Protein AF-A0A7C5RLW3-F1 (afdb_monomer_lite)

Radius of gyration: 29.01 Å; chains: 1; bounding box: 54×64×92 Å

pLDDT: mean 90.22, std 10.91, range [26.53, 98.94]

Structure (mmCIF, N/CA/C/O backbone):
data_AF-A0A7C5RLW3-F1
#
_entry.id   AF-A0A7C5RLW3-F1
#
loop_
_atom_site.group_PDB
_atom_site.id
_atom_site.type_symbol
_atom_site.label_atom_id
_atom_site.label_alt_id
_atom_site.label_comp_id
_atom_site.label_asym_id
_atom_site.label_entity_id
_atom_site.label_seq_id
_atom_site.pdbx_PDB_ins_code
_atom_site.Cartn_x
_atom_site.Cartn_y
_atom_site.Cartn_z
_atom_site.occupancy
_atom_site.B_iso_or_equiv
_atom_site.auth_seq_id
_atom_site.auth_comp_id
_atom_site.auth_asym_id
_atom_site.auth_atom_id
_atom_site.pdbx_PDB_model_num
ATOM 1 N N . MET A 1 1 ? -23.908 -38.515 -45.055 1.00 72.94 1 MET A N 1
ATOM 2 C CA . MET A 1 1 ? -22.681 -37.744 -44.759 1.00 72.94 1 MET A CA 1
ATOM 3 C C . MET A 1 1 ? -22.900 -36.363 -45.338 1.00 72.94 1 MET A C 1
ATOM 5 O O . MET A 1 1 ? -23.529 -36.300 -46.383 1.00 72.94 1 MET A O 1
ATOM 9 N N . GLY A 1 2 ? -22.492 -35.302 -44.645 1.00 79.44 2 GLY A N 1
ATOM 10 C CA . GLY A 1 2 ? -22.588 -33.947 -45.182 1.00 79.44 2 GLY A CA 1
ATOM 11 C C . GLY A 1 2 ? -21.430 -33.673 -46.142 1.00 79.44 2 GLY A C 1
ATOM 12 O O . GLY A 1 2 ? -20.290 -33.997 -45.800 1.00 79.44 2 GLY A O 1
ATOM 13 N N . LYS A 1 3 ? -21.702 -33.096 -47.316 1.00 90.06 3 LYS A N 1
ATOM 14 C CA . LYS A 1 3 ? -20.692 -32.512 -48.209 1.00 90.06 3 LYS A CA 1
ATOM 15 C C . LYS A 1 3 ? -20.225 -31.187 -47.629 1.00 90.06 3 LYS A C 1
ATOM 17 O O . LYS A 1 3 ? -20.980 -30.216 -47.605 1.00 90.06 3 LYS A O 1
ATOM 22 N N . VAL A 1 4 ? -18.983 -31.155 -47.164 1.00 93.50 4 VAL A N 1
ATOM 23 C CA . VAL A 1 4 ? -18.391 -29.993 -46.503 1.00 93.50 4 VAL A CA 1
ATOM 24 C C . VAL A 1 4 ? -17.196 -29.463 -47.266 1.00 93.50 4 VAL A C 1
ATOM 26 O O . VAL A 1 4 ? -16.451 -30.214 -47.900 1.00 93.50 4 VAL A O 1
ATOM 29 N N . LYS A 1 5 ? -16.983 -28.155 -47.149 1.00 95.00 5 LYS A N 1
ATOM 30 C CA . LYS A 1 5 ? -15.812 -27.477 -47.688 1.00 95.00 5 LYS A CA 1
ATOM 31 C C . LYS A 1 5 ? -14.775 -27.317 -46.585 1.00 95.00 5 LYS A C 1
ATOM 33 O O . LYS A 1 5 ? -14.989 -26.573 -45.631 1.00 95.00 5 LYS A O 1
ATOM 38 N N . VAL A 1 6 ? -13.643 -28.000 -46.704 1.00 95.62 6 VAL A N 1
ATOM 39 C CA . VAL A 1 6 ? -12.553 -27.914 -45.729 1.00 95.62 6 VAL A CA 1
ATOM 40 C C . VAL A 1 6 ? -11.513 -26.919 -46.215 1.00 95.62 6 VAL A C 1
ATOM 42 O O . VAL A 1 6 ? -10.994 -27.069 -47.316 1.00 95.62 6 VAL A O 1
ATOM 45 N N . LYS A 1 7 ? -11.175 -25.925 -45.395 1.00 92.88 7 LYS A N 1
ATOM 46 C CA . LYS A 1 7 ? -10.103 -24.960 -45.661 1.00 92.88 7 LYS A CA 1
ATOM 47 C C . LYS A 1 7 ? -8.881 -25.265 -44.807 1.00 92.88 7 LYS A C 1
ATOM 49 O O . LYS A 1 7 ? -8.977 -25.386 -43.582 1.00 92.88 7 LYS A O 1
ATOM 54 N N . PHE A 1 8 ? -7.723 -25.328 -45.458 1.00 88.62 8 PHE A N 1
ATOM 55 C CA . PHE A 1 8 ? -6.435 -25.541 -44.805 1.00 88.62 8 PHE A CA 1
ATOM 56 C C . PHE A 1 8 ? -5.689 -24.222 -44.629 1.00 88.62 8 PHE A C 1
ATOM 58 O O . PHE A 1 8 ? -5.724 -23.350 -45.499 1.00 88.62 8 PHE A O 1
ATOM 65 N N . TYR A 1 9 ? -4.973 -24.086 -43.514 1.00 82.44 9 TYR A N 1
ATOM 66 C CA . TYR A 1 9 ? -4.176 -22.903 -43.185 1.00 82.44 9 TYR A CA 1
ATOM 67 C C . TYR A 1 9 ? -2.742 -23.282 -42.800 1.00 82.44 9 TYR A C 1
ATOM 69 O O . TYR A 1 9 ? -2.470 -24.417 -42.411 1.00 82.44 9 TYR A O 1
ATOM 77 N N . GLY A 1 10 ? -1.822 -22.320 -42.920 1.00 81.75 10 GLY A N 1
ATOM 78 C CA . GLY A 1 10 ? -0.408 -22.493 -42.568 1.00 81.75 10 GLY A CA 1
ATOM 79 C C . GLY A 1 10 ? 0.234 -23.711 -43.238 1.00 81.75 10 GLY A C 1
ATOM 80 O O . GLY A 1 10 ? -0.033 -23.991 -44.408 1.00 81.75 10 GLY A O 1
ATOM 81 N N . VAL A 1 11 ? 1.018 -24.465 -42.461 1.00 79.25 11 VAL A N 1
ATOM 82 C CA . VAL A 1 11 ? 1.739 -25.673 -42.904 1.00 79.25 11 VAL A CA 1
ATOM 83 C C . VAL A 1 11 ? 0.827 -26.749 -43.511 1.00 79.25 11 VAL A C 1
ATOM 85 O O . VAL A 1 11 ? 1.264 -27.538 -44.345 1.00 79.25 11 VAL A O 1
ATOM 88 N N . LEU A 1 12 ? -0.466 -26.775 -43.158 1.00 84.12 12 LEU A N 1
ATOM 89 C CA . LEU A 1 12 ? -1.396 -27.739 -43.749 1.00 84.12 12 LEU A CA 1
ATOM 90 C C . LEU A 1 12 ? -1.645 -27.460 -45.235 1.00 84.12 12 LEU A C 1
ATOM 92 O O . LEU A 1 12 ? -1.916 -28.406 -45.964 1.00 84.12 12 LEU A O 1
ATOM 96 N N . LYS A 1 13 ? -1.497 -26.217 -45.721 1.00 84.94 13 LYS A N 1
ATOM 97 C CA . LYS A 1 13 ? -1.561 -25.922 -47.167 1.00 84.94 13 LYS A CA 1
ATOM 98 C C . LYS A 1 13 ? -0.398 -26.555 -47.931 1.00 84.94 13 LYS A C 1
ATOM 100 O O . LYS A 1 13 ? -0.576 -26.993 -49.060 1.00 84.94 13 LYS A O 1
ATOM 105 N N . GLU A 1 14 ? 0.783 -26.607 -47.319 1.00 81.56 14 GLU A N 1
ATOM 106 C CA . GLU A 1 14 ? 1.979 -27.203 -47.925 1.00 81.56 14 GLU A CA 1
ATOM 107 C C . GLU A 1 14 ? 1.879 -28.731 -47.948 1.00 81.56 14 GLU A C 1
ATOM 109 O O . GLU A 1 14 ? 2.171 -29.356 -48.966 1.00 81.56 14 GLU A O 1
ATOM 114 N N . ILE A 1 15 ? 1.388 -29.325 -46.854 1.00 85.12 15 ILE A N 1
ATOM 115 C CA . ILE A 1 15 ? 1.200 -30.778 -46.726 1.00 85.12 15 ILE A CA 1
ATOM 116 C C . ILE A 1 15 ? 0.114 -31.287 -47.675 1.00 85.12 15 ILE A C 1
ATOM 118 O O . ILE A 1 15 ? 0.289 -32.316 -48.323 1.00 85.12 15 ILE A O 1
ATOM 122 N N . THR A 1 16 ? -1.002 -30.565 -47.773 1.00 87.25 16 THR A N 1
ATOM 123 C CA . THR A 1 16 ? -2.140 -30.973 -48.611 1.00 87.25 16 THR A CA 1
ATOM 124 C C . THR A 1 16 ? -1.971 -30.580 -50.076 1.00 87.25 16 THR A C 1
ATOM 126 O O . THR A 1 16 ? -2.642 -31.150 -50.932 1.00 87.25 16 THR A O 1
ATOM 129 N N . LYS A 1 17 ? -1.090 -29.611 -50.373 1.00 87.31 17 LYS A N 1
ATOM 130 C CA . LYS A 1 17 ? -0.940 -28.946 -51.681 1.00 87.31 17 LYS A CA 1
ATOM 131 C C . LYS A 1 17 ? -2.239 -28.324 -52.218 1.00 87.31 17 LYS A C 1
ATOM 133 O O . LYS A 1 17 ? -2.317 -27.965 -53.390 1.00 87.31 17 LYS A O 1
ATOM 138 N N . GLU A 1 18 ? -3.239 -28.148 -51.358 1.00 88.00 18 GLU A N 1
ATOM 139 C CA . GLU A 1 18 ? -4.565 -27.628 -51.677 1.00 88.00 18 GLU A CA 1
ATOM 140 C C . GLU A 1 18 ? -4.920 -26.531 -50.655 1.00 88.00 18 GLU A C 1
ATOM 142 O O . GLU A 1 18 ? -4.576 -26.604 -49.476 1.00 88.00 18 GLU A O 1
ATOM 147 N N . ARG A 1 19 ? -5.598 -25.461 -51.088 1.00 83.56 19 ARG A N 1
ATOM 148 C CA . ARG A 1 19 ? -6.096 -24.425 -50.153 1.00 83.56 19 ARG A CA 1
ATOM 149 C C . ARG A 1 19 ? -7.428 -24.822 -49.527 1.00 83.56 19 ARG A C 1
ATOM 151 O O . ARG A 1 19 ? -7.747 -24.390 -48.419 1.00 83.56 19 ARG A O 1
ATOM 158 N N . GLU A 1 20 ? -8.183 -25.626 -50.255 1.00 92.19 20 GLU A N 1
ATOM 159 C CA . GLU A 1 20 ? -9.494 -26.114 -49.886 1.00 92.19 20 GLU A CA 1
ATOM 160 C C . GLU A 1 20 ? -9.770 -27.446 -50.580 1.00 92.19 20 GLU A C 1
ATOM 162 O O . GLU A 1 20 ? -9.248 -27.697 -51.666 1.00 92.19 20 GLU A O 1
ATOM 167 N N . VAL A 1 21 ? -10.590 -28.280 -49.948 1.00 94.62 21 VAL A N 1
ATOM 168 C CA . VAL A 1 21 ? -11.030 -29.569 -50.480 1.00 94.62 21 VAL A CA 1
ATOM 169 C C . VAL A 1 21 ? -12.488 -29.804 -50.106 1.00 94.62 21 VAL A C 1
ATOM 171 O O . VAL A 1 21 ? -12.926 -29.422 -49.020 1.00 94.62 21 VAL A O 1
ATOM 174 N N . GLU A 1 22 ? -13.241 -30.451 -50.988 1.00 94.38 22 GLU A N 1
ATOM 175 C CA . GLU A 1 22 ? -14.553 -30.993 -50.642 1.00 94.38 22 GLU A CA 1
ATOM 176 C C . GLU A 1 22 ? -14.410 -32.402 -50.068 1.00 94.38 22 GLU A C 1
ATOM 178 O O . GLU A 1 22 ? -13.695 -33.246 -50.612 1.00 94.38 22 GLU A O 1
ATOM 183 N N . ALA A 1 23 ? -15.089 -32.657 -48.956 1.00 92.94 23 ALA A N 1
ATOM 184 C CA . ALA A 1 23 ? -15.095 -33.958 -48.307 1.00 92.94 23 ALA A CA 1
ATOM 185 C C . ALA A 1 23 ? -16.502 -34.312 -47.834 1.00 92.94 23 ALA A C 1
ATOM 187 O O . ALA A 1 23 ? -17.283 -33.443 -47.450 1.00 92.94 23 ALA A O 1
ATOM 188 N N . GLU A 1 24 ? -16.808 -35.604 -47.816 1.00 92.19 24 GLU A N 1
ATOM 189 C CA . GLU A 1 24 ? -18.017 -36.114 -47.183 1.00 92.19 24 GLU A CA 1
ATOM 190 C C . GLU A 1 24 ? -17.671 -36.664 -45.802 1.00 92.19 24 GLU A C 1
ATOM 192 O O . GLU A 1 24 ? -16.788 -37.511 -45.654 1.00 92.19 24 GLU A O 1
ATOM 197 N N . ALA A 1 25 ? -18.364 -36.185 -44.771 1.00 92.69 25 ALA A N 1
ATOM 198 C CA . ALA A 1 25 ? -18.168 -36.657 -43.405 1.00 92.69 25 ALA A CA 1
ATOM 199 C C . ALA A 1 25 ? -19.447 -36.529 -42.572 1.00 92.69 25 ALA A C 1
ATOM 201 O O . ALA A 1 25 ? -20.322 -35.716 -42.850 1.00 92.69 25 ALA A O 1
ATOM 202 N N . LEU A 1 26 ? -19.579 -37.371 -41.543 1.00 92.12 26 LEU A N 1
ATOM 203 C CA . LEU A 1 26 ? -20.706 -37.297 -40.600 1.00 92.12 26 LEU A CA 1
ATOM 204 C C . LEU A 1 26 ? -20.391 -36.391 -39.401 1.00 92.12 26 LEU A C 1
ATOM 206 O O . LEU A 1 26 ? -21.260 -35.669 -38.924 1.00 92.12 26 LEU A O 1
ATOM 210 N N . THR A 1 27 ? -19.149 -36.433 -38.919 1.00 95.69 27 THR A N 1
ATOM 211 C CA . THR A 1 27 ? -18.653 -35.662 -37.771 1.00 95.69 27 THR A CA 1
ATOM 212 C C . THR A 1 27 ? -17.251 -35.138 -38.047 1.00 95.69 27 THR A C 1
ATOM 214 O O . THR A 1 27 ? -16.585 -35.616 -38.966 1.00 95.69 27 THR A O 1
ATOM 217 N N . ILE A 1 28 ? -16.754 -34.221 -37.214 1.00 94.69 28 ILE A N 1
ATOM 218 C CA . ILE A 1 28 ? -15.354 -33.771 -37.277 1.00 94.69 28 ILE A CA 1
ATOM 219 C C . ILE A 1 28 ? -14.368 -34.927 -37.105 1.00 94.69 28 ILE A C 1
ATOM 221 O O . ILE A 1 28 ? -13.383 -34.995 -37.832 1.00 94.69 28 ILE A O 1
ATOM 225 N N . LYS A 1 29 ? -14.637 -35.871 -36.198 1.00 92.94 29 LYS A N 1
ATOM 226 C CA . LYS A 1 29 ? -13.803 -37.068 -36.036 1.00 92.94 29 LYS A CA 1
ATOM 227 C C . LYS A 1 29 ? -13.716 -37.861 -37.340 1.00 92.94 29 LYS A C 1
ATOM 229 O O . LYS A 1 29 ? -12.618 -38.193 -37.770 1.00 92.94 29 LYS A O 1
ATOM 234 N N . HIS A 1 30 ? -14.861 -38.116 -37.977 1.00 94.38 30 HIS A N 1
ATOM 235 C CA . HIS A 1 30 ? -14.914 -38.809 -39.264 1.00 94.38 30 HIS A CA 1
ATOM 236 C C . HIS A 1 30 ? -14.173 -38.009 -40.344 1.00 94.38 30 HIS A C 1
ATOM 238 O O . HIS A 1 30 ? -13.349 -38.571 -41.054 1.00 94.38 30 HIS A O 1
ATOM 244 N N . LEU A 1 31 ? -14.390 -36.692 -40.408 1.00 95.38 31 LEU A N 1
ATOM 245 C CA . LEU A 1 31 ? -13.716 -35.812 -41.358 1.00 95.38 31 LEU A CA 1
ATOM 246 C C . LEU A 1 31 ? -12.193 -35.899 -41.233 1.00 95.38 31 LEU A C 1
ATOM 248 O O . LEU A 1 31 ? -11.513 -36.108 -42.230 1.00 95.38 31 LEU A O 1
ATOM 252 N N . LEU A 1 32 ? -11.649 -35.782 -40.020 1.00 94.56 32 LEU A N 1
ATOM 253 C CA . LEU A 1 32 ? -10.205 -35.859 -39.802 1.00 94.56 32 LEU A CA 1
ATOM 254 C C . LEU A 1 32 ? -9.635 -37.229 -40.185 1.00 94.56 32 LEU A C 1
ATOM 256 O O . LEU A 1 32 ? -8.552 -37.280 -40.759 1.00 94.56 32 LEU A O 1
ATOM 260 N N . SER A 1 33 ? -10.367 -38.320 -39.940 1.00 90.44 33 SER A N 1
ATOM 261 C CA . SER A 1 33 ? -9.976 -39.656 -40.407 1.00 90.44 33 SER A CA 1
ATOM 262 C C . SER A 1 33 ? -9.972 -39.760 -41.937 1.00 90.44 33 SER A C 1
ATOM 264 O O . SER A 1 33 ? -9.027 -40.308 -42.501 1.00 90.44 33 SER A O 1
ATOM 266 N N . THR A 1 34 ? -10.969 -39.189 -42.621 1.00 92.69 34 THR A N 1
ATOM 267 C CA . THR A 1 34 ? -11.020 -39.139 -44.093 1.00 92.69 34 THR A CA 1
ATOM 268 C C . THR A 1 34 ? -9.846 -38.340 -44.666 1.00 92.69 34 THR A C 1
ATOM 270 O O . THR A 1 34 ? -9.198 -38.777 -45.616 1.00 92.69 34 THR A O 1
ATOM 273 N N . LEU A 1 35 ? -9.520 -37.190 -44.069 1.00 94.69 35 LEU A N 1
ATOM 274 C CA . LEU A 1 35 ? -8.385 -36.363 -44.493 1.00 94.69 35 LEU A CA 1
ATOM 275 C C . LEU A 1 35 ? -7.040 -37.036 -44.185 1.00 94.69 35 LEU A C 1
ATOM 277 O O . LEU A 1 35 ? -6.133 -36.980 -45.011 1.00 94.69 35 LEU A O 1
ATOM 281 N N . ALA A 1 36 ? -6.918 -37.729 -43.051 1.00 91.69 36 ALA A N 1
ATOM 282 C CA . ALA A 1 36 ? -5.742 -38.531 -42.724 1.00 91.69 36 ALA A CA 1
ATOM 283 C C . ALA A 1 36 ? -5.516 -39.657 -43.744 1.00 91.69 36 ALA A C 1
ATOM 285 O O . ALA A 1 36 ? -4.389 -39.856 -44.189 1.00 91.69 36 ALA A O 1
ATOM 286 N N . ALA A 1 37 ? -6.581 -40.342 -44.174 1.00 90.38 37 ALA A N 1
ATOM 287 C CA . ALA A 1 37 ? -6.496 -41.349 -45.230 1.00 90.38 37 ALA A CA 1
ATOM 288 C C . ALA A 1 37 ? -6.089 -40.743 -46.587 1.00 90.38 37 ALA A C 1
ATOM 290 O O . ALA A 1 37 ? -5.348 -41.375 -47.336 1.00 90.38 37 ALA A O 1
ATOM 291 N N . LYS A 1 38 ? -6.535 -39.514 -46.892 1.00 92.25 38 LYS A N 1
ATOM 292 C CA . LYS A 1 38 ? -6.204 -38.810 -48.144 1.00 92.25 38 LYS A CA 1
ATOM 293 C C . LYS A 1 38 ? -4.760 -38.289 -48.179 1.00 92.25 38 LYS A C 1
ATOM 295 O O . LYS A 1 38 ? -4.098 -38.436 -49.201 1.00 92.25 38 LYS A O 1
ATOM 300 N N . TYR A 1 39 ? -4.282 -37.657 -47.106 1.00 92.69 39 TYR A N 1
ATOM 301 C CA . TYR A 1 39 ? -2.994 -36.939 -47.091 1.00 92.69 39 TYR A CA 1
ATOM 302 C C . TYR A 1 39 ? -1.864 -37.674 -46.350 1.00 92.69 39 TYR A C 1
ATOM 304 O O . TYR A 1 39 ? -0.719 -37.227 -46.385 1.00 92.69 39 TYR A O 1
ATOM 312 N N . GLY A 1 40 ? -2.152 -38.814 -45.715 1.00 88.50 40 GLY A N 1
ATOM 313 C CA . GLY A 1 40 ? -1.154 -39.695 -45.109 1.00 88.50 40 GLY A CA 1
ATOM 314 C C . GLY A 1 40 ? -0.526 -39.170 -43.811 1.00 88.50 40 GLY A C 1
ATOM 315 O O . GLY A 1 40 ? -1.015 -38.235 -43.173 1.00 88.50 40 GLY A O 1
ATOM 316 N N . ASN A 1 41 ? 0.579 -39.802 -43.400 1.00 84.81 41 ASN A N 1
ATOM 317 C CA . ASN A 1 41 ? 1.188 -39.607 -42.076 1.00 84.81 41 ASN A CA 1
ATOM 318 C C . ASN A 1 41 ? 1.635 -38.167 -41.794 1.00 84.81 41 ASN A C 1
ATOM 320 O O . ASN A 1 41 ? 1.518 -37.708 -40.661 1.00 84.81 41 ASN A O 1
ATOM 324 N N . SER A 1 42 ? 2.077 -37.426 -42.810 1.00 83.81 42 SER A N 1
ATOM 325 C CA . SER A 1 42 ? 2.483 -36.022 -42.665 1.00 83.81 42 SER A CA 1
ATOM 326 C C . SER A 1 42 ? 1.338 -35.124 -42.185 1.00 83.81 42 SER A C 1
ATOM 328 O O . SER A 1 42 ? 1.566 -34.178 -41.432 1.00 83.81 42 SER A O 1
ATOM 330 N N . PHE A 1 43 ? 0.095 -35.430 -42.568 1.00 90.25 43 PHE A N 1
ATOM 331 C CA . PHE A 1 43 ? -1.092 -34.752 -42.049 1.00 90.25 43 PHE A CA 1
ATOM 332 C C . PHE A 1 43 ? -1.402 -35.192 -40.614 1.00 90.25 43 PHE A C 1
ATOM 334 O O . PHE A 1 43 ? -1.640 -34.350 -39.746 1.00 90.25 43 PHE A O 1
ATOM 341 N N . VAL A 1 44 ? -1.341 -36.500 -40.342 1.00 86.31 44 VAL A N 1
ATOM 342 C CA . VAL A 1 44 ? -1.609 -37.075 -39.012 1.00 86.31 44 VAL A CA 1
ATOM 343 C C . VAL A 1 44 ? -0.680 -36.482 -37.955 1.00 86.31 44 VAL A C 1
ATOM 345 O O . VAL A 1 44 ? -1.163 -36.002 -36.933 1.00 86.31 44 VAL A O 1
ATOM 348 N N . GLU A 1 45 ? 0.626 -36.423 -38.223 1.00 84.44 45 GLU A N 1
ATOM 349 C CA . GLU A 1 45 ? 1.629 -35.893 -37.290 1.00 84.44 45 GLU A CA 1
ATOM 350 C C . GLU A 1 45 ? 1.386 -34.428 -36.907 1.00 84.44 45 GLU A C 1
ATOM 352 O O . GLU A 1 45 ? 1.734 -34.012 -35.798 1.00 84.44 45 GLU A O 1
ATOM 357 N N . LYS A 1 46 ? 0.787 -33.633 -37.805 1.00 87.12 46 LYS A N 1
ATOM 358 C CA . LYS A 1 46 ? 0.457 -32.227 -37.537 1.00 87.12 46 LYS A CA 1
ATOM 359 C C . LYS A 1 46 ? -0.855 -32.044 -36.792 1.00 87.12 46 LYS A C 1
ATOM 361 O O . LYS A 1 46 ? -0.974 -31.068 -36.057 1.00 87.12 46 LYS A O 1
ATOM 366 N N . ILE A 1 47 ? -1.820 -32.943 -36.961 1.00 89.81 47 ILE A N 1
ATOM 367 C CA . ILE A 1 47 ? -3.126 -32.841 -36.300 1.00 89.81 47 ILE A CA 1
ATOM 368 C C . ILE A 1 47 ? -3.111 -33.489 -34.915 1.00 89.81 47 ILE A C 1
ATOM 370 O O . ILE A 1 47 ? -3.683 -32.922 -33.984 1.00 89.81 47 ILE A O 1
ATOM 374 N N . TYR A 1 48 ? -2.444 -34.634 -34.765 1.00 85.94 48 TYR A N 1
ATOM 375 C CA . TYR A 1 48 ? -2.488 -35.459 -33.560 1.00 85.94 48 TYR A CA 1
ATOM 376 C C . TYR A 1 48 ? -1.160 -35.466 -32.791 1.00 85.94 48 TYR A C 1
ATOM 378 O O . TYR A 1 48 ? -0.086 -35.344 -33.386 1.00 85.94 48 TYR A O 1
ATOM 386 N N . ASP A 1 49 ? -1.233 -35.557 -31.462 1.00 81.88 49 ASP A N 1
ATOM 387 C CA . ASP A 1 49 ? -0.087 -35.806 -30.582 1.00 81.88 49 ASP A CA 1
ATOM 388 C C . ASP A 1 49 ? 0.211 -37.312 -30.434 1.00 81.88 49 ASP A C 1
ATOM 390 O O . ASP A 1 49 ? -0.366 -38.152 -31.127 1.00 81.88 49 ASP A O 1
ATOM 394 N N . GLN A 1 50 ? 1.162 -37.651 -29.557 1.00 76.06 50 GLN A N 1
ATOM 395 C CA . GLN A 1 50 ? 1.591 -39.033 -29.316 1.00 76.06 50 GLN A CA 1
ATOM 396 C C . GLN A 1 50 ? 0.488 -39.902 -28.684 1.00 76.06 50 GLN A C 1
ATOM 398 O O . GLN A 1 50 ? 0.519 -41.118 -28.851 1.00 76.06 50 GLN A O 1
ATOM 403 N N . ASP A 1 51 ? -0.517 -39.287 -28.051 1.00 76.38 51 ASP A N 1
ATOM 404 C CA . ASP A 1 51 ? -1.657 -39.961 -27.419 1.00 76.38 51 ASP A CA 1
ATOM 405 C C . ASP A 1 51 ? -2.868 -40.076 -28.369 1.00 76.38 51 ASP A C 1
ATOM 407 O O . ASP A 1 51 ? -3.977 -40.415 -27.952 1.00 76.38 51 ASP A O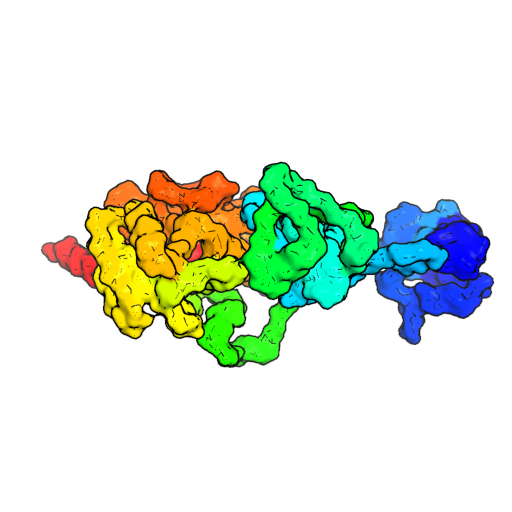 1
ATOM 411 N N . CYS A 1 52 ? -2.677 -39.794 -29.666 1.00 76.69 52 CYS A N 1
ATOM 412 C CA . CYS A 1 52 ? -3.734 -39.742 -30.684 1.00 76.69 52 CYS A CA 1
ATOM 413 C C . CYS A 1 52 ? -4.839 -38.703 -30.390 1.00 76.69 52 CYS A C 1
ATOM 415 O O . CYS A 1 52 ? -5.940 -38.789 -30.949 1.00 76.69 52 CYS A O 1
ATOM 417 N N . ALA A 1 53 ? -4.564 -37.700 -29.550 1.00 81.50 53 ALA A N 1
ATOM 418 C CA . ALA A 1 53 ? -5.455 -36.570 -29.310 1.00 81.50 53 ALA A CA 1
ATOM 419 C C . ALA A 1 53 ? -5.138 -35.418 -30.273 1.00 81.50 53 ALA A C 1
ATOM 421 O O . ALA A 1 53 ? -4.017 -35.280 -30.760 1.00 81.50 53 ALA A O 1
ATOM 422 N N . ILE A 1 54 ? -6.133 -34.579 -30.589 1.00 85.06 54 ILE A N 1
ATOM 423 C CA . ILE A 1 54 ? -5.889 -33.383 -31.411 1.00 85.06 54 ILE A CA 1
ATOM 424 C C . ILE A 1 54 ? -4.966 -32.457 -30.623 1.00 85.06 54 ILE A C 1
ATOM 426 O O . ILE A 1 54 ? -5.295 -32.065 -29.500 1.00 85.06 54 ILE A O 1
ATOM 430 N N . ARG A 1 55 ? -3.836 -32.077 -31.224 1.00 83.31 55 ARG A N 1
ATOM 431 C CA . ARG A 1 55 ? -2.849 -31.207 -30.583 1.00 83.31 55 ARG A CA 1
ATOM 432 C C . ARG A 1 55 ? -3.522 -29.926 -30.103 1.00 83.31 55 ARG A C 1
ATOM 434 O O . ARG A 1 55 ? -4.249 -29.275 -30.851 1.00 83.31 55 ARG A O 1
ATOM 441 N N . ARG A 1 56 ? -3.218 -29.519 -28.867 1.00 77.94 56 ARG A N 1
ATOM 442 C CA . ARG A 1 56 ? -3.867 -28.396 -28.157 1.00 77.94 56 ARG A CA 1
ATOM 443 C C . ARG A 1 56 ? -3.875 -27.064 -28.924 1.00 77.94 56 ARG A C 1
ATOM 445 O O . ARG A 1 56 ? -4.697 -26.195 -28.645 1.00 77.94 56 ARG A O 1
ATOM 452 N N . PHE A 1 57 ? -2.953 -26.907 -29.865 1.00 79.06 57 PHE A N 1
ATOM 453 C CA . PHE A 1 57 ? -2.744 -25.710 -30.671 1.00 79.06 57 PHE A CA 1
ATOM 454 C C . PHE A 1 57 ? -3.352 -25.785 -32.084 1.00 79.06 57 PHE A C 1
ATOM 456 O O . PHE A 1 57 ? -3.190 -24.852 -32.864 1.00 79.06 57 PHE A O 1
ATOM 463 N N . ILE A 1 58 ? -4.047 -26.869 -32.439 1.00 84.00 58 ILE A N 1
ATOM 464 C CA . ILE A 1 58 ? -4.844 -26.951 -33.666 1.00 84.00 58 ILE A CA 1
ATOM 465 C C . ILE A 1 58 ? -6.266 -26.497 -33.339 1.00 84.00 58 ILE A C 1
ATOM 467 O O . ILE A 1 58 ? -6.972 -27.141 -32.563 1.00 84.00 58 ILE A O 1
ATOM 471 N N . ASN A 1 59 ? -6.696 -25.394 -33.947 1.00 86.69 59 ASN A N 1
ATOM 472 C CA . ASN A 1 59 ? -8.071 -24.923 -33.841 1.00 86.69 59 ASN A CA 1
ATOM 473 C C . ASN A 1 59 ? -8.870 -25.459 -35.029 1.00 86.69 59 ASN A C 1
ATOM 475 O O . ASN A 1 59 ? -8.449 -25.332 -36.180 1.00 86.69 59 ASN A O 1
ATOM 479 N N . ILE A 1 60 ? -10.031 -26.046 -34.754 1.00 90.88 60 ILE A N 1
ATOM 480 C CA . ILE A 1 60 ? -10.958 -26.506 -35.788 1.00 90.88 60 ILE A CA 1
ATOM 481 C C . ILE A 1 60 ? -12.253 -25.731 -35.613 1.00 90.88 60 ILE A C 1
ATOM 483 O O . ILE A 1 60 ? -12.864 -25.779 -34.545 1.00 90.88 60 ILE A O 1
ATOM 487 N N . CYS A 1 61 ? -12.668 -25.028 -36.660 1.00 88.94 61 CYS A N 1
ATOM 488 C CA . CYS A 1 61 ? -13.876 -24.214 -36.648 1.00 88.94 61 CYS A CA 1
ATOM 489 C C . CYS A 1 61 ? -14.862 -24.704 -37.702 1.00 88.94 61 CYS A C 1
ATOM 491 O O . CYS A 1 61 ? -14.462 -24.990 -38.826 1.00 88.94 61 CYS A O 1
ATOM 493 N N . ILE A 1 62 ? -16.148 -24.736 -37.362 1.00 92.50 62 ILE A N 1
ATOM 494 C CA . ILE A 1 62 ? -17.244 -24.993 -38.302 1.00 92.50 62 ILE A CA 1
ATOM 495 C C . ILE A 1 62 ? -18.043 -23.704 -38.442 1.00 92.50 62 ILE A C 1
ATOM 497 O O . ILE A 1 62 ? -18.519 -23.166 -37.438 1.00 92.50 62 ILE A O 1
ATOM 501 N N . ASN A 1 63 ? -18.172 -23.190 -39.665 1.00 89.00 63 ASN A N 1
ATOM 502 C CA . ASN A 1 63 ? -18.870 -21.937 -39.971 1.00 89.00 63 ASN A CA 1
ATOM 503 C C . ASN A 1 63 ? -18.441 -20.787 -39.032 1.00 89.00 63 ASN A C 1
ATOM 505 O O . ASN A 1 63 ? -19.268 -20.046 -38.503 1.00 89.00 63 ASN A O 1
ATOM 509 N N . GLY A 1 64 ? -17.134 -20.699 -38.752 1.00 76.25 64 GLY A N 1
ATOM 510 C CA . GLY A 1 64 ? -16.534 -19.676 -37.888 1.00 76.25 64 GLY A CA 1
ATOM 511 C C . GLY A 1 64 ? -16.599 -19.930 -36.374 1.00 76.25 64 GLY A C 1
ATOM 512 O O . GLY A 1 64 ? -16.063 -19.123 -35.620 1.00 76.25 64 GLY A O 1
ATOM 513 N N . ARG A 1 65 ? -17.197 -21.034 -35.899 1.00 79.75 65 ARG A N 1
ATOM 514 C CA . ARG A 1 65 ? -17.253 -21.386 -34.465 1.00 79.75 65 ARG A CA 1
ATOM 515 C C . ARG A 1 65 ? -16.328 -22.551 -34.128 1.00 79.75 65 ARG A C 1
ATOM 517 O O . ARG A 1 65 ? -16.401 -23.595 -34.770 1.00 79.75 65 ARG A O 1
ATOM 524 N N . ASP A 1 66 ? -15.489 -22.385 -33.110 1.00 84.88 66 ASP A N 1
ATOM 525 C CA . ASP A 1 66 ? -14.538 -23.411 -32.667 1.00 84.88 66 ASP A CA 1
ATOM 526 C C . ASP A 1 66 ? -15.258 -24.595 -32.002 1.00 84.88 66 ASP A C 1
ATOM 528 O O . ASP A 1 66 ? -16.115 -24.419 -31.130 1.00 84.88 66 ASP A O 1
ATOM 532 N N . ILE A 1 67 ? -14.896 -25.815 -32.409 1.00 87.19 67 ILE A N 1
ATOM 533 C CA . ILE A 1 67 ? -15.544 -27.052 -31.954 1.00 87.19 67 ILE A CA 1
ATOM 534 C C . ILE A 1 67 ? -15.431 -27.270 -30.439 1.00 87.19 67 ILE A C 1
ATOM 536 O O . ILE A 1 67 ? -16.252 -27.993 -29.873 1.00 87.19 67 ILE A O 1
ATOM 540 N N . ARG A 1 68 ? -14.453 -26.646 -29.763 1.00 82.50 68 ARG A N 1
ATOM 541 C CA . ARG A 1 68 ? -14.258 -26.741 -28.305 1.00 82.50 68 ARG A CA 1
ATOM 542 C C . ARG A 1 68 ? -15.385 -26.106 -27.496 1.00 82.50 68 ARG A C 1
ATOM 544 O O . ARG A 1 68 ? -15.549 -26.453 -26.335 1.00 82.50 68 ARG A O 1
ATOM 551 N N . PHE A 1 69 ? -16.157 -25.206 -28.102 1.00 80.69 69 PHE A N 1
ATOM 552 C CA . PHE A 1 69 ? -17.317 -24.567 -27.473 1.00 80.69 69 PHE A CA 1
ATOM 553 C C . PHE A 1 69 ? -18.649 -25.164 -27.950 1.00 80.69 69 PHE A C 1
ATOM 555 O O . PHE A 1 69 ? -19.705 -24.578 -27.723 1.00 80.69 69 PHE A O 1
ATOM 562 N N . ILE A 1 70 ? -18.602 -26.300 -28.653 1.00 82.62 70 ILE A N 1
ATOM 563 C CA . ILE A 1 70 ? -19.782 -27.003 -29.162 1.00 82.62 70 ILE A CA 1
ATOM 564 C C . ILE A 1 70 ? -19.741 -28.454 -28.660 1.00 82.62 70 ILE A C 1
ATOM 566 O O . ILE A 1 70 ? -19.924 -28.687 -27.472 1.00 82.62 70 ILE A O 1
ATOM 570 N N . ASN A 1 71 ? -19.496 -29.433 -29.537 1.00 86.12 71 ASN A N 1
ATOM 571 C CA . ASN A 1 71 ? -19.473 -30.857 -29.193 1.00 86.12 71 ASN A CA 1
ATOM 572 C C . ASN A 1 71 ? -18.137 -31.520 -29.574 1.00 86.12 71 ASN A C 1
ATOM 574 O O . ASN A 1 71 ? -18.080 -32.705 -29.915 1.00 86.12 71 ASN A O 1
ATOM 578 N N . HIS A 1 72 ? -17.052 -30.737 -29.572 1.00 91.19 72 HIS A N 1
ATOM 579 C CA . HIS A 1 72 ? -15.697 -31.166 -29.919 1.00 91.19 72 HIS A CA 1
ATOM 580 C C . HIS A 1 72 ? -15.671 -31.974 -31.232 1.00 91.19 72 HIS A C 1
ATOM 582 O O . HIS A 1 72 ? -16.311 -31.611 -32.224 1.00 91.19 72 HIS A O 1
ATOM 588 N N . VAL A 1 73 ? -14.947 -33.093 -31.252 1.00 89.44 73 VAL A N 1
ATOM 589 C CA . VAL A 1 73 ? -14.800 -33.969 -32.422 1.00 89.44 73 VAL A CA 1
ATOM 590 C C . VAL A 1 73 ? -16.095 -34.694 -32.812 1.00 89.44 73 VAL A C 1
ATOM 592 O O . VAL A 1 73 ? -16.202 -35.190 -33.931 1.00 89.44 73 VAL A O 1
ATOM 595 N N . ASN A 1 74 ? -17.094 -34.725 -31.927 1.00 92.12 74 ASN A N 1
ATOM 596 C CA . ASN A 1 74 ? -18.400 -35.336 -32.181 1.00 92.12 74 ASN A CA 1
ATOM 597 C C . ASN A 1 74 ? -19.395 -34.360 -32.830 1.00 92.12 74 ASN A C 1
ATOM 599 O O . ASN A 1 74 ? -20.552 -34.717 -33.047 1.00 92.12 74 ASN A O 1
ATOM 603 N N . THR A 1 75 ? -18.969 -33.133 -33.146 1.00 90.88 75 THR A N 1
ATOM 604 C CA . THR A 1 75 ? -19.820 -32.161 -33.840 1.00 90.88 75 THR A CA 1
ATOM 605 C C . THR A 1 75 ? -20.222 -32.696 -35.219 1.00 90.88 75 THR A C 1
ATOM 607 O O . THR A 1 75 ? -19.355 -33.099 -35.997 1.00 90.88 75 THR A O 1
ATOM 610 N N . LEU A 1 76 ? -21.534 -32.731 -35.487 1.00 93.06 76 LEU A N 1
ATOM 611 C CA . LEU A 1 76 ? -22.129 -33.205 -36.742 1.00 93.06 76 LEU A CA 1
ATOM 612 C C . LEU A 1 76 ? -21.891 -32.209 -37.880 1.00 93.06 76 LEU A C 1
ATOM 614 O O . LEU A 1 76 ? -21.955 -31.002 -37.658 1.00 93.06 76 LEU A O 1
ATOM 618 N N . LEU A 1 77 ? -21.677 -32.734 -39.085 1.00 93.62 77 LEU A N 1
ATOM 619 C CA . LEU A 1 77 ? -21.457 -31.963 -40.309 1.00 93.62 77 LEU A CA 1
ATOM 620 C C . LEU A 1 77 ? -22.648 -32.099 -41.265 1.00 93.62 77 LEU A C 1
ATOM 622 O O . LEU A 1 77 ? -23.160 -33.203 -41.474 1.00 93.62 77 LEU A O 1
ATOM 626 N N . ARG A 1 78 ? -23.091 -30.975 -41.831 1.00 92.62 78 ARG A N 1
ATOM 627 C CA . ARG A 1 78 ? -24.219 -30.858 -42.767 1.00 92.62 78 ARG A CA 1
ATOM 628 C C . ARG A 1 78 ? -23.734 -30.415 -44.146 1.00 92.62 78 ARG A C 1
ATOM 630 O O . ARG A 1 78 ? -22.641 -29.874 -44.282 1.00 92.62 78 ARG A O 1
ATOM 637 N N . ASP A 1 79 ? -24.562 -30.637 -45.164 1.00 91.12 79 ASP A N 1
ATOM 638 C CA . ASP A 1 79 ? -24.275 -30.166 -46.521 1.00 91.12 79 ASP A CA 1
ATOM 639 C C . ASP A 1 79 ? -24.084 -28.644 -46.544 1.00 91.12 79 ASP A C 1
ATOM 641 O O . ASP A 1 79 ? -24.929 -27.894 -46.053 1.00 91.12 79 ASP A O 1
ATOM 645 N N . GLY A 1 80 ? -22.965 -28.202 -47.118 1.00 88.25 80 GLY A N 1
ATOM 646 C CA . GLY A 1 80 ? -22.592 -26.794 -47.229 1.00 88.25 80 GLY A CA 1
ATOM 647 C C . GLY A 1 80 ? -21.819 -26.227 -46.035 1.00 88.25 80 GLY A C 1
ATOM 648 O O . GLY A 1 80 ? -21.430 -25.062 -46.095 1.00 88.25 80 GLY A O 1
ATOM 649 N N . ASP A 1 81 ? -21.557 -27.011 -44.980 1.00 93.31 81 ASP A N 1
ATOM 650 C CA . ASP A 1 81 ? -20.729 -26.544 -43.864 1.00 93.31 81 ASP A CA 1
ATOM 651 C C . ASP A 1 81 ? -19.290 -26.257 -44.319 1.00 93.31 81 ASP A C 1
ATOM 653 O O . ASP A 1 81 ? -18.674 -27.020 -45.073 1.00 93.31 81 ASP A O 1
ATOM 657 N N . GLU A 1 82 ? -18.727 -25.166 -43.805 1.00 92.62 82 GLU A N 1
ATOM 658 C CA . GLU A 1 82 ? -17.327 -24.808 -43.987 1.00 92.62 82 GLU A CA 1
ATOM 659 C C . GLU A 1 82 ? -16.525 -25.173 -42.735 1.00 92.62 82 GLU A C 1
ATOM 661 O O . GLU A 1 82 ? -16.789 -24.666 -41.641 1.00 92.62 82 GLU A O 1
ATOM 666 N N . VAL A 1 83 ? -15.517 -26.030 -42.893 1.00 93.94 83 VAL A N 1
ATOM 667 C CA . VAL A 1 83 ? -14.630 -26.458 -41.808 1.00 93.94 83 VAL A CA 1
ATOM 668 C C . VAL A 1 83 ? -13.241 -25.869 -42.014 1.00 93.94 83 VAL A C 1
ATOM 670 O O . VAL A 1 83 ? -12.554 -26.197 -42.974 1.00 93.94 83 VAL A O 1
ATOM 673 N N . ALA A 1 84 ? -12.786 -25.024 -41.097 1.00 92.31 84 ALA A N 1
ATOM 674 C CA . ALA A 1 84 ? -11.431 -24.488 -41.104 1.00 92.31 84 ALA A CA 1
ATOM 675 C C . ALA A 1 84 ? -10.547 -25.287 -40.139 1.00 92.31 84 ALA A C 1
ATOM 677 O O . ALA A 1 84 ? -10.842 -25.342 -38.945 1.00 92.31 84 ALA A O 1
ATOM 678 N N . ILE A 1 85 ? -9.455 -25.872 -40.644 1.00 91.31 85 ILE A N 1
ATOM 679 C CA . ILE A 1 85 ? -8.421 -26.505 -39.814 1.00 91.31 85 ILE A CA 1
ATOM 680 C C . ILE A 1 85 ? -7.225 -25.561 -39.759 1.00 91.31 85 ILE A C 1
ATOM 682 O O . ILE A 1 85 ? -6.505 -25.367 -40.743 1.00 91.31 85 ILE A O 1
ATOM 686 N N . ILE A 1 86 ? -7.047 -24.947 -38.595 1.00 84.56 86 ILE A N 1
ATOM 687 C CA . ILE A 1 86 ? -6.118 -23.850 -38.378 1.00 84.56 86 ILE A CA 1
ATOM 688 C C . ILE A 1 86 ? -5.034 -24.336 -37.417 1.00 84.56 86 ILE A C 1
ATOM 690 O O . ILE A 1 86 ? -5.259 -24.366 -36.203 1.00 84.56 86 ILE A O 1
ATOM 694 N N . PRO A 1 87 ? -3.857 -24.738 -37.921 1.00 75.31 87 PRO A N 1
ATOM 695 C CA . PRO A 1 87 ? -2.727 -24.969 -37.047 1.00 75.31 87 PRO A CA 1
ATOM 696 C C . PRO A 1 87 ? -2.300 -23.645 -36.418 1.00 75.31 87 PRO A C 1
ATOM 698 O O . PRO A 1 87 ? -2.351 -22.603 -37.079 1.00 75.31 87 PRO A O 1
ATOM 701 N N . ALA A 1 88 ? -1.868 -23.668 -35.155 1.00 61.00 88 ALA A N 1
ATOM 702 C CA . ALA A 1 88 ? -1.154 -22.531 -34.594 1.00 61.00 88 ALA A CA 1
ATOM 703 C C . ALA A 1 88 ? -0.007 -22.161 -35.533 1.00 61.00 88 ALA A C 1
ATOM 705 O O . ALA A 1 88 ? 0.692 -23.032 -36.060 1.00 61.00 88 ALA A O 1
ATOM 706 N N . VAL A 1 89 ? 0.103 -20.862 -35.788 1.00 46.50 89 VAL A N 1
ATOM 707 C CA . VAL A 1 89 ? 1.002 -20.291 -36.781 1.00 46.50 89 VAL A CA 1
ATOM 708 C C . VAL A 1 89 ? 2.435 -20.681 -36.415 1.00 46.50 89 VAL A C 1
ATOM 710 O O . VAL A 1 89 ? 3.027 -20.113 -35.509 1.00 46.50 89 VAL A O 1
ATOM 713 N N . SER A 1 90 ? 2.958 -21.690 -37.109 1.00 39.72 90 SER A N 1
ATOM 714 C CA . SER A 1 90 ? 4.387 -21.935 -37.281 1.00 39.72 90 SER A CA 1
ATOM 715 C C . SER A 1 90 ? 4.719 -21.392 -38.666 1.00 39.72 90 SER A C 1
ATOM 717 O O . SER A 1 90 ? 4.039 -21.723 -39.644 1.00 39.72 90 SER A O 1
ATOM 719 N N . GLY A 1 91 ? 5.664 -20.456 -38.715 1.00 35.75 91 GLY A N 1
ATOM 720 C CA . GLY A 1 91 ? 6.019 -19.704 -39.911 1.00 35.75 91 GLY A CA 1
ATOM 721 C C . GLY A 1 91 ? 6.443 -20.619 -41.057 1.00 35.75 91 GLY A C 1
ATOM 722 O O . GLY A 1 91 ? 7.285 -21.500 -40.891 1.00 35.75 91 GLY A O 1
ATOM 723 N N . GLY A 1 92 ? 5.851 -20.388 -42.228 1.00 28.00 92 GLY A N 1
ATOM 724 C CA . GLY A 1 92 ? 6.392 -20.871 -43.492 1.00 28.00 92 GLY A CA 1
ATOM 725 C C . GLY A 1 92 ? 7.713 -20.160 -43.781 1.00 28.00 92 GLY A C 1
ATOM 726 O O . GLY A 1 92 ? 7.883 -18.977 -43.484 1.00 28.00 92 GLY A O 1
ATOM 727 N N . SER A 1 93 ? 8.662 -20.901 -44.337 1.00 30.81 93 SER A N 1
ATOM 728 C CA . SER A 1 93 ? 10.015 -20.446 -44.634 1.00 30.81 93 SER A CA 1
ATOM 729 C C . SER A 1 93 ? 10.037 -19.275 -45.624 1.00 30.81 93 SER A C 1
ATOM 731 O O . SER A 1 93 ? 9.777 -19.488 -46.806 1.00 30.81 93 SER A O 1
ATOM 733 N N . CYS A 1 94 ? 10.397 -18.073 -45.156 1.00 26.53 94 CYS A N 1
ATOM 734 C CA . CYS A 1 94 ? 11.298 -17.120 -45.826 1.00 26.53 94 CYS A CA 1
ATOM 735 C C . CYS A 1 94 ? 11.537 -15.894 -44.913 1.00 26.53 94 CYS A C 1
ATOM 737 O O . CYS A 1 94 ? 10.629 -15.094 -44.731 1.00 26.53 94 CYS A O 1
ATOM 739 N N . GLY A 1 95 ? 12.758 -15.726 -44.385 1.00 28.16 95 GLY A N 1
ATOM 740 C CA . GLY A 1 95 ? 13.240 -14.482 -43.751 1.00 28.16 95 GLY A CA 1
ATOM 741 C C . GLY A 1 95 ? 12.816 -14.238 -42.292 1.00 28.16 95 GLY A C 1
ATOM 742 O O . GLY A 1 95 ? 11.675 -13.897 -42.030 1.00 28.16 95 GLY A O 1
ATOM 743 N N . SER A 1 96 ? 13.767 -14.389 -41.361 1.00 35.72 96 SER A N 1
ATOM 744 C CA . SER A 1 96 ? 13.801 -13.864 -39.977 1.00 35.72 96 SER A CA 1
ATOM 745 C C . SER A 1 96 ? 12.543 -13.131 -39.454 1.00 35.72 96 SER A C 1
ATOM 747 O O . SER A 1 96 ? 12.520 -11.901 -39.429 1.00 35.72 96 SER A O 1
ATOM 749 N N . SER A 1 97 ? 11.527 -13.864 -38.988 1.00 39.56 97 SER A N 1
ATOM 750 C CA . SER A 1 97 ? 10.407 -13.296 -38.223 1.00 39.56 97 SER A CA 1
ATOM 751 C C . SER A 1 97 ? 10.541 -13.684 -36.753 1.00 39.56 97 SER A C 1
ATOM 753 O O . SER A 1 97 ? 10.624 -14.866 -36.425 1.00 39.56 97 SER A O 1
ATOM 755 N N . GLU A 1 98 ? 10.596 -12.687 -35.884 1.00 58.09 98 GLU A N 1
ATOM 756 C CA . GLU A 1 98 ? 10.901 -12.806 -34.461 1.00 58.09 98 GLU A CA 1
ATOM 757 C C . GLU A 1 98 ? 9.696 -13.422 -33.705 1.00 58.09 98 GLU A C 1
ATOM 759 O O . GLU A 1 98 ? 8.604 -12.851 -33.684 1.00 58.09 98 GLU A O 1
ATOM 764 N N . GLU A 1 99 ? 9.858 -14.623 -33.133 1.00 77.50 99 GLU A N 1
ATOM 765 C CA . GLU A 1 99 ? 8.793 -15.343 -32.410 1.00 77.50 99 GLU A CA 1
ATOM 766 C C . GLU A 1 99 ? 8.496 -14.717 -31.032 1.00 77.50 99 GLU A C 1
ATOM 768 O O . GLU A 1 99 ? 9.372 -14.132 -30.389 1.00 77.50 99 GLU A O 1
ATOM 773 N N . VAL A 1 100 ? 7.246 -14.845 -30.558 1.00 87.88 100 VAL A N 1
ATOM 774 C CA . VAL A 1 100 ? 6.844 -14.375 -29.220 1.00 87.88 100 VAL A CA 1
ATOM 775 C C . VAL A 1 100 ? 7.124 -15.453 -28.175 1.00 87.88 100 VAL A C 1
ATOM 777 O O . VAL A 1 100 ? 6.577 -16.552 -28.247 1.00 87.88 100 VAL A O 1
ATOM 780 N N . GLU A 1 101 ? 7.892 -15.107 -27.146 1.00 93.19 101 GLU A N 1
ATOM 781 C CA . GLU A 1 101 ? 8.257 -15.991 -26.035 1.00 93.19 101 GLU A CA 1
ATOM 782 C C . GLU A 1 101 ? 7.755 -15.446 -24.689 1.00 93.19 101 GLU A C 1
ATOM 784 O O . GLU A 1 101 ? 7.609 -14.241 -24.515 1.00 93.19 101 GLU A O 1
ATOM 789 N N . LEU A 1 102 ? 7.537 -16.307 -23.689 1.00 93.25 102 LEU A N 1
ATOM 790 C CA . LEU A 1 102 ? 7.275 -15.869 -22.311 1.00 93.25 102 LEU A CA 1
ATOM 791 C C . LEU A 1 102 ? 8.583 -15.817 -21.517 1.00 93.25 102 LEU A C 1
ATOM 793 O O . LEU A 1 102 ? 9.181 -16.854 -21.243 1.00 93.25 102 LEU A O 1
ATOM 797 N N . THR A 1 103 ? 8.995 -14.623 -21.099 1.00 93.62 103 THR A N 1
ATOM 798 C CA . THR A 1 103 ? 10.220 -14.410 -20.312 1.00 93.62 103 THR A CA 1
ATOM 799 C C . THR A 1 103 ? 9.892 -14.000 -18.883 1.00 93.62 103 THR A C 1
ATOM 801 O O . THR A 1 103 ? 8.953 -13.242 -18.652 1.00 93.62 103 THR A O 1
ATOM 804 N N . GLU A 1 104 ? 10.660 -14.494 -17.910 1.00 93.00 104 GLU A N 1
ATOM 805 C CA . GLU A 1 104 ? 10.499 -14.092 -16.511 1.00 93.00 104 GLU A CA 1
ATOM 806 C C . GLU A 1 104 ? 10.809 -12.606 -16.308 1.00 93.00 104 GLU A C 1
ATOM 808 O O . GLU A 1 104 ? 11.829 -12.112 -16.788 1.00 93.00 104 GLU A O 1
ATOM 813 N N . VAL A 1 105 ? 9.974 -11.906 -15.534 1.00 91.81 105 VAL A N 1
ATOM 814 C CA . VAL A 1 105 ? 10.113 -10.456 -15.287 1.00 91.81 105 VAL A CA 1
ATOM 815 C C . VAL A 1 105 ? 11.492 -10.094 -14.737 1.00 91.81 105 VAL A C 1
ATOM 817 O O . VAL A 1 105 ? 12.069 -9.096 -15.154 1.00 91.81 105 VAL A O 1
ATOM 820 N N . LYS A 1 106 ? 12.061 -10.937 -13.866 1.00 87.94 106 LYS A N 1
ATOM 821 C CA . LYS A 1 106 ? 13.387 -10.724 -13.260 1.00 87.94 106 LYS A CA 1
ATOM 822 C C . LYS A 1 106 ? 14.540 -10.693 -14.277 1.00 87.94 106 LYS A C 1
ATOM 824 O O . LYS A 1 106 ? 15.608 -10.179 -13.965 1.00 87.94 106 LYS A O 1
ATOM 829 N N . ASN A 1 107 ? 14.329 -11.249 -15.472 1.00 92.38 107 ASN A N 1
ATOM 830 C CA . ASN A 1 107 ? 15.323 -11.275 -16.545 1.00 92.38 107 ASN A CA 1
ATOM 831 C C . ASN A 1 107 ? 15.211 -10.055 -17.475 1.00 92.38 107 ASN A C 1
ATOM 833 O O . ASN A 1 107 ? 16.056 -9.884 -18.352 1.00 92.38 107 ASN A O 1
ATOM 837 N N . LEU A 1 108 ? 14.183 -9.219 -17.304 1.00 94.06 108 LEU A N 1
ATOM 838 C CA . LEU A 1 108 ? 13.942 -8.037 -18.123 1.00 94.06 108 LEU A CA 1
ATOM 839 C C . LEU A 1 108 ? 14.539 -6.793 -17.472 1.00 94.06 108 LEU A C 1
ATOM 841 O O . LEU A 1 108 ? 14.413 -6.575 -16.268 1.00 94.06 108 LEU A O 1
ATOM 845 N N . LYS A 1 109 ? 15.176 -5.956 -18.289 1.00 93.12 109 LYS A N 1
ATOM 846 C CA . LYS A 1 109 ? 15.941 -4.797 -17.825 1.00 93.12 109 LYS A CA 1
ATOM 847 C C . LYS A 1 109 ? 15.393 -3.513 -18.454 1.00 93.12 109 LYS A C 1
ATOM 849 O O . LYS A 1 109 ? 15.742 -3.200 -19.593 1.00 93.12 109 LYS A O 1
ATOM 854 N N . PRO A 1 110 ? 14.504 -2.772 -17.771 1.00 92.12 110 PRO A N 1
ATOM 855 C CA . PRO A 1 110 ? 13.960 -1.531 -18.313 1.00 92.12 110 PRO A CA 1
ATOM 856 C C . PRO A 1 110 ? 15.051 -0.462 -18.434 1.00 92.12 110 PRO A C 1
ATOM 858 O O . PRO A 1 110 ? 15.663 -0.086 -17.436 1.00 92.12 110 PRO A O 1
ATOM 861 N N . ALA A 1 111 ? 15.263 0.046 -19.650 1.00 89.94 111 ALA A N 1
ATOM 862 C CA . ALA A 1 111 ? 16.194 1.141 -19.919 1.00 89.94 111 ALA A CA 1
ATOM 863 C C . ALA A 1 111 ? 15.575 2.540 -19.772 1.00 89.94 111 ALA A C 1
ATOM 865 O O . ALA A 1 111 ? 16.328 3.501 -19.667 1.00 89.94 111 ALA A O 1
ATOM 866 N N . GLU A 1 112 ? 14.245 2.678 -19.726 1.00 88.69 112 GLU A N 1
ATOM 867 C CA . GLU A 1 112 ? 13.537 3.943 -19.477 1.00 88.69 112 GLU A CA 1
ATOM 868 C C . GLU A 1 112 ? 12.684 3.861 -18.207 1.00 88.69 112 GLU A C 1
ATOM 870 O O . GLU A 1 112 ? 12.163 2.799 -17.865 1.00 88.69 112 GLU A O 1
ATOM 875 N N . TYR A 1 113 ? 12.506 4.995 -17.523 1.00 84.00 113 TYR A N 1
ATOM 876 C CA . TYR A 1 113 ? 11.435 5.147 -16.535 1.00 84.00 113 TYR A CA 1
ATOM 877 C C . TYR A 1 113 ? 10.098 5.432 -17.218 1.00 84.00 113 TYR A C 1
ATOM 879 O O . TYR A 1 113 ? 10.051 6.012 -18.301 1.00 84.00 113 TYR A O 1
ATOM 887 N N . MET A 1 114 ? 9.003 5.123 -16.524 1.00 87.56 114 MET A N 1
ATOM 888 C CA . MET A 1 114 ? 7.671 5.538 -16.944 1.00 87.56 114 MET A CA 1
ATOM 889 C C . MET A 1 114 ? 6.920 6.248 -15.825 1.00 87.56 114 MET A C 1
ATOM 891 O O . MET A 1 114 ? 6.937 5.811 -14.664 1.00 87.56 114 MET A O 1
ATOM 895 N N . ASP A 1 115 ? 6.258 7.342 -16.201 1.00 88.00 115 ASP A N 1
ATOM 896 C CA . ASP A 1 115 ? 5.327 8.046 -15.331 1.00 88.00 115 ASP A CA 1
ATOM 897 C C . ASP A 1 115 ? 4.176 7.112 -14.946 1.00 88.00 115 ASP A C 1
ATOM 899 O O . ASP A 1 115 ? 3.636 6.382 -15.780 1.00 88.00 115 ASP A O 1
ATOM 903 N N . LEU A 1 116 ? 3.805 7.119 -13.665 1.00 90.75 116 LEU A N 1
ATOM 904 C CA . LEU A 1 116 ? 2.778 6.215 -13.160 1.00 90.75 116 LEU A CA 1
ATOM 905 C C . LEU A 1 116 ? 1.442 6.411 -13.893 1.00 90.75 116 LEU A C 1
ATOM 907 O O . LEU A 1 116 ? 0.792 5.421 -14.213 1.00 90.75 116 LEU A O 1
ATOM 911 N N . ARG A 1 117 ? 1.036 7.647 -14.208 1.00 89.25 117 ARG A N 1
ATOM 912 C CA . ARG A 1 117 ? -0.257 7.919 -14.853 1.00 89.25 117 ARG A CA 1
ATOM 913 C C . ARG A 1 117 ? -0.338 7.340 -16.263 1.00 89.25 117 ARG A C 1
ATOM 915 O O . ARG A 1 117 ? -1.416 6.903 -16.660 1.00 89.25 117 ARG A O 1
ATOM 922 N N . GLU A 1 118 ? 0.779 7.289 -16.991 1.00 89.12 118 GLU A N 1
ATOM 923 C CA . GLU A 1 118 ? 0.831 6.645 -18.311 1.00 89.12 118 GLU A CA 1
ATOM 924 C C . GLU A 1 118 ? 0.620 5.123 -18.204 1.00 89.12 118 GLU A C 1
ATOM 926 O O . GLU A 1 118 ? -0.062 4.530 -19.039 1.00 89.12 118 GLU A O 1
ATOM 931 N N . VAL A 1 119 ? 1.119 4.498 -17.131 1.00 93.62 119 VAL A N 1
ATOM 932 C CA . VAL A 1 119 ? 0.962 3.055 -16.876 1.00 93.62 119 VAL A CA 1
ATOM 933 C C . VAL A 1 119 ? -0.474 2.702 -16.466 1.00 93.62 119 VAL A C 1
ATOM 935 O O . VAL A 1 119 ? -1.006 1.674 -16.888 1.00 93.62 119 VAL A O 1
ATOM 938 N N . LEU A 1 120 ? -1.135 3.552 -15.670 1.00 94.88 120 LEU A N 1
ATOM 939 C CA . LEU A 1 120 ? -2.461 3.256 -15.108 1.00 94.88 120 LEU A CA 1
ATOM 940 C C . LEU A 1 120 ? -3.525 2.972 -16.181 1.00 94.88 120 LEU A C 1
ATOM 942 O O . LEU A 1 120 ? -4.367 2.098 -15.986 1.00 94.88 120 LEU A O 1
ATOM 946 N N . SER A 1 121 ? -3.488 3.650 -17.332 1.00 93.12 121 SER A N 1
ATOM 947 C CA . SER A 1 121 ? -4.481 3.426 -18.393 1.00 93.12 121 SER A CA 1
ATOM 948 C C . SER A 1 121 ? -4.422 1.999 -18.954 1.00 93.12 121 SER A C 1
ATOM 950 O O . SER A 1 121 ? -5.447 1.314 -19.038 1.00 93.12 121 SER A O 1
ATOM 952 N N . LEU A 1 122 ? -3.220 1.515 -19.286 1.00 94.94 122 LEU A N 1
ATOM 953 C CA . LEU A 1 122 ? -3.048 0.159 -19.802 1.00 94.94 122 LEU A CA 1
ATOM 954 C C . LEU A 1 122 ? -3.276 -0.888 -18.707 1.00 94.94 122 LEU A C 1
ATOM 956 O O . LEU A 1 122 ? -3.933 -1.894 -18.970 1.00 94.94 122 LEU A O 1
ATOM 960 N N . TYR A 1 123 ? -2.824 -0.625 -17.478 1.00 96.81 123 TYR A N 1
ATOM 961 C CA . TYR A 1 123 ? -3.130 -1.460 -16.317 1.00 96.81 123 TYR A CA 1
ATOM 962 C C . TYR A 1 123 ? -4.638 -1.705 -16.183 1.00 96.81 123 TYR A C 1
ATOM 964 O O . TYR A 1 123 ? -5.072 -2.853 -16.108 1.00 96.81 123 TYR A O 1
ATOM 972 N N . ALA A 1 124 ? -5.445 -0.638 -16.192 1.00 95.38 124 ALA A N 1
ATOM 973 C CA . ALA A 1 124 ? -6.898 -0.722 -16.052 1.00 95.38 124 ALA A CA 1
ATOM 974 C C . ALA A 1 124 ? -7.531 -1.550 -17.176 1.00 95.38 124 ALA A C 1
ATOM 976 O O . ALA A 1 124 ? -8.376 -2.411 -16.925 1.00 95.38 124 ALA A O 1
ATOM 977 N N . LYS A 1 125 ? -7.073 -1.341 -18.417 1.00 94.94 125 LYS A N 1
ATOM 978 C CA . LYS A 1 125 ? -7.525 -2.115 -19.576 1.00 94.94 125 LYS A CA 1
ATOM 979 C C . LYS A 1 125 ? -7.209 -3.605 -19.423 1.00 94.94 125 LYS A C 1
ATOM 981 O O . LYS A 1 125 ? -8.081 -4.435 -19.680 1.00 94.94 125 LYS A O 1
ATOM 986 N N . ILE A 1 126 ? -5.991 -3.953 -19.009 1.00 95.62 126 ILE A N 1
ATOM 987 C CA . ILE A 1 126 ? -5.583 -5.351 -18.806 1.00 95.62 126 ILE A CA 1
ATOM 988 C C . ILE A 1 126 ? -6.365 -5.971 -17.645 1.00 95.62 126 ILE A C 1
ATOM 990 O O . ILE A 1 126 ? -6.822 -7.102 -17.769 1.00 95.62 126 ILE A O 1
ATOM 994 N N . LEU A 1 127 ? -6.572 -5.242 -16.545 1.00 94.25 127 LEU A N 1
ATOM 995 C CA . LEU A 1 127 ? -7.330 -5.735 -15.394 1.00 94.25 127 LEU A CA 1
ATOM 996 C C . LEU A 1 127 ? -8.793 -6.044 -15.753 1.00 94.25 127 LEU A C 1
ATOM 998 O O . LEU A 1 127 ? -9.327 -7.051 -15.296 1.00 94.25 127 LEU A O 1
ATOM 1002 N N . ASN A 1 128 ? -9.422 -5.200 -16.575 1.00 91.88 128 ASN A N 1
ATOM 1003 C CA . ASN A 1 128 ? -10.809 -5.371 -17.011 1.00 91.88 128 ASN A CA 1
ATOM 1004 C C . ASN A 1 128 ? -10.946 -6.502 -18.045 1.00 91.88 128 ASN A C 1
ATOM 1006 O O . ASN A 1 128 ? -11.762 -7.405 -17.890 1.00 91.88 128 ASN A O 1
ATOM 1010 N N . THR A 1 129 ? -10.111 -6.481 -19.086 1.00 93.00 129 THR A N 1
ATOM 1011 C CA . THR A 1 129 ? -10.202 -7.460 -20.183 1.00 93.00 129 THR A CA 1
ATOM 1012 C C . THR A 1 129 ? -9.614 -8.821 -19.826 1.00 93.00 129 THR A C 1
ATOM 1014 O O . THR A 1 129 ? -10.026 -9.832 -20.385 1.00 93.00 129 THR A O 1
ATOM 1017 N N . GLY A 1 130 ? -8.626 -8.854 -18.929 1.00 92.06 130 GLY A N 1
ATOM 1018 C CA . GLY A 1 130 ? -7.837 -10.040 -18.616 1.00 92.06 130 GLY A CA 1
ATOM 1019 C C . GLY A 1 130 ? -6.921 -10.493 -19.754 1.00 92.06 130 GLY A C 1
ATOM 1020 O O . GLY A 1 130 ? -6.472 -11.637 -19.719 1.00 92.06 130 GLY A O 1
ATOM 1021 N N . ILE A 1 131 ? -6.658 -9.650 -20.761 1.00 92.94 131 ILE A N 1
ATOM 1022 C CA . ILE A 1 131 ? -5.961 -10.036 -21.996 1.00 92.94 131 ILE A CA 1
ATOM 1023 C C . ILE A 1 131 ? -4.778 -9.114 -22.289 1.00 92.94 131 ILE A C 1
ATOM 1025 O O . ILE A 1 131 ? -4.878 -7.888 -22.229 1.00 92.94 131 ILE A O 1
ATOM 1029 N N . ILE A 1 132 ? -3.661 -9.728 -22.676 1.00 93.81 132 ILE A N 1
ATOM 1030 C CA . ILE A 1 132 ? -2.479 -9.065 -23.209 1.00 93.81 132 ILE A CA 1
ATOM 1031 C C . ILE A 1 132 ? -2.515 -9.199 -24.730 1.00 93.81 132 ILE A C 1
ATOM 1033 O O . ILE A 1 132 ? -2.544 -10.313 -25.257 1.00 93.81 132 ILE A O 1
ATOM 1037 N N . SER A 1 133 ? -2.520 -8.056 -25.423 1.00 91.56 133 SER A N 1
ATOM 1038 C CA . SER A 1 133 ? -2.741 -7.988 -26.874 1.00 91.56 133 SER A CA 1
ATOM 1039 C C . SER A 1 133 ? -1.473 -7.795 -27.714 1.00 91.56 133 SER A C 1
ATOM 1041 O O . SER A 1 133 ? -1.517 -7.892 -28.937 1.00 91.56 133 SER A O 1
ATOM 1043 N N . ARG A 1 134 ? -0.340 -7.480 -27.081 1.00 93.94 134 ARG A N 1
ATOM 1044 C CA . ARG A 1 134 ? 0.959 -7.277 -27.744 1.00 93.94 134 ARG A CA 1
ATOM 1045 C C . ARG A 1 134 ? 2.107 -7.684 -26.815 1.00 93.94 134 ARG A C 1
ATOM 1047 O O . ARG A 1 134 ? 1.895 -7.654 -25.605 1.00 93.94 134 ARG A O 1
ATOM 1054 N N . PRO A 1 135 ? 3.285 -8.049 -27.338 1.00 95.00 135 PRO A N 1
ATOM 1055 C CA . PRO A 1 135 ? 4.469 -8.315 -26.528 1.00 95.00 135 PRO A CA 1
ATOM 1056 C C . PRO A 1 135 ? 5.258 -7.038 -26.190 1.00 95.00 135 PRO A C 1
ATOM 1058 O O . PRO A 1 135 ? 4.974 -5.945 -26.692 1.00 95.00 135 PRO A O 1
ATOM 1061 N N . VAL A 1 136 ? 6.262 -7.200 -25.329 1.00 95.44 136 VAL A N 1
ATOM 1062 C CA . VAL A 1 136 ? 7.354 -6.246 -25.079 1.00 95.44 136 VAL A CA 1
ATOM 1063 C C . VAL A 1 136 ? 8.510 -6.561 -26.029 1.00 95.44 136 VAL A C 1
ATOM 1065 O O . VAL A 1 136 ? 8.821 -7.726 -26.261 1.00 95.44 136 VAL A O 1
ATOM 1068 N N . LEU A 1 137 ? 9.165 -5.547 -26.582 1.00 94.31 137 LEU A N 1
ATOM 1069 C CA . LEU A 1 137 ? 10.334 -5.761 -27.433 1.00 94.31 137 LEU A CA 1
ATOM 1070 C C . LEU A 1 137 ? 11.596 -5.687 -26.583 1.00 94.31 137 LEU A C 1
ATOM 1072 O O . LEU A 1 137 ? 11.756 -4.733 -25.817 1.00 94.31 137 LEU A O 1
ATOM 1076 N N . ILE A 1 138 ? 12.488 -6.665 -26.717 1.00 94.00 138 ILE A N 1
ATOM 1077 C CA . ILE A 1 138 ? 13.726 -6.725 -25.935 1.00 94.00 138 ILE A CA 1
ATOM 1078 C C . ILE A 1 138 ? 14.938 -7.012 -26.803 1.00 94.00 138 ILE A C 1
ATOM 1080 O O . ILE A 1 138 ? 14.829 -7.640 -27.849 1.00 94.00 138 ILE A O 1
ATOM 1084 N N . ASP A 1 139 ? 16.111 -6.613 -26.333 1.00 92.19 139 ASP A N 1
ATOM 1085 C CA . ASP A 1 139 ? 17.374 -7.113 -26.852 1.00 92.19 139 ASP A CA 1
ATOM 1086 C C . ASP A 1 139 ? 17.556 -8.580 -26.450 1.00 92.19 139 ASP A C 1
ATOM 1088 O O . ASP A 1 139 ? 17.527 -8.917 -25.262 1.00 92.19 139 ASP A O 1
ATOM 1092 N N . GLY A 1 140 ? 17.734 -9.453 -27.443 1.00 88.12 140 GLY A N 1
ATOM 1093 C CA . GLY A 1 140 ? 17.786 -10.898 -27.226 1.00 88.12 140 GLY A CA 1
ATOM 1094 C C . GLY A 1 140 ? 18.976 -11.378 -26.391 1.00 88.12 140 GLY A C 1
ATOM 1095 O O . GLY A 1 140 ? 18.867 -12.416 -25.740 1.00 88.12 140 GLY A O 1
ATOM 1096 N N . GLU A 1 141 ? 20.086 -10.636 -26.379 1.00 89.25 141 GLU A N 1
ATOM 1097 C CA . GLU A 1 141 ? 21.301 -11.004 -25.640 1.00 89.25 141 GLU A CA 1
ATOM 1098 C C . GLU A 1 141 ? 21.249 -10.534 -24.183 1.00 89.25 141 GLU A C 1
ATOM 1100 O O . GLU A 1 141 ? 21.627 -11.259 -23.263 1.00 89.25 141 GLU A O 1
ATOM 1105 N N . THR A 1 142 ? 20.782 -9.307 -23.957 1.00 91.38 142 THR A N 1
ATOM 1106 C CA . THR A 1 142 ? 20.896 -8.645 -22.652 1.00 91.38 142 THR A CA 1
ATOM 1107 C C . THR A 1 142 ? 19.609 -8.651 -21.832 1.00 91.38 142 THR A C 1
ATOM 1109 O O . THR A 1 142 ? 19.681 -8.441 -20.613 1.00 91.38 142 THR A O 1
ATOM 1112 N N . GLY A 1 143 ? 18.453 -8.865 -22.474 1.00 92.19 143 GLY A N 1
ATOM 1113 C CA . GLY A 1 143 ? 17.123 -8.722 -21.873 1.00 92.19 143 GLY A CA 1
ATOM 1114 C C . GLY A 1 143 ? 16.687 -7.266 -21.672 1.00 92.19 143 GLY A C 1
ATOM 1115 O O . GLY A 1 143 ? 15.705 -7.006 -20.972 1.00 92.19 143 GLY A O 1
ATOM 1116 N N . VAL A 1 144 ? 17.422 -6.303 -22.239 1.00 94.31 144 VAL A N 1
ATOM 1117 C CA . VAL A 1 144 ? 17.091 -4.878 -22.138 1.00 94.31 144 VAL A CA 1
ATOM 1118 C C . VAL A 1 144 ? 15.833 -4.575 -22.933 1.00 94.31 144 VAL A C 1
ATOM 1120 O O . VAL A 1 144 ? 15.721 -4.957 -24.093 1.00 94.31 144 VAL A O 1
ATOM 1123 N N . ILE A 1 145 ? 14.880 -3.887 -22.307 1.00 94.50 145 ILE A N 1
ATOM 1124 C CA . ILE A 1 145 ? 13.632 -3.492 -22.961 1.00 94.50 145 ILE A CA 1
ATOM 1125 C C . ILE A 1 145 ? 13.923 -2.386 -23.970 1.00 94.50 145 ILE A C 1
ATOM 1127 O O . ILE A 1 145 ? 14.638 -1.432 -23.674 1.00 94.50 145 ILE A O 1
ATOM 1131 N N . LEU A 1 146 ? 13.358 -2.535 -25.162 1.00 91.94 146 LEU A N 1
ATOM 1132 C CA . LEU A 1 146 ? 13.535 -1.637 -26.297 1.00 91.94 146 LEU A CA 1
ATOM 1133 C C . LEU A 1 146 ? 12.238 -0.907 -26.653 1.00 91.94 146 LEU A C 1
ATOM 1135 O O . LEU A 1 146 ? 12.288 0.233 -27.107 1.00 91.94 146 LEU A O 1
ATOM 1139 N N . ASP A 1 147 ? 11.088 -1.549 -26.442 1.00 91.88 147 ASP A N 1
ATOM 1140 C CA . ASP A 1 147 ? 9.762 -0.946 -26.595 1.00 91.88 147 ASP A CA 1
ATOM 1141 C C . ASP A 1 147 ? 8.720 -1.712 -25.760 1.00 91.88 147 ASP A C 1
ATOM 1143 O O . ASP A 1 147 ? 8.933 -2.858 -25.363 1.00 91.88 147 ASP A O 1
ATOM 1147 N N . GLY A 1 148 ? 7.567 -1.095 -25.509 1.00 92.38 148 GLY A N 1
ATOM 1148 C CA . GLY A 1 148 ? 6.483 -1.671 -24.714 1.00 92.38 148 GLY A CA 1
ATOM 1149 C C . GLY A 1 148 ? 6.644 -1.486 -23.204 1.00 92.38 148 GLY A C 1
ATOM 1150 O O . GLY A 1 148 ? 6.154 -2.311 -22.433 1.00 92.38 148 GLY A O 1
ATOM 1151 N N . TYR A 1 149 ? 7.305 -0.407 -22.777 1.00 93.44 149 TYR A N 1
ATOM 1152 C CA . TYR A 1 149 ? 7.514 -0.068 -21.364 1.00 93.44 149 TYR A CA 1
ATOM 1153 C C . TYR A 1 149 ? 6.215 0.036 -20.555 1.00 93.44 149 TYR A C 1
ATOM 1155 O O . TYR A 1 149 ? 6.155 -0.460 -19.434 1.00 93.44 149 TYR A O 1
ATOM 1163 N N . ASP A 1 150 ? 5.157 0.616 -21.120 1.00 94.19 150 ASP A N 1
ATOM 1164 C CA . ASP A 1 150 ? 3.820 0.678 -20.509 1.00 94.19 150 ASP A CA 1
ATOM 1165 C C . ASP A 1 150 ? 3.269 -0.708 -20.195 1.00 94.19 150 ASP A C 1
ATOM 1167 O O . ASP A 1 150 ? 2.728 -0.921 -19.110 1.00 94.19 150 ASP A O 1
ATOM 1171 N N . LEU A 1 151 ? 3.433 -1.662 -21.112 1.00 95.31 151 LEU A N 1
ATOM 1172 C CA . LEU A 1 151 ? 3.012 -3.040 -20.897 1.00 95.31 151 LEU A CA 1
ATOM 1173 C C . LEU A 1 151 ? 3.864 -3.707 -19.820 1.00 95.31 151 LEU A C 1
ATOM 1175 O O . LEU A 1 151 ? 3.303 -4.328 -18.920 1.00 95.31 151 LEU A O 1
ATOM 1179 N N . PHE A 1 152 ? 5.188 -3.547 -19.881 1.00 96.25 152 PHE A N 1
ATOM 1180 C CA . PHE A 1 152 ? 6.093 -4.074 -18.863 1.00 96.25 152 PHE A CA 1
ATOM 1181 C C . PHE A 1 152 ? 5.720 -3.572 -17.463 1.00 96.25 152 PHE A C 1
ATOM 1183 O O . PHE A 1 152 ? 5.460 -4.376 -16.570 1.00 96.25 152 PHE A O 1
ATOM 1190 N N . TYR A 1 153 ? 5.616 -2.253 -17.285 1.00 95.25 153 TYR A N 1
ATOM 1191 C CA . TYR A 1 153 ? 5.273 -1.653 -15.998 1.00 95.25 153 TYR A CA 1
ATOM 1192 C C . TYR A 1 153 ? 3.842 -1.989 -15.557 1.00 95.25 153 TYR A C 1
ATOM 1194 O O . TYR A 1 153 ? 3.607 -2.177 -14.365 1.00 95.25 153 TYR A O 1
ATOM 1202 N N . SER A 1 154 ? 2.888 -2.120 -16.485 1.00 96.44 154 SER A N 1
ATOM 1203 C CA . SER A 1 154 ? 1.521 -2.550 -16.153 1.00 96.44 154 SER A CA 1
ATOM 1204 C C . SER A 1 154 ? 1.497 -3.984 -15.631 1.00 96.44 154 SER A C 1
ATOM 1206 O O . SER A 1 154 ? 0.861 -4.254 -14.615 1.00 96.44 154 SER A O 1
ATOM 1208 N N . LEU A 1 155 ? 2.200 -4.903 -16.300 1.00 95.94 155 LEU A N 1
ATOM 1209 C CA . LEU A 1 155 ? 2.278 -6.307 -15.898 1.00 95.94 155 LEU A CA 1
ATOM 1210 C C . LEU A 1 155 ? 3.075 -6.487 -14.603 1.00 95.94 155 LEU A C 1
ATOM 1212 O O . LEU A 1 155 ? 2.664 -7.279 -13.756 1.00 95.94 155 LEU A O 1
ATOM 1216 N N . ASP A 1 156 ? 4.141 -5.710 -14.391 1.00 94.25 156 ASP A N 1
ATOM 1217 C CA . ASP A 1 156 ? 4.857 -5.692 -13.113 1.00 94.25 156 ASP A CA 1
ATOM 1218 C C . ASP A 1 156 ? 3.954 -5.214 -11.962 1.00 94.25 156 ASP A C 1
ATOM 1220 O O . ASP A 1 156 ? 3.922 -5.838 -10.901 1.00 94.25 156 ASP A O 1
ATOM 1224 N N . LEU A 1 157 ? 3.153 -4.162 -12.171 1.00 94.50 157 LEU A N 1
ATOM 1225 C CA . LEU A 1 157 ? 2.173 -3.702 -11.179 1.00 94.50 157 LEU A CA 1
ATOM 1226 C C . LEU A 1 157 ? 1.007 -4.676 -10.989 1.00 94.50 157 LEU A C 1
ATOM 1228 O O . LEU A 1 157 ? 0.390 -4.676 -9.931 1.00 94.50 157 LEU A O 1
ATOM 1232 N N . LEU A 1 158 ? 0.692 -5.517 -11.972 1.00 93.56 158 LEU A N 1
ATOM 1233 C CA . LEU A 1 158 ? -0.226 -6.651 -11.799 1.00 93.56 158 LEU A CA 1
ATOM 1234 C C . LEU A 1 158 ? 0.464 -7.853 -11.135 1.00 93.56 158 LEU A C 1
ATOM 1236 O O . LEU A 1 158 ? -0.181 -8.876 -10.912 1.00 93.56 158 LEU A O 1
ATOM 1240 N N . SER A 1 159 ? 1.756 -7.723 -10.815 1.00 91.50 159 SER A N 1
ATOM 1241 C CA . SER A 1 159 ? 2.633 -8.753 -10.257 1.00 91.50 159 SER A CA 1
ATOM 1242 C C . SER A 1 159 ? 2.624 -10.041 -11.092 1.00 91.50 159 SER A C 1
ATOM 1244 O O . SER A 1 159 ? 2.539 -11.154 -10.564 1.00 91.50 159 SER A O 1
ATOM 1246 N N . ALA A 1 160 ? 2.696 -9.874 -12.417 1.00 92.44 160 ALA A N 1
ATOM 1247 C CA . ALA A 1 160 ? 3.032 -10.940 -13.351 1.00 92.44 160 ALA A CA 1
ATOM 1248 C C . ALA A 1 160 ? 4.464 -11.437 -13.095 1.00 92.44 160 ALA A C 1
ATOM 1250 O O . ALA A 1 160 ? 5.362 -10.649 -12.807 1.00 92.44 160 ALA A O 1
ATOM 1251 N N . ILE A 1 161 ? 4.680 -12.746 -13.208 1.00 91.88 161 ILE A N 1
ATOM 1252 C CA . ILE A 1 161 ? 6.008 -13.375 -13.142 1.00 91.88 161 ILE A CA 1
ATOM 1253 C C . ILE A 1 161 ? 6.611 -13.601 -14.526 1.00 91.88 161 ILE A C 1
ATOM 1255 O O . ILE A 1 161 ? 7.829 -13.718 -14.642 1.00 91.88 161 ILE A O 1
ATOM 1259 N N . LYS A 1 162 ? 5.780 -13.633 -15.574 1.00 93.94 162 LYS A N 1
ATOM 1260 C CA . LYS A 1 162 ? 6.195 -13.784 -16.971 1.00 93.94 162 LYS A CA 1
ATOM 1261 C C . LYS A 1 162 ? 5.594 -12.681 -17.832 1.00 93.94 162 LYS A C 1
ATOM 1263 O O . LYS A 1 162 ? 4.490 -12.216 -17.569 1.00 93.94 162 LYS A O 1
ATOM 1268 N N . ILE A 1 163 ? 6.306 -12.289 -18.880 1.00 96.12 163 ILE A N 1
ATOM 1269 C CA . ILE A 1 163 ? 5.873 -11.289 -19.856 1.00 96.12 163 ILE A CA 1
ATOM 1270 C C . ILE A 1 163 ? 6.095 -11.848 -21.264 1.00 96.12 163 ILE A C 1
ATOM 1272 O O . ILE A 1 163 ? 7.152 -12.431 -21.515 1.00 96.12 163 ILE A O 1
ATOM 1276 N N . PRO A 1 164 ? 5.129 -11.686 -22.186 1.00 95.81 164 PRO A N 1
ATOM 1277 C CA . PRO A 1 164 ? 5.355 -11.988 -23.589 1.00 95.81 164 PRO A CA 1
ATOM 1278 C C . PRO A 1 164 ? 6.325 -10.988 -24.199 1.00 95.81 164 PRO A C 1
ATOM 1280 O O . PRO A 1 164 ? 6.097 -9.778 -24.142 1.00 95.81 164 PRO A O 1
ATOM 1283 N N . VAL A 1 165 ? 7.389 -11.500 -24.800 1.00 95.81 165 VAL A N 1
ATOM 1284 C CA . VAL A 1 165 ? 8.452 -10.712 -25.406 1.00 95.81 165 VAL A CA 1
ATOM 1285 C C . VAL A 1 165 ? 8.726 -11.150 -26.833 1.00 95.81 165 VAL A C 1
ATOM 1287 O O . VAL A 1 165 ? 8.513 -12.305 -27.187 1.00 95.81 165 VAL A O 1
ATOM 1290 N N . VAL A 1 166 ? 9.247 -10.224 -27.626 1.00 94.00 166 VAL A N 1
ATOM 1291 C CA . VAL A 1 166 ? 9.889 -10.501 -28.910 1.00 94.00 166 VAL A CA 1
ATOM 1292 C C . VAL A 1 166 ? 11.351 -10.116 -28.769 1.00 94.00 166 VAL A C 1
ATOM 1294 O O . VAL A 1 166 ? 11.670 -8.997 -28.353 1.00 94.00 166 VAL A O 1
ATOM 1297 N N . LYS A 1 167 ? 12.237 -11.065 -29.071 1.00 91.62 167 LYS A N 1
ATOM 1298 C CA . LYS A 1 167 ? 13.682 -10.857 -29.013 1.00 91.62 167 LYS A CA 1
ATOM 1299 C C . LYS A 1 167 ? 14.163 -10.267 -30.325 1.00 91.62 167 LYS A C 1
ATOM 1301 O O . LYS A 1 167 ? 14.029 -10.876 -31.380 1.00 91.62 167 LYS A O 1
ATOM 1306 N N . LEU A 1 168 ? 14.767 -9.100 -30.211 1.00 88.75 168 LEU A N 1
ATOM 1307 C CA . LEU A 1 168 ? 15.318 -8.332 -31.303 1.00 88.75 168 LEU A CA 1
ATOM 1308 C C . LEU A 1 168 ? 16.839 -8.460 -31.319 1.00 88.75 168 LEU A C 1
ATOM 1310 O O . LEU A 1 168 ? 17.481 -8.485 -30.263 1.00 88.75 168 LEU A O 1
ATOM 1314 N N . ASN A 1 169 ? 17.429 -8.460 -32.515 1.00 80.62 169 ASN A N 1
ATOM 1315 C CA . ASN A 1 169 ? 18.861 -8.215 -32.663 1.00 80.62 169 ASN A CA 1
ATOM 1316 C C . ASN A 1 169 ? 19.087 -6.731 -32.947 1.00 80.62 169 ASN A C 1
ATOM 1318 O O . ASN A 1 169 ? 18.924 -6.265 -34.077 1.00 80.62 169 ASN A O 1
ATOM 1322 N N . LEU A 1 170 ? 19.502 -5.991 -31.919 1.00 70.00 170 LEU A N 1
ATOM 1323 C CA . LEU A 1 170 ? 19.755 -4.554 -32.016 1.00 70.00 170 LEU A CA 1
ATOM 1324 C C . LEU A 1 170 ? 20.779 -4.173 -33.108 1.00 70.00 170 LEU A C 1
ATOM 1326 O O . LEU A 1 170 ? 20.782 -3.022 -33.536 1.00 70.00 170 LEU A O 1
ATOM 1330 N N . SER A 1 171 ? 21.619 -5.099 -33.597 1.00 69.25 171 SER A N 1
ATOM 1331 C CA . SER A 1 171 ? 22.556 -4.840 -34.708 1.00 69.25 171 SER A CA 1
ATOM 1332 C C . SER A 1 171 ? 21.843 -4.516 -36.023 1.00 69.25 171 SER A C 1
ATOM 1334 O O . SER A 1 171 ? 22.418 -3.859 -36.886 1.00 69.25 171 SER A O 1
ATOM 1336 N N . ASN A 1 172 ? 20.591 -4.953 -36.170 1.00 72.12 172 ASN A N 1
ATOM 1337 C CA . ASN A 1 172 ? 19.824 -4.856 -37.411 1.00 72.12 172 ASN A CA 1
ATOM 1338 C C . ASN A 1 172 ? 18.711 -3.799 -37.343 1.00 72.12 172 ASN A C 1
ATOM 1340 O O . ASN A 1 172 ? 17.877 -3.719 -38.244 1.00 72.12 172 ASN A O 1
ATOM 1344 N N . ILE A 1 173 ? 18.673 -2.993 -36.278 1.00 73.69 173 ILE A N 1
ATOM 1345 C CA . ILE A 1 173 ? 17.514 -2.164 -35.949 1.00 73.69 173 ILE A CA 1
ATOM 1346 C C . ILE A 1 173 ? 17.872 -0.686 -35.903 1.00 73.69 173 ILE A C 1
ATOM 1348 O O . ILE A 1 173 ? 18.850 -0.262 -35.293 1.00 73.69 173 ILE A O 1
ATOM 1352 N N . LYS A 1 174 ? 17.018 0.127 -36.531 1.00 79.81 174 LYS A N 1
ATOM 1353 C CA . LYS A 1 174 ? 17.151 1.584 -36.518 1.00 79.81 174 LYS A CA 1
ATOM 1354 C C . LYS A 1 174 ? 16.589 2.159 -35.220 1.00 79.81 174 LYS A C 1
ATOM 1356 O O . LYS A 1 174 ? 15.398 2.018 -34.935 1.00 79.81 174 LYS A O 1
ATOM 1361 N N . ILE A 1 175 ? 17.444 2.869 -34.488 1.00 81.94 175 ILE A N 1
ATOM 1362 C CA . ILE A 1 175 ? 17.081 3.667 -33.314 1.00 81.94 175 ILE A CA 1
ATOM 1363 C C . ILE A 1 175 ? 16.899 5.122 -33.748 1.00 81.94 175 ILE A C 1
ATOM 1365 O O . ILE A 1 175 ? 17.752 5.692 -34.430 1.00 81.94 175 ILE A O 1
ATOM 1369 N N . ARG A 1 176 ? 15.793 5.740 -33.332 1.00 83.81 176 ARG A N 1
ATOM 1370 C CA . ARG A 1 176 ? 15.554 7.178 -33.492 1.00 83.81 176 ARG A CA 1
ATOM 1371 C C . ARG A 1 176 ? 15.505 7.847 -32.123 1.00 83.81 176 ARG A C 1
ATOM 1373 O O . ARG A 1 176 ? 14.669 7.487 -31.301 1.00 83.81 176 ARG A O 1
ATOM 1380 N N . SER A 1 177 ? 16.349 8.851 -31.900 1.00 83.19 177 SER A N 1
ATOM 1381 C CA . SER A 1 177 ? 16.260 9.705 -30.709 1.00 83.19 177 SER A CA 1
ATOM 1382 C C . SER A 1 177 ? 15.036 10.618 -30.799 1.00 83.19 177 SER A C 1
ATOM 1384 O O . SER A 1 177 ? 14.748 11.177 -31.861 1.00 83.19 177 SER A O 1
ATOM 1386 N N . LEU A 1 178 ? 14.302 10.747 -29.695 1.00 81.44 178 LEU A N 1
ATOM 1387 C CA . LEU A 1 178 ? 13.048 11.505 -29.645 1.00 81.44 178 LEU A CA 1
ATOM 1388 C C . LEU A 1 178 ? 13.180 12.861 -28.937 1.00 81.44 178 LEU A C 1
ATOM 1390 O O . LEU A 1 178 ? 12.369 13.750 -29.191 1.00 81.44 178 LEU A O 1
ATOM 1394 N N . GLN A 1 179 ? 14.200 13.054 -28.097 1.00 74.69 179 GLN A N 1
ATOM 1395 C CA . GLN A 1 179 ? 14.427 14.325 -27.404 1.00 74.69 179 GLN A CA 1
ATOM 1396 C C . GLN A 1 179 ? 15.318 15.263 -28.232 1.00 74.69 179 GLN A C 1
ATOM 1398 O O . GLN A 1 179 ? 16.441 14.918 -28.599 1.00 74.69 179 GLN A O 1
ATOM 1403 N N . GLN A 1 180 ? 14.810 16.462 -28.534 1.00 56.56 180 GLN A N 1
ATOM 1404 C CA . GLN A 1 180 ? 15.563 17.507 -29.234 1.00 56.56 180 GLN A CA 1
ATOM 1405 C C . GLN A 1 180 ? 16.561 18.172 -28.272 1.00 56.56 180 GLN A C 1
ATOM 1407 O O . GLN A 1 180 ? 16.178 18.598 -27.187 1.00 56.56 180 GLN A O 1
ATOM 1412 N N . GLY A 1 181 ? 17.834 18.275 -28.670 1.00 58.50 181 GLY A N 1
ATOM 1413 C CA . GLY A 1 181 ? 18.880 18.984 -27.912 1.00 58.50 181 GLY A CA 1
ATOM 1414 C C . GLY A 1 181 ? 19.814 18.111 -27.062 1.00 58.50 181 GLY A C 1
ATOM 1415 O O . GLY A 1 181 ? 20.772 18.636 -26.500 1.00 58.50 181 GLY A O 1
ATOM 1416 N N . LEU A 1 182 ? 19.596 16.793 -26.997 1.00 62.84 182 LEU A N 1
ATOM 1417 C CA . LEU A 1 182 ? 20.533 15.842 -26.386 1.00 62.84 182 LEU A CA 1
ATOM 1418 C C . LEU A 1 182 ? 21.421 15.170 -27.440 1.00 62.84 182 LEU A C 1
ATOM 1420 O O . LEU A 1 182 ? 21.085 15.134 -28.626 1.00 62.84 182 LEU A O 1
ATOM 1424 N N . LYS A 1 183 ? 22.567 14.623 -27.004 1.00 70.38 183 LYS A N 1
ATOM 1425 C CA . LYS A 1 183 ? 23.399 13.769 -27.865 1.00 70.38 183 LYS A CA 1
ATOM 1426 C C . LYS A 1 183 ? 22.542 12.612 -28.411 1.00 70.38 183 LYS A C 1
ATOM 1428 O O . LYS A 1 183 ? 21.722 12.088 -27.655 1.00 70.38 183 LYS A O 1
ATOM 1433 N N . PRO A 1 184 ? 22.728 12.204 -29.681 1.00 77.69 184 PRO A N 1
ATOM 1434 C CA . PRO A 1 184 ? 22.032 11.048 -30.233 1.00 77.69 184 PRO A CA 1
ATOM 1435 C C . PRO A 1 184 ? 22.214 9.829 -29.327 1.00 77.69 184 PRO A C 1
ATOM 1437 O O . PRO A 1 184 ? 23.340 9.482 -28.976 1.00 77.69 184 PRO A O 1
ATOM 1440 N N . ILE A 1 185 ? 21.103 9.209 -28.941 1.00 82.94 185 ILE A N 1
ATOM 1441 C CA . ILE A 1 185 ? 21.099 8.021 -28.085 1.00 82.94 185 ILE A CA 1
ATOM 1442 C C . ILE A 1 185 ? 21.528 6.827 -28.927 1.00 82.94 185 ILE A C 1
ATOM 1444 O O . ILE A 1 185 ? 20.854 6.483 -29.902 1.00 82.94 185 ILE A O 1
ATOM 1448 N N . THR A 1 186 ? 22.647 6.212 -28.551 1.00 84.38 186 THR A N 1
ATOM 1449 C CA . THR A 1 186 ? 23.171 5.021 -29.221 1.00 84.38 186 THR A CA 1
ATOM 1450 C C . THR A 1 186 ? 22.622 3.741 -28.596 1.00 84.38 186 THR A C 1
ATOM 1452 O O . THR A 1 186 ? 22.024 3.748 -27.515 1.00 84.38 186 THR A O 1
ATOM 1455 N N . ARG A 1 187 ? 22.854 2.610 -29.270 1.00 82.56 187 ARG A N 1
ATOM 1456 C CA . ARG A 1 187 ? 22.559 1.273 -28.740 1.00 82.56 187 ARG A CA 1
ATOM 1457 C C . ARG A 1 187 ? 23.230 1.055 -27.388 1.00 82.56 187 ARG A C 1
ATOM 1459 O O . ARG A 1 187 ? 22.593 0.586 -26.451 1.00 82.56 187 ARG A O 1
ATOM 1466 N N . GLU A 1 188 ? 24.505 1.411 -27.291 1.00 85.12 188 GLU A N 1
ATOM 1467 C CA . GLU A 1 188 ? 25.320 1.236 -26.093 1.00 85.12 188 GLU A CA 1
ATOM 1468 C C . GLU A 1 188 ? 24.725 2.020 -24.925 1.00 85.12 188 GLU A C 1
ATOM 1470 O O . GLU A 1 188 ? 24.660 1.489 -23.822 1.00 85.12 188 GLU A O 1
ATOM 1475 N N . ASN A 1 189 ? 24.197 3.227 -25.171 1.00 86.75 189 ASN A N 1
ATOM 1476 C CA . ASN A 1 189 ? 23.523 4.006 -24.133 1.00 86.75 189 ASN A CA 1
ATOM 1477 C C . ASN A 1 189 ? 22.262 3.308 -23.606 1.00 86.75 189 ASN A C 1
ATOM 1479 O O . ASN A 1 189 ? 22.030 3.313 -22.401 1.00 86.75 189 ASN A O 1
ATOM 1483 N N . ILE A 1 190 ? 21.460 2.696 -24.484 1.00 88.81 190 ILE A N 1
ATOM 1484 C CA . ILE A 1 190 ? 20.238 1.971 -24.094 1.00 88.81 190 ILE A CA 1
ATOM 1485 C C . ILE A 1 190 ? 20.596 0.729 -23.274 1.00 88.81 190 ILE A C 1
ATOM 1487 O O . ILE A 1 190 ? 20.030 0.504 -22.203 1.00 88.81 190 ILE A O 1
ATOM 1491 N N . ILE A 1 191 ? 21.562 -0.060 -23.752 1.00 89.75 191 ILE A N 1
ATOM 1492 C CA . ILE A 1 191 ? 22.021 -1.268 -23.060 1.00 89.75 191 ILE A CA 1
ATOM 1493 C C . ILE A 1 191 ? 22.627 -0.922 -21.697 1.00 89.75 191 ILE A C 1
ATOM 1495 O O . ILE A 1 191 ? 22.301 -1.556 -20.695 1.00 89.75 191 ILE A O 1
ATOM 1499 N N . GLU A 1 192 ? 23.475 0.104 -21.636 1.00 89.12 192 GLU A N 1
ATOM 1500 C CA . GLU A 1 192 ? 24.074 0.573 -20.389 1.00 89.12 192 GLU A CA 1
ATOM 1501 C C . GLU A 1 192 ? 23.011 1.068 -19.402 1.00 89.12 192 GLU A C 1
ATOM 1503 O O . GLU A 1 192 ? 23.035 0.669 -18.236 1.00 89.12 192 GLU A O 1
ATOM 1508 N N . ALA A 1 193 ? 22.028 1.843 -19.867 1.00 87.25 193 ALA A N 1
ATOM 1509 C CA . ALA A 1 193 ? 20.925 2.318 -19.038 1.00 87.25 193 ALA A CA 1
ATOM 1510 C C . ALA A 1 193 ? 20.065 1.174 -18.475 1.00 87.25 193 ALA A C 1
ATOM 1512 O O . ALA A 1 193 ? 19.628 1.249 -17.328 1.00 87.25 193 ALA A O 1
ATOM 1513 N N . GLY A 1 194 ? 19.844 0.104 -19.246 1.00 86.25 194 GLY A N 1
ATOM 1514 C CA . GLY A 1 194 ? 19.115 -1.075 -18.777 1.00 86.25 194 GLY A CA 1
ATOM 1515 C C . GLY A 1 194 ? 19.922 -1.961 -17.819 1.00 86.25 194 GLY A C 1
ATOM 1516 O O . GLY A 1 194 ? 19.371 -2.468 -16.845 1.00 86.25 194 GLY A O 1
ATOM 1517 N N . ILE A 1 195 ? 21.221 -2.166 -18.072 1.00 86.94 195 ILE A N 1
ATOM 1518 C CA . ILE A 1 195 ? 22.062 -3.088 -17.283 1.00 86.94 195 ILE A CA 1
ATOM 1519 C C . ILE A 1 195 ? 22.632 -2.431 -16.024 1.00 86.94 195 ILE A C 1
ATOM 1521 O O . ILE A 1 195 ? 22.648 -3.059 -14.967 1.00 86.94 195 ILE A O 1
ATOM 1525 N N . LYS A 1 196 ? 23.164 -1.213 -16.148 1.00 83.56 196 LYS A N 1
ATOM 1526 C CA . LYS A 1 196 ? 23.902 -0.518 -15.081 1.00 83.56 196 LYS A CA 1
ATOM 1527 C C . LYS A 1 196 ? 23.132 0.668 -14.511 1.00 83.56 196 LYS A C 1
ATOM 1529 O O . LYS A 1 196 ? 23.322 1.009 -13.347 1.00 83.56 196 LYS A O 1
ATOM 1534 N N . GLY A 1 197 ? 22.274 1.284 -15.320 1.00 81.88 197 GLY A N 1
ATOM 1535 C CA . GLY A 1 197 ? 21.612 2.534 -14.975 1.00 81.88 197 GLY A CA 1
ATOM 1536 C C . GLY A 1 197 ? 22.562 3.747 -14.984 1.00 81.88 197 GLY A C 1
ATOM 1537 O O . GLY A 1 197 ? 23.754 3.607 -15.263 1.00 81.88 197 GLY A O 1
ATOM 1538 N N . PRO A 1 198 ? 22.045 4.952 -14.679 1.00 79.81 198 PRO A N 1
ATOM 1539 C CA . PRO A 1 198 ? 20.632 5.243 -14.432 1.00 79.81 198 PRO A CA 1
ATOM 1540 C C . PRO A 1 198 ? 19.783 5.055 -15.698 1.00 79.81 198 PRO A C 1
ATOM 1542 O O . PRO A 1 198 ? 20.274 5.231 -16.813 1.00 79.81 198 PRO A O 1
ATOM 1545 N N . ARG A 1 199 ? 18.503 4.693 -15.532 1.00 87.25 199 ARG A N 1
ATOM 1546 C CA . ARG A 1 199 ? 17.582 4.573 -16.673 1.00 87.25 199 ARG A CA 1
ATOM 1547 C C . ARG A 1 199 ? 17.404 5.937 -17.356 1.00 87.25 199 ARG A C 1
ATOM 1549 O O . ARG A 1 199 ? 17.462 6.985 -16.707 1.00 87.25 199 ARG A O 1
ATOM 1556 N N . LEU A 1 200 ? 17.169 5.913 -18.660 1.00 86.75 200 LEU A N 1
ATOM 1557 C CA . LEU A 1 200 ? 16.914 7.083 -19.490 1.00 86.75 200 LEU A CA 1
ATOM 1558 C C . LEU A 1 200 ? 15.567 7.743 -19.127 1.00 86.75 200 LEU A C 1
ATOM 1560 O O . LEU A 1 200 ? 14.653 7.073 -18.623 1.00 86.75 200 LEU A O 1
ATOM 1564 N N . PRO A 1 201 ? 15.408 9.055 -19.392 1.00 83.31 201 PRO A N 1
ATOM 1565 C CA . PRO A 1 201 ? 14.114 9.718 -19.285 1.00 83.31 201 PRO A CA 1
ATOM 1566 C C . PRO A 1 201 ? 13.043 9.044 -20.164 1.00 83.31 201 PRO A C 1
ATOM 1568 O O . PRO A 1 201 ? 13.387 8.441 -21.182 1.00 83.31 201 PRO A O 1
ATOM 1571 N N . PRO A 1 202 ? 11.747 9.184 -19.841 1.00 83.94 202 PRO A N 1
ATOM 1572 C CA . PRO A 1 202 ? 10.682 8.653 -20.687 1.00 83.94 202 PRO A CA 1
ATOM 1573 C C . PRO A 1 202 ? 10.756 9.205 -22.117 1.00 83.94 202 PRO A C 1
ATOM 1575 O O . PRO A 1 202 ? 11.044 10.393 -22.312 1.00 83.94 202 PRO A O 1
ATOM 1578 N N . LYS A 1 203 ? 10.424 8.367 -23.108 1.00 84.88 203 LYS A N 1
ATOM 1579 C CA . LYS A 1 203 ? 10.366 8.749 -24.532 1.00 84.88 203 LYS A CA 1
ATOM 1580 C C . LYS A 1 203 ? 11.712 9.291 -25.013 1.00 84.88 203 LYS A C 1
ATOM 1582 O O . LYS A 1 203 ? 11.770 10.302 -25.714 1.00 84.88 203 LYS A O 1
ATOM 1587 N N . SER A 1 204 ? 12.800 8.641 -24.614 1.00 85.19 204 SER A N 1
ATOM 1588 C CA . SER A 1 204 ? 14.153 9.013 -25.022 1.00 85.19 204 SER A CA 1
ATOM 1589 C C . SER A 1 204 ? 14.458 8.507 -26.430 1.00 85.19 204 SER A C 1
ATOM 1591 O O . SER A 1 204 ? 15.045 9.231 -27.246 1.00 85.19 204 SER A O 1
ATOM 1593 N N . PHE A 1 205 ? 13.995 7.302 -26.764 1.00 88.44 205 PHE A N 1
ATOM 1594 C CA . PHE A 1 205 ? 14.204 6.706 -28.079 1.00 88.44 205 PHE A CA 1
ATOM 1595 C C . PHE A 1 205 ? 12.975 5.954 -28.603 1.00 88.44 205 PHE A C 1
ATOM 1597 O O . PHE A 1 205 ? 12.004 5.713 -27.893 1.00 88.44 205 PHE A O 1
ATOM 1604 N N . LYS A 1 206 ? 13.020 5.599 -29.890 1.00 86.31 206 LYS A N 1
ATOM 1605 C CA . LYS A 1 206 ? 12.080 4.670 -30.517 1.00 86.31 206 LYS A CA 1
ATOM 1606 C C . LYS A 1 206 ? 12.828 3.660 -31.372 1.00 86.31 206 LYS A C 1
ATOM 1608 O O . LYS A 1 206 ? 13.694 4.039 -32.165 1.00 86.31 206 LYS A O 1
ATOM 1613 N N . VAL A 1 207 ? 12.438 2.400 -31.245 1.00 85.00 207 VAL A N 1
ATOM 1614 C CA . VAL A 1 207 ? 12.852 1.309 -32.127 1.00 85.00 207 VAL A CA 1
ATOM 1615 C C . VAL A 1 207 ? 11.796 1.106 -33.214 1.00 85.00 207 VAL A C 1
ATOM 1617 O O . VAL A 1 207 ? 10.597 1.182 -32.955 1.00 85.00 207 VAL A O 1
ATOM 1620 N N . SER A 1 208 ? 12.238 0.914 -34.459 1.00 80.81 208 SER A N 1
ATOM 1621 C CA . SER A 1 208 ? 11.348 0.547 -35.569 1.00 80.81 208 SER A CA 1
ATOM 1622 C C . SER A 1 208 ? 11.399 -0.963 -35.777 1.00 80.81 208 SER A C 1
ATOM 1624 O O . SER A 1 208 ? 12.365 -1.460 -36.349 1.00 80.81 208 SER A O 1
ATOM 1626 N N . ALA A 1 209 ? 10.372 -1.663 -35.304 1.00 80.62 209 ALA A N 1
ATOM 1627 C CA . ALA A 1 209 ? 10.176 -3.099 -35.481 1.00 80.62 209 ALA A CA 1
ATOM 1628 C C . ALA A 1 209 ? 8.673 -3.396 -35.613 1.00 80.62 209 ALA A C 1
ATOM 1630 O O . ALA A 1 209 ? 7.836 -2.605 -35.165 1.00 80.62 209 ALA A O 1
ATOM 1631 N N . GLU A 1 210 ? 8.326 -4.512 -36.252 1.00 79.12 210 GLU A N 1
ATOM 1632 C CA . GLU A 1 210 ? 6.940 -4.972 -36.313 1.00 79.12 210 GLU A CA 1
ATOM 1633 C C . GLU A 1 210 ? 6.529 -5.574 -34.966 1.00 79.12 210 GLU A C 1
ATOM 1635 O O . GLU A 1 210 ? 7.270 -6.342 -34.360 1.00 79.12 210 GLU A O 1
ATOM 1640 N N . ILE A 1 211 ? 5.338 -5.219 -34.480 1.00 83.69 211 ILE A N 1
ATOM 1641 C CA . ILE A 1 211 ? 4.820 -5.717 -33.202 1.00 83.69 211 ILE A CA 1
ATOM 1642 C C . ILE A 1 211 ? 3.696 -6.712 -33.502 1.00 83.69 211 ILE A C 1
ATOM 1644 O O . ILE A 1 211 ? 2.610 -6.283 -33.917 1.00 83.69 211 ILE A O 1
ATOM 1648 N N . PRO A 1 212 ? 3.905 -8.025 -33.292 1.00 84.06 212 PRO A N 1
ATOM 1649 C CA . PRO A 1 212 ? 2.867 -9.011 -33.548 1.00 84.06 212 PRO A CA 1
ATOM 1650 C C . PRO A 1 212 ? 1.702 -8.835 -32.568 1.00 84.06 212 PRO A C 1
ATOM 1652 O O . PRO A 1 212 ? 1.879 -8.469 -31.402 1.00 84.06 212 PRO A O 1
ATOM 1655 N N . GLN A 1 213 ? 0.489 -9.110 -33.042 1.00 87.56 213 GLN A N 1
ATOM 1656 C CA . GLN A 1 213 ? -0.681 -9.197 -32.171 1.00 87.56 213 GLN A CA 1
ATOM 1657 C C . GLN A 1 213 ? -0.695 -10.554 -31.473 1.00 87.56 213 GLN A C 1
ATOM 1659 O O . GLN A 1 213 ? -0.484 -11.589 -32.103 1.00 87.56 213 GLN A O 1
ATOM 1664 N N . ILE A 1 214 ? -0.982 -10.544 -30.176 1.00 89.12 214 ILE A N 1
ATOM 1665 C CA . ILE A 1 214 ? -1.123 -11.752 -29.362 1.00 89.12 214 ILE A CA 1
ATOM 1666 C C . ILE A 1 214 ? -2.446 -11.726 -28.606 1.00 89.12 214 ILE A C 1
ATOM 1668 O O . ILE A 1 214 ? -3.149 -10.721 -28.583 1.00 89.12 214 ILE A O 1
ATOM 1672 N N . ASN A 1 215 ? -2.803 -12.854 -28.004 1.00 89.56 215 ASN A N 1
ATOM 1673 C CA . ASN A 1 215 ? -3.985 -12.968 -27.165 1.00 89.56 215 ASN A CA 1
ATOM 1674 C C . ASN A 1 215 ? -3.663 -13.900 -25.995 1.00 89.56 215 ASN A C 1
ATOM 1676 O O . ASN A 1 215 ? -3.958 -15.093 -26.044 1.00 89.56 215 ASN A O 1
ATOM 1680 N N . ILE A 1 216 ? -2.963 -13.363 -24.993 1.00 90.88 216 ILE A N 1
ATOM 1681 C CA . ILE A 1 216 ? -2.519 -14.129 -23.824 1.00 90.88 216 ILE A CA 1
ATOM 1682 C C . ILE A 1 216 ? -3.354 -13.721 -22.606 1.00 90.88 216 ILE A C 1
ATOM 1684 O O . ILE A 1 216 ? -3.394 -12.533 -22.277 1.00 90.88 216 ILE A O 1
ATOM 1688 N N . PRO A 1 217 ? -4.010 -14.670 -21.918 1.00 92.38 217 PRO A N 1
ATOM 1689 C CA . PRO A 1 217 ? -4.700 -14.400 -20.664 1.00 92.38 217 PRO A CA 1
ATOM 1690 C C . PRO A 1 217 ? -3.748 -13.924 -19.560 1.00 92.38 217 PRO A C 1
ATOM 1692 O O . PRO A 1 217 ? -2.728 -14.555 -19.295 1.00 92.38 217 PRO A O 1
ATOM 1695 N N . LEU A 1 218 ? -4.122 -12.866 -18.834 1.00 91.31 218 LEU A N 1
ATOM 1696 C CA . LEU A 1 218 ? -3.358 -12.343 -17.694 1.00 91.31 218 LEU A CA 1
ATOM 1697 C C . LEU A 1 218 ? -3.085 -13.424 -16.647 1.00 91.31 218 LEU A C 1
ATOM 1699 O O . LEU A 1 218 ? -1.980 -13.496 -16.122 1.00 91.31 218 LEU A O 1
ATOM 1703 N N . LYS A 1 219 ? -4.071 -14.282 -16.366 1.00 89.38 219 LYS A N 1
ATOM 1704 C CA . LYS A 1 219 ? -3.950 -15.370 -15.385 1.00 89.38 219 LYS A CA 1
ATOM 1705 C C . LYS A 1 219 ? -2.772 -16.314 -15.667 1.00 89.38 219 LYS A C 1
ATOM 1707 O O . LYS A 1 219 ? -2.197 -16.823 -14.717 1.00 89.38 219 LYS A O 1
ATOM 1712 N N . ASP A 1 220 ? -2.387 -16.485 -16.935 1.00 90.19 220 ASP A N 1
ATOM 1713 C CA . ASP A 1 220 ? -1.289 -17.371 -17.347 1.00 90.19 220 ASP A CA 1
ATOM 1714 C C . ASP A 1 220 ? 0.092 -16.725 -17.094 1.00 90.19 220 ASP A C 1
ATOM 1716 O O . ASP A 1 220 ? 1.129 -17.382 -17.191 1.00 90.19 220 ASP A O 1
ATOM 1720 N N . LEU A 1 221 ? 0.112 -15.425 -16.777 1.00 91.81 221 LEU A N 1
ATOM 1721 C CA . LEU A 1 221 ? 1.309 -14.644 -16.460 1.00 91.81 221 LEU A CA 1
ATOM 1722 C C . LEU A 1 221 ? 1.489 -14.412 -14.956 1.00 91.81 221 LEU A C 1
ATOM 1724 O O . LEU A 1 221 ? 2.562 -13.982 -14.530 1.00 91.81 221 LEU A O 1
ATOM 1728 N N . LEU A 1 222 ? 0.449 -14.643 -14.155 1.00 88.25 222 LEU A N 1
ATOM 1729 C CA . LEU A 1 222 ? 0.471 -14.445 -12.709 1.00 88.25 222 LEU A CA 1
ATOM 1730 C C . LEU A 1 222 ? 1.106 -15.655 -12.003 1.00 88.25 222 LEU A C 1
ATOM 1732 O O . LEU A 1 222 ? 1.023 -16.772 -12.506 1.00 88.25 222 LEU A O 1
ATOM 1736 N N . PRO A 1 223 ? 1.729 -15.460 -10.828 1.00 81.19 223 PRO A N 1
ATOM 1737 C CA . PRO A 1 223 ? 2.212 -16.575 -10.029 1.00 81.19 223 PRO A CA 1
ATOM 1738 C C . PRO A 1 223 ? 1.041 -17.436 -9.553 1.00 81.19 223 PRO A C 1
ATOM 1740 O O . PRO A 1 223 ? 0.053 -16.915 -9.025 1.00 81.19 223 PRO A O 1
ATOM 1743 N N . GLU A 1 224 ? 1.192 -18.752 -9.672 1.00 72.19 224 GLU A N 1
ATOM 1744 C CA . GLU A 1 224 ? 0.490 -19.691 -8.803 1.00 72.19 224 GLU A CA 1
ATOM 1745 C C . GLU A 1 224 ? 1.142 -19.569 -7.418 1.00 72.19 224 GLU A C 1
ATOM 1747 O O . GLU A 1 224 ? 2.369 -19.554 -7.327 1.00 72.19 224 GLU A O 1
ATOM 1752 N N . TRP A 1 225 ? 0.372 -19.386 -6.339 1.00 61.22 225 TRP A N 1
ATOM 1753 C CA . TRP A 1 225 ? 0.966 -19.283 -4.999 1.00 61.22 225 TRP A CA 1
ATOM 1754 C C . TRP A 1 225 ? 1.736 -20.574 -4.690 1.00 61.22 225 TRP A C 1
ATOM 1756 O O . TRP A 1 225 ? 1.121 -21.622 -4.495 1.00 61.22 225 TRP A O 1
ATOM 1766 N N . GLU A 1 226 ? 3.070 -20.494 -4.693 1.00 52.00 226 GLU A N 1
ATOM 1767 C CA . GLU A 1 226 ? 3.964 -21.611 -4.389 1.00 52.00 226 GLU A CA 1
ATOM 1768 C C . GLU A 1 226 ? 3.656 -22.135 -2.986 1.00 52.00 226 GLU A C 1
ATOM 1770 O O . GLU A 1 226 ? 3.710 -21.400 -1.998 1.00 52.00 226 GLU A O 1
ATOM 1775 N N . LYS A 1 227 ? 3.278 -23.413 -2.910 1.00 49.09 227 LYS A N 1
ATOM 1776 C CA . LYS A 1 227 ? 2.685 -23.989 -1.703 1.00 49.09 227 LYS A CA 1
ATOM 1777 C C . LYS A 1 227 ? 3.699 -24.519 -0.692 1.00 49.09 227 LYS A C 1
ATOM 1779 O O . LYS A 1 227 ? 3.322 -24.654 0.457 1.00 49.09 227 LYS A O 1
ATOM 1784 N N . ASP A 1 228 ? 4.960 -24.792 -1.016 1.00 51.06 228 ASP A N 1
ATOM 1785 C CA . ASP A 1 228 ? 5.675 -25.762 -0.164 1.00 51.06 228 ASP A CA 1
ATOM 1786 C C . ASP A 1 228 ? 6.542 -25.167 0.964 1.00 51.06 228 ASP A C 1
ATOM 1788 O O . ASP A 1 228 ? 6.416 -25.604 2.108 1.00 51.06 228 ASP A O 1
ATOM 1792 N N . SER A 1 229 ? 7.370 -24.141 0.727 1.00 49.28 229 SER A N 1
ATOM 1793 C CA . SER A 1 229 ? 8.252 -23.582 1.780 1.00 49.28 229 SER A CA 1
ATOM 1794 C C . SER A 1 229 ? 7.606 -22.465 2.615 1.00 49.28 229 SER A C 1
ATOM 1796 O O . SER A 1 229 ? 7.868 -22.350 3.816 1.00 49.28 229 SER A O 1
ATOM 1798 N N . LEU A 1 230 ? 6.706 -21.675 2.018 1.00 60.47 230 LEU A N 1
ATOM 1799 C CA . LEU A 1 230 ? 5.993 -20.590 2.707 1.00 60.47 230 LEU A CA 1
ATOM 1800 C C . LEU A 1 230 ? 4.920 -21.097 3.677 1.00 60.47 230 LEU A C 1
ATOM 1802 O O . LEU A 1 230 ? 4.607 -20.404 4.646 1.00 60.47 230 LEU A O 1
ATOM 1806 N N . ASN A 1 231 ? 4.419 -22.323 3.494 1.00 70.69 231 ASN A N 1
ATOM 1807 C CA . ASN A 1 231 ? 3.464 -22.936 4.422 1.00 70.69 231 ASN A CA 1
ATOM 1808 C C . ASN A 1 231 ? 4.022 -23.051 5.850 1.00 70.69 231 ASN A C 1
ATOM 1810 O O . ASN A 1 231 ? 3.276 -22.885 6.814 1.00 70.69 231 ASN A O 1
ATOM 1814 N N . LEU A 1 232 ? 5.333 -23.285 5.992 1.00 86.69 232 LEU A N 1
ATOM 1815 C CA . LEU A 1 232 ? 6.016 -23.352 7.290 1.00 86.69 232 LEU A CA 1
ATOM 1816 C C . LEU A 1 232 ? 6.613 -22.006 7.736 1.00 86.69 232 LEU A C 1
ATOM 1818 O O . LEU A 1 232 ? 7.227 -21.942 8.798 1.00 86.69 232 LEU A O 1
ATOM 1822 N N . LYS A 1 233 ? 6.414 -20.929 6.959 1.00 88.69 233 LYS A N 1
ATOM 1823 C CA . LYS A 1 233 ? 6.880 -19.561 7.259 1.00 88.69 233 LYS A CA 1
ATOM 1824 C C . LYS A 1 233 ? 8.393 -19.467 7.513 1.00 88.69 233 LYS A C 1
ATOM 1826 O O . LYS A 1 233 ? 8.829 -18.791 8.445 1.00 88.69 233 LYS A O 1
ATOM 1831 N N . VAL A 1 234 ? 9.188 -20.141 6.682 1.00 89.25 234 VAL A N 1
ATOM 1832 C CA . VAL A 1 234 ? 10.658 -20.063 6.708 1.00 89.25 234 VAL A CA 1
ATOM 1833 C C . VAL A 1 234 ? 11.132 -19.008 5.707 1.00 89.25 234 VAL A C 1
ATOM 1835 O O . VAL A 1 234 ? 10.719 -19.024 4.549 1.00 89.25 234 VAL A O 1
ATOM 1838 N N . TYR A 1 235 ? 12.012 -18.107 6.150 1.00 89.94 235 TYR A N 1
ATOM 1839 C CA . TYR A 1 235 ? 12.540 -16.999 5.346 1.00 89.94 235 TYR A CA 1
ATOM 1840 C C . TYR A 1 235 ? 14.067 -16.958 5.438 1.00 89.94 235 TYR A C 1
ATOM 1842 O O . TYR A 1 235 ? 14.626 -17.121 6.521 1.00 89.94 235 TYR A O 1
ATOM 1850 N N . ASN A 1 236 ? 14.746 -16.691 4.321 1.00 90.81 236 ASN A N 1
ATOM 1851 C CA . ASN A 1 236 ? 16.212 -16.634 4.253 1.00 90.81 236 ASN A CA 1
ATOM 1852 C C . ASN A 1 236 ? 16.793 -15.278 4.682 1.00 90.81 236 ASN A C 1
ATOM 1854 O O . ASN A 1 236 ? 18.007 -15.125 4.779 1.00 90.81 236 ASN A O 1
ATOM 1858 N N . SER A 1 237 ? 15.949 -14.268 4.906 1.00 90.62 237 SER A N 1
ATOM 1859 C CA . SER A 1 237 ? 16.363 -12.963 5.425 1.00 90.62 237 SER A CA 1
ATOM 1860 C C . SER A 1 237 ? 15.211 -12.246 6.125 1.00 90.62 237 SER A C 1
ATOM 1862 O O . SER A 1 237 ? 14.038 -12.571 5.931 1.00 90.62 237 SER A O 1
ATOM 1864 N N . THR A 1 238 ? 15.537 -11.213 6.901 1.00 91.56 238 THR A N 1
ATOM 1865 C CA . THR A 1 238 ? 14.537 -10.328 7.517 1.00 91.56 238 THR A CA 1
ATOM 1866 C C . THR A 1 238 ? 13.703 -9.579 6.478 1.00 91.56 238 THR A C 1
ATOM 1868 O O . THR A 1 238 ? 12.522 -9.351 6.705 1.00 91.56 238 THR A O 1
ATOM 1871 N N . LEU A 1 239 ? 14.266 -9.232 5.316 1.00 91.12 239 LEU A N 1
ATOM 1872 C CA . LEU A 1 239 ? 13.492 -8.631 4.227 1.00 91.12 239 LEU A CA 1
ATOM 1873 C C . LEU A 1 239 ? 12.531 -9.635 3.583 1.00 91.12 239 LEU A C 1
ATOM 1875 O O . LEU A 1 239 ? 11.403 -9.263 3.268 1.00 91.12 239 LEU A O 1
ATOM 1879 N N . GLU A 1 240 ? 12.934 -10.902 3.427 1.00 90.88 240 GLU A N 1
ATOM 1880 C CA . GLU A 1 240 ? 12.031 -11.954 2.935 1.00 90.88 240 GLU A CA 1
ATOM 1881 C C . GLU A 1 240 ? 10.801 -12.122 3.834 1.00 90.88 240 GLU A C 1
ATOM 1883 O O . GLU A 1 240 ? 9.701 -12.285 3.307 1.00 90.88 240 GLU A O 1
ATOM 1888 N N . LEU A 1 241 ? 10.959 -12.004 5.161 1.00 92.38 241 LEU A N 1
ATOM 1889 C CA . LEU A 1 241 ? 9.843 -12.036 6.116 1.00 92.38 241 LEU A CA 1
ATOM 1890 C C . LEU A 1 241 ? 8.757 -10.999 5.782 1.00 92.38 241 LEU A C 1
ATOM 1892 O O . LEU A 1 241 ? 7.579 -11.261 6.009 1.00 92.38 241 LEU A O 1
ATOM 1896 N N . LEU A 1 242 ? 9.132 -9.841 5.228 1.00 92.81 242 LEU A N 1
ATOM 1897 C CA . LEU A 1 242 ? 8.177 -8.823 4.803 1.00 92.81 242 LEU A CA 1
ATOM 1898 C C . LEU A 1 242 ? 7.485 -9.212 3.492 1.00 92.81 242 LEU A C 1
ATOM 1900 O O . LEU A 1 242 ? 6.284 -9.462 3.483 1.00 92.81 242 LEU A O 1
ATOM 1904 N N . TYR A 1 243 ? 8.224 -9.240 2.379 1.00 88.19 243 TYR A N 1
ATOM 1905 C CA . TYR A 1 243 ? 7.593 -9.295 1.055 1.00 88.19 243 TYR A CA 1
ATOM 1906 C C . TYR A 1 243 ? 7.163 -10.708 0.635 1.00 88.19 243 TYR A C 1
ATOM 1908 O O . TYR A 1 243 ? 6.233 -10.836 -0.159 1.00 88.19 243 TYR A O 1
ATOM 1916 N N . LYS A 1 244 ? 7.796 -11.769 1.164 1.00 88.62 244 LYS A N 1
ATOM 1917 C CA . LYS A 1 244 ? 7.325 -13.157 0.985 1.00 88.62 244 LYS A CA 1
ATOM 1918 C C . LYS A 1 244 ? 6.320 -13.575 2.059 1.00 88.62 244 LYS A C 1
ATOM 1920 O O . LYS A 1 244 ? 5.611 -14.553 1.863 1.00 88.62 244 LYS A O 1
ATOM 1925 N N . GLY A 1 245 ? 6.260 -12.854 3.182 1.00 89.81 245 GLY A N 1
ATOM 1926 C CA . GLY A 1 245 ? 5.279 -13.090 4.246 1.00 89.81 245 GLY A CA 1
ATOM 1927 C C . GLY A 1 245 ? 3.869 -12.591 3.920 1.00 89.81 245 GLY A C 1
ATOM 1928 O O . GLY A 1 245 ? 2.930 -12.858 4.669 1.00 89.81 245 GLY A O 1
ATOM 1929 N N . TRP A 1 246 ? 3.701 -11.871 2.810 1.00 92.69 246 TRP A N 1
ATOM 1930 C CA . TRP A 1 246 ? 2.394 -11.485 2.291 1.00 92.69 246 TRP A CA 1
ATOM 1931 C C . TRP A 1 246 ? 1.664 -12.668 1.634 1.00 92.69 246 TRP A C 1
ATOM 1933 O O . TRP A 1 246 ? 2.308 -13.534 1.043 1.00 92.69 246 TRP A O 1
ATOM 1943 N N . PRO A 1 247 ? 0.317 -12.703 1.685 1.00 94.31 247 PRO A N 1
ATOM 1944 C CA . PRO A 1 247 ? -0.593 -11.625 2.091 1.00 94.31 247 PRO A CA 1
ATOM 1945 C C . PRO A 1 247 ? -0.743 -11.440 3.610 1.00 94.31 247 PRO A C 1
ATOM 1947 O O . PRO A 1 247 ? -0.736 -12.402 4.374 1.00 94.31 247 PRO A O 1
ATOM 1950 N N . THR A 1 248 ? -0.989 -10.201 4.057 1.00 97.50 248 THR A N 1
ATOM 1951 C CA . THR A 1 248 ? -1.449 -9.954 5.443 1.00 97.50 248 THR A CA 1
ATOM 1952 C C . THR A 1 248 ? -2.845 -10.564 5.666 1.00 97.50 248 THR A C 1
ATOM 1954 O O . THR A 1 248 ? -3.624 -10.637 4.707 1.00 97.50 248 THR A O 1
ATOM 1957 N N . PRO A 1 249 ? -3.216 -10.984 6.892 1.00 98.19 249 PRO A N 1
ATOM 1958 C CA . PRO A 1 249 ? -4.484 -11.675 7.134 1.00 98.19 249 PRO A CA 1
ATOM 1959 C C . PRO A 1 249 ? -5.728 -10.858 6.754 1.00 98.19 249 PRO A C 1
ATOM 1961 O O . PRO A 1 249 ? -5.798 -9.654 7.008 1.00 98.19 249 PRO A O 1
ATOM 1964 N N . LEU A 1 250 ? -6.731 -11.543 6.198 1.00 98.62 250 LEU A N 1
ATOM 1965 C CA . LEU A 1 250 ? -8.101 -11.054 6.041 1.00 98.62 250 LEU A CA 1
ATOM 1966 C C . LEU A 1 250 ? -9.001 -11.879 6.968 1.00 98.62 250 LEU A C 1
ATOM 1968 O O . LEU A 1 250 ? -9.100 -13.093 6.807 1.00 98.62 250 LEU A O 1
ATOM 1972 N N . VAL A 1 251 ? -9.618 -11.239 7.960 1.00 98.50 251 VAL A N 1
ATOM 1973 C CA . VAL A 1 251 ? -10.327 -11.925 9.054 1.00 98.50 251 VAL A CA 1
ATOM 1974 C C . VAL A 1 251 ? -11.782 -11.481 9.109 1.00 98.50 251 VAL A C 1
ATOM 1976 O O . VAL A 1 251 ? -12.053 -10.285 9.114 1.00 98.50 251 VAL A O 1
ATOM 1979 N N . LYS A 1 252 ? -12.728 -12.422 9.172 1.00 98.56 252 LYS A N 1
ATOM 1980 C CA . LYS A 1 252 ? -14.148 -12.102 9.368 1.00 98.56 252 LYS A CA 1
ATOM 1981 C C . LYS A 1 252 ? -14.381 -11.621 10.804 1.00 98.56 252 LYS A C 1
ATOM 1983 O O . LYS A 1 252 ? -13.987 -12.305 11.742 1.00 98.56 252 LYS A O 1
ATOM 1988 N N . LEU A 1 253 ? -15.034 -10.471 10.967 1.00 98.62 253 LEU A N 1
ATOM 1989 C CA . LEU A 1 253 ? -15.428 -9.915 12.264 1.00 98.62 253 LEU A CA 1
ATOM 1990 C C . LEU A 1 253 ? -16.842 -10.393 12.607 1.00 98.62 253 LEU A C 1
ATOM 1992 O O . LEU A 1 253 ? -17.825 -9.940 12.007 1.00 98.62 253 LEU A O 1
ATOM 1996 N N . ASN A 1 254 ? -16.957 -11.335 13.541 1.00 98.06 254 ASN A N 1
ATOM 1997 C CA . ASN A 1 254 ? -18.235 -11.970 13.872 1.00 98.06 254 ASN A CA 1
ATOM 1998 C C . ASN A 1 254 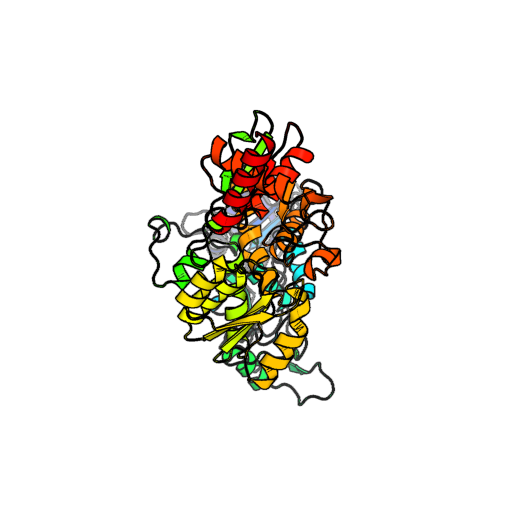? -19.201 -10.999 14.555 1.00 98.06 254 ASN A C 1
ATOM 2000 O O . ASN A 1 254 ? -20.393 -11.026 14.276 1.00 98.06 254 ASN A O 1
ATOM 2004 N N . SER A 1 255 ? -18.691 -10.101 15.394 1.00 97.88 255 SER A N 1
ATOM 2005 C CA . SER A 1 255 ? -19.478 -9.110 16.131 1.00 97.88 255 SER A CA 1
ATOM 2006 C C . SER A 1 255 ? -20.099 -8.022 15.254 1.00 97.88 255 SER A C 1
ATOM 2008 O O . SER A 1 255 ? -21.041 -7.357 15.688 1.00 97.88 255 SER A O 1
ATOM 2010 N N . LEU A 1 256 ? -19.581 -7.837 14.034 1.00 98.00 256 LEU A N 1
ATOM 2011 C CA . LEU A 1 256 ? -20.115 -6.901 13.042 1.00 98.00 256 LEU A CA 1
ATOM 2012 C C . LEU A 1 256 ? -20.892 -7.607 11.919 1.00 98.00 256 LEU A C 1
ATOM 2014 O O . LEU A 1 256 ? -21.660 -6.960 11.201 1.00 98.00 256 LEU A O 1
ATOM 2018 N N . SER A 1 257 ? -20.715 -8.919 11.761 1.00 98.06 257 SER A N 1
ATOM 2019 C CA . SER A 1 257 ? -21.413 -9.722 10.754 1.00 98.06 257 SER A CA 1
ATOM 2020 C C . SER A 1 257 ? -22.811 -10.143 11.228 1.00 98.06 257 SER A C 1
ATOM 2022 O O . SER A 1 257 ? -23.074 -10.270 12.420 1.00 98.06 257 SER A O 1
ATOM 2024 N N . SER A 1 258 ? -23.714 -10.371 10.279 1.00 95.94 258 SER A N 1
ATOM 2025 C CA . SER A 1 258 ? -25.056 -10.928 10.484 1.00 95.94 258 SER A CA 1
ATOM 2026 C C . SER A 1 258 ? -25.313 -12.041 9.454 1.00 95.94 258 SER A C 1
ATOM 2028 O O . SER A 1 258 ? -24.384 -12.474 8.770 1.00 95.94 258 SER A O 1
ATOM 2030 N N . GLY A 1 259 ? -26.552 -12.536 9.346 1.00 92.94 259 GLY A N 1
ATOM 2031 C CA . GLY A 1 259 ? -26.910 -13.530 8.326 1.00 92.94 259 GLY A CA 1
ATOM 2032 C C . GLY A 1 259 ? -26.712 -13.022 6.893 1.00 92.94 259 GLY A C 1
ATOM 2033 O O . GLY A 1 259 ? -26.185 -13.748 6.057 1.00 92.94 259 GLY A O 1
ATOM 2034 N N . GLU A 1 260 ? -27.073 -11.765 6.629 1.00 94.81 260 GLU A N 1
ATOM 2035 C CA . GLU A 1 260 ? -27.020 -11.163 5.286 1.00 94.81 260 GLU A CA 1
ATOM 2036 C C . GLU A 1 260 ? -25.798 -10.251 5.085 1.00 94.81 260 GLU A C 1
ATOM 2038 O O . GLU A 1 260 ? -25.426 -9.952 3.949 1.00 94.81 260 GLU A O 1
ATOM 2043 N N . ARG A 1 261 ? -25.127 -9.839 6.172 1.00 97.69 261 ARG A N 1
ATOM 2044 C CA . ARG A 1 261 ? -23.940 -8.973 6.146 1.00 97.69 261 ARG A CA 1
ATOM 2045 C C . ARG A 1 261 ? -22.683 -9.714 6.569 1.00 97.69 261 ARG A C 1
ATOM 2047 O O . ARG A 1 261 ? -22.598 -10.224 7.685 1.00 97.69 261 ARG A O 1
ATOM 2054 N N . SER A 1 262 ? -21.641 -9.662 5.746 1.00 98.12 262 SER A N 1
ATOM 2055 C CA . SER A 1 262 ? -20.321 -10.192 6.094 1.00 98.12 262 SER A CA 1
ATOM 2056 C C . SER A 1 262 ? -19.293 -9.074 6.188 1.00 98.12 262 SER A C 1
ATOM 2058 O O . SER A 1 262 ? -19.053 -8.373 5.210 1.00 98.12 262 SER A O 1
ATOM 2060 N N . VAL A 1 263 ? -18.641 -8.935 7.342 1.00 98.81 263 VAL A N 1
ATOM 2061 C CA . VAL A 1 263 ? -17.639 -7.886 7.583 1.00 98.81 263 VAL A CA 1
ATOM 2062 C C . VAL A 1 263 ? -16.268 -8.516 7.761 1.00 98.81 263 VAL A C 1
ATOM 2064 O O . VAL A 1 263 ? -16.103 -9.422 8.574 1.00 98.81 263 VAL A O 1
ATOM 2067 N N . TRP A 1 264 ? -15.284 -8.032 7.012 1.00 98.81 264 TRP A N 1
ATOM 2068 C CA . TRP A 1 264 ? -13.917 -8.543 7.002 1.00 98.81 264 TRP A CA 1
ATOM 2069 C C . TRP A 1 264 ? -12.918 -7.434 7.313 1.00 98.81 264 TRP A C 1
ATOM 2071 O O . TRP A 1 264 ? -13.056 -6.319 6.827 1.00 98.81 264 TRP A O 1
ATOM 2081 N N . ALA A 1 265 ? -11.887 -7.742 8.089 1.00 98.81 265 ALA A N 1
ATOM 2082 C CA . ALA A 1 265 ? -10.801 -6.841 8.431 1.00 98.81 265 ALA A CA 1
ATOM 2083 C C . ALA A 1 265 ? -9.500 -7.278 7.753 1.00 98.81 265 ALA A C 1
ATOM 2085 O O . ALA A 1 265 ? -9.037 -8.401 7.959 1.00 98.81 265 ALA A O 1
ATOM 2086 N N . LYS A 1 266 ? -8.892 -6.386 6.966 1.00 98.88 266 LYS A N 1
ATOM 2087 C CA . LYS A 1 266 ? -7.547 -6.565 6.399 1.00 98.88 266 LYS A CA 1
ATOM 2088 C C . LYS A 1 266 ? -6.524 -6.058 7.418 1.00 98.88 266 LYS A C 1
ATOM 2090 O O . LYS A 1 266 ? -6.442 -4.854 7.660 1.00 98.88 266 LYS A O 1
ATOM 2095 N N . LEU A 1 267 ? -5.789 -6.976 8.046 1.00 98.62 267 LEU A N 1
ATOM 2096 C CA . LEU A 1 267 ? -4.952 -6.707 9.220 1.00 98.62 267 LEU A CA 1
ATOM 2097 C C . LEU A 1 267 ? -3.511 -6.356 8.826 1.00 98.62 267 LEU A C 1
ATOM 2099 O O . LEU A 1 267 ? -2.606 -7.186 8.887 1.00 98.62 267 LEU A O 1
ATOM 2103 N N . GLU A 1 268 ? -3.268 -5.095 8.475 1.00 98.56 268 GLU A N 1
ATOM 2104 C CA . GLU A 1 268 ? -1.931 -4.614 8.095 1.00 98.56 268 GLU A CA 1
ATOM 2105 C C . GLU A 1 268 ? -0.958 -4.489 9.284 1.00 98.56 268 GLU A C 1
ATOM 2107 O O . GLU A 1 268 ? 0.244 -4.309 9.088 1.00 98.56 268 GLU A O 1
ATOM 2112 N N . GLY A 1 269 ? -1.445 -4.668 10.517 1.00 97.12 269 GLY A N 1
ATOM 2113 C CA . GLY A 1 269 ? -0.610 -4.793 11.715 1.00 97.12 269 GLY A CA 1
ATOM 2114 C C . GLY A 1 269 ? 0.313 -6.020 11.732 1.00 97.12 269 GLY A C 1
ATOM 2115 O O . GLY A 1 269 ? 1.250 -6.065 12.526 1.00 97.12 269 GLY A O 1
ATOM 2116 N N . PHE A 1 270 ? 0.078 -6.992 10.844 1.00 97.44 270 PHE A N 1
ATOM 2117 C CA . PHE A 1 270 ? 0.903 -8.197 10.694 1.00 97.44 270 PHE A CA 1
ATOM 2118 C C . PHE A 1 270 ? 2.186 -7.984 9.885 1.00 97.44 270 PHE A C 1
ATOM 2120 O O . PHE A 1 270 ? 2.989 -8.910 9.787 1.00 97.44 270 PHE A O 1
ATOM 2127 N N . ASN A 1 271 ? 2.405 -6.798 9.312 1.00 97.94 271 ASN A N 1
ATOM 2128 C CA . ASN A 1 271 ? 3.717 -6.493 8.755 1.00 97.94 271 ASN A CA 1
ATOM 2129 C C . ASN A 1 271 ? 4.779 -6.470 9.887 1.00 97.94 271 ASN A C 1
ATOM 2131 O O . ASN A 1 271 ? 4.488 -5.974 10.978 1.00 97.94 271 ASN A O 1
ATOM 2135 N N . PRO A 1 272 ? 5.977 -7.039 9.675 1.00 96.06 272 PRO A N 1
ATOM 2136 C CA . PRO A 1 272 ? 6.887 -7.436 10.752 1.00 96.06 272 PRO A CA 1
ATOM 2137 C C . PRO A 1 272 ? 7.659 -6.305 11.446 1.00 96.06 272 PRO A C 1
ATOM 2139 O O . PRO A 1 272 ? 8.103 -6.510 12.571 1.00 96.06 272 PRO A O 1
ATOM 2142 N N . PHE A 1 273 ? 7.869 -5.152 10.808 1.00 95.50 273 PHE A N 1
ATOM 2143 C CA . PHE A 1 273 ? 8.797 -4.130 11.300 1.00 95.50 273 PHE A CA 1
ATOM 2144 C C . PHE A 1 273 ? 8.098 -3.042 12.115 1.00 95.50 273 PHE A C 1
ATOM 2146 O O . PHE A 1 273 ? 8.385 -2.874 13.295 1.00 95.50 273 PHE A O 1
ATOM 2153 N N . SER A 1 274 ? 7.156 -2.307 11.516 1.00 95.12 274 SER A N 1
ATOM 2154 C CA . SER A 1 274 ? 6.396 -1.260 12.223 1.00 95.12 274 SER A CA 1
ATOM 2155 C C . SER A 1 274 ? 5.067 -1.740 12.803 1.00 95.12 274 SER A C 1
ATOM 2157 O O . SER A 1 274 ? 4.306 -0.937 13.366 1.00 95.12 274 SER A O 1
ATOM 2159 N N . ASN A 1 275 ? 4.742 -3.024 12.601 1.00 95.75 275 ASN A N 1
ATOM 2160 C CA . ASN A 1 275 ? 3.405 -3.570 12.820 1.00 95.75 275 ASN A CA 1
ATOM 2161 C C . ASN A 1 275 ? 2.343 -2.676 12.181 1.00 95.75 275 ASN A C 1
ATOM 2163 O O . ASN A 1 275 ? 1.375 -2.264 12.829 1.00 95.75 275 ASN A O 1
ATOM 2167 N N . SER A 1 276 ? 2.582 -2.284 10.925 1.00 97.12 276 SER A N 1
ATOM 2168 C CA . SER A 1 276 ? 1.662 -1.436 10.180 1.00 97.12 276 SER A CA 1
ATOM 2169 C C . SER A 1 276 ? 1.793 -1.556 8.666 1.00 97.12 276 SER A C 1
ATOM 2171 O O . SER A 1 276 ? 2.816 -1.975 8.128 1.00 97.12 276 SER A O 1
ATOM 2173 N N . VAL A 1 277 ? 0.786 -1.028 7.973 1.00 97.81 277 VAL A N 1
ATOM 2174 C CA . VAL A 1 277 ? 0.743 -0.833 6.515 1.00 97.81 277 VAL A CA 1
ATOM 2175 C C . VAL A 1 277 ? 1.965 -0.087 5.953 1.00 97.81 277 VAL A C 1
ATOM 2177 O O . VAL A 1 277 ? 2.234 -0.154 4.754 1.00 97.81 277 VAL A O 1
ATOM 2180 N N . LYS A 1 278 ? 2.706 0.654 6.794 1.00 97.12 278 LYS A N 1
ATOM 2181 C CA . LYS A 1 278 ? 3.836 1.482 6.359 1.00 97.12 278 LYS A CA 1
ATOM 2182 C C . LYS A 1 278 ? 5.088 0.683 6.007 1.00 97.12 278 LYS A C 1
ATOM 2184 O O . LYS A 1 278 ? 5.913 1.210 5.266 1.00 97.12 278 LYS A O 1
ATOM 2189 N N . ASP A 1 279 ? 5.199 -0.578 6.421 1.00 98.06 279 ASP A N 1
ATOM 2190 C CA . ASP A 1 279 ? 6.318 -1.433 5.998 1.00 98.06 279 ASP A CA 1
ATOM 2191 C C . ASP A 1 279 ? 6.350 -1.600 4.478 1.00 98.06 279 ASP A C 1
ATOM 2193 O O . ASP A 1 279 ? 7.417 -1.561 3.868 1.00 98.06 279 ASP A O 1
ATOM 2197 N N . ARG A 1 280 ? 5.169 -1.684 3.849 1.00 98.00 280 ARG A N 1
ATOM 2198 C CA . ARG A 1 280 ? 5.034 -1.777 2.391 1.00 98.00 280 ARG A CA 1
ATOM 2199 C C . ARG A 1 280 ? 5.667 -0.578 1.696 1.00 98.00 280 ARG A C 1
ATOM 2201 O O . ARG A 1 280 ? 6.473 -0.746 0.783 1.00 98.00 280 ARG A O 1
ATOM 2208 N N . ILE A 1 281 ? 5.315 0.633 2.133 1.00 97.50 281 ILE A N 1
ATOM 2209 C CA . ILE A 1 281 ? 5.822 1.859 1.506 1.00 97.50 281 ILE A CA 1
ATOM 2210 C C . ILE A 1 281 ? 7.291 2.083 1.849 1.00 97.50 281 ILE A C 1
ATOM 2212 O O . ILE A 1 281 ? 8.036 2.534 0.989 1.00 97.50 281 ILE A O 1
ATOM 2216 N N . GLY A 1 282 ? 7.721 1.732 3.066 1.00 97.12 282 GLY A N 1
ATOM 2217 C CA . GLY A 1 282 ? 9.119 1.837 3.467 1.00 97.12 282 GLY A CA 1
ATOM 2218 C C . GLY A 1 282 ? 10.011 0.972 2.581 1.00 97.12 282 GLY A C 1
ATOM 2219 O O . GLY A 1 282 ? 10.969 1.471 1.996 1.00 97.12 282 GLY A O 1
ATOM 2220 N N . TRP A 1 283 ? 9.623 -0.292 2.391 1.00 96.69 283 TRP A N 1
ATOM 2221 C CA . TRP A 1 283 ? 10.300 -1.216 1.483 1.00 96.69 283 TRP A CA 1
ATOM 2222 C C . TRP A 1 283 ? 10.288 -0.709 0.042 1.00 96.69 283 TRP A C 1
ATOM 2224 O O . TRP A 1 283 ? 11.336 -0.640 -0.597 1.00 96.69 283 TRP A O 1
ATOM 2234 N N . SER A 1 284 ? 9.124 -0.293 -0.461 1.00 96.62 284 SER A N 1
ATOM 2235 C CA . SER A 1 284 ? 9.002 0.120 -1.857 1.00 96.62 284 SER A CA 1
ATOM 2236 C C . SER A 1 284 ? 9.762 1.405 -2.178 1.00 96.62 284 SER A C 1
ATOM 2238 O O . SER A 1 284 ? 10.332 1.490 -3.261 1.00 96.62 284 SER A O 1
ATOM 2240 N N . MET A 1 285 ? 9.768 2.400 -1.285 1.00 97.50 285 MET A N 1
ATOM 2241 C CA . MET A 1 285 ? 10.488 3.661 -1.502 1.00 97.50 285 MET A CA 1
ATOM 2242 C C . MET A 1 285 ? 12.004 3.463 -1.423 1.00 97.50 285 MET A C 1
ATOM 2244 O O . MET A 1 285 ? 12.727 4.022 -2.243 1.00 97.50 285 MET A O 1
ATOM 2248 N N . LEU A 1 286 ? 12.488 2.648 -0.477 1.00 95.75 286 LEU A N 1
ATOM 2249 C CA . LEU A 1 286 ? 13.911 2.308 -0.378 1.00 95.75 286 LEU A CA 1
ATOM 2250 C C . LEU A 1 286 ? 14.389 1.515 -1.596 1.00 95.75 286 LEU A C 1
ATOM 2252 O O . LEU A 1 286 ? 15.440 1.830 -2.150 1.00 95.75 286 LEU A O 1
ATOM 2256 N N . ASN A 1 287 ? 13.607 0.530 -2.045 1.00 91.75 287 ASN A N 1
ATOM 2257 C CA . ASN A 1 287 ? 13.937 -0.246 -3.236 1.00 91.75 287 ASN A CA 1
ATOM 2258 C C . ASN A 1 287 ? 13.912 0.621 -4.506 1.00 91.75 287 ASN A C 1
ATOM 2260 O O . ASN A 1 287 ? 14.828 0.534 -5.315 1.00 91.75 287 ASN A O 1
ATOM 2264 N N . ASP A 1 288 ? 12.925 1.512 -4.658 1.00 91.06 288 ASP A N 1
ATOM 2265 C CA . ASP A 1 288 ? 12.889 2.471 -5.773 1.00 91.06 288 ASP A CA 1
ATOM 2266 C C . ASP A 1 288 ? 14.110 3.411 -5.752 1.00 91.06 288 ASP A C 1
ATOM 2268 O O . ASP A 1 288 ? 14.737 3.618 -6.789 1.00 91.06 288 ASP A O 1
ATOM 2272 N N . ALA A 1 289 ? 14.519 3.917 -4.584 1.00 91.44 289 ALA A N 1
ATOM 2273 C CA . ALA A 1 289 ? 15.726 4.738 -4.462 1.00 91.44 289 ALA A CA 1
ATOM 2274 C C . ALA A 1 289 ? 17.014 3.956 -4.787 1.00 91.44 289 ALA A C 1
ATOM 2276 O O . ALA A 1 289 ? 17.929 4.501 -5.412 1.00 91.44 289 ALA A O 1
ATOM 2277 N N . LEU A 1 290 ? 17.089 2.682 -4.389 1.00 88.88 290 LEU A N 1
ATOM 2278 C CA . LEU A 1 290 ? 18.207 1.795 -4.708 1.00 88.88 290 LEU A CA 1
ATOM 2279 C C . LEU A 1 290 ? 18.289 1.531 -6.218 1.00 88.88 290 LEU A C 1
ATOM 2281 O O . LEU A 1 290 ? 19.344 1.732 -6.814 1.00 88.88 290 LEU A O 1
ATOM 2285 N N . GLU A 1 291 ? 17.170 1.163 -6.849 1.00 83.88 291 GLU A N 1
ATOM 2286 C CA . GLU A 1 291 ? 17.084 0.933 -8.297 1.00 83.88 291 GLU A CA 1
ATOM 2287 C C . GLU A 1 291 ? 17.433 2.179 -9.116 1.00 83.88 291 GLU A C 1
ATOM 2289 O O . GLU A 1 291 ? 18.005 2.076 -10.200 1.00 83.88 291 GLU A O 1
ATOM 2294 N N . ARG A 1 292 ? 17.101 3.368 -8.602 1.00 83.69 292 ARG A N 1
ATOM 2295 C CA . ARG A 1 292 ? 17.432 4.646 -9.244 1.00 83.69 292 ARG A CA 1
ATOM 2296 C C . ARG A 1 292 ? 18.875 5.090 -9.025 1.00 83.69 292 ARG A C 1
ATOM 2298 O O . ARG A 1 292 ? 19.290 6.079 -9.626 1.00 83.69 292 ARG A O 1
ATOM 2305 N N . GLY A 1 293 ? 19.624 4.418 -8.149 1.00 84.94 293 GLY A N 1
ATOM 2306 C CA . GLY A 1 293 ? 20.950 4.861 -7.716 1.00 84.94 293 GLY A CA 1
ATOM 2307 C C . GLY A 1 293 ? 20.925 6.179 -6.928 1.00 84.94 293 GLY A C 1
ATOM 2308 O O . GLY A 1 293 ? 21.937 6.876 -6.856 1.00 84.94 293 GLY A O 1
ATOM 2309 N N . THR A 1 294 ? 19.772 6.554 -6.361 1.00 90.44 294 THR A N 1
ATOM 2310 C CA . THR A 1 294 ? 19.586 7.795 -5.590 1.00 90.44 294 THR A CA 1
ATOM 2311 C C . THR A 1 294 ? 19.648 7.579 -4.082 1.00 90.44 294 THR A C 1
ATOM 2313 O O . THR A 1 294 ? 19.650 8.559 -3.335 1.00 90.44 294 THR A O 1
ATOM 2316 N N . LEU A 1 295 ? 19.719 6.325 -3.622 1.00 94.38 295 LEU A N 1
ATOM 2317 C CA . LEU A 1 295 ? 19.894 5.989 -2.213 1.00 94.38 295 LEU A CA 1
ATOM 2318 C C . LEU A 1 295 ? 21.306 6.361 -1.729 1.00 94.38 295 LEU A C 1
ATOM 2320 O O . LEU A 1 295 ? 22.318 5.895 -2.252 1.00 94.38 295 LEU A O 1
ATOM 2324 N N . ARG A 1 296 ? 21.366 7.232 -0.725 1.00 95.56 296 ARG A N 1
ATOM 2325 C CA . ARG A 1 296 ? 22.576 7.692 -0.040 1.00 95.56 296 ARG A CA 1
ATOM 2326 C C . ARG A 1 296 ? 22.742 6.949 1.286 1.00 95.56 296 ARG A C 1
ATOM 2328 O O . ARG A 1 296 ? 21.896 6.157 1.685 1.00 95.56 296 ARG A O 1
ATOM 2335 N N . GLN A 1 297 ? 23.838 7.237 1.987 1.00 96.00 297 GLN A N 1
ATOM 2336 C CA . GLN A 1 297 ? 24.166 6.620 3.282 1.00 96.00 297 GLN A CA 1
ATOM 2337 C C . GLN A 1 297 ? 23.200 7.008 4.412 1.00 96.00 297 GLN A C 1
ATOM 2339 O O . GLN A 1 297 ? 23.154 6.341 5.446 1.00 96.00 297 GLN A O 1
ATOM 2344 N N . VAL A 1 298 ? 22.436 8.089 4.225 1.00 97.75 298 VAL A N 1
ATOM 2345 C CA . VAL A 1 298 ? 21.420 8.547 5.172 1.00 97.75 298 VAL A CA 1
ATOM 2346 C C . VAL A 1 298 ? 20.130 8.860 4.420 1.00 97.75 298 VAL A C 1
ATOM 2348 O O . VAL A 1 298 ? 20.162 9.534 3.386 1.00 97.75 298 VAL A O 1
ATOM 2351 N N . ILE A 1 299 ? 19.004 8.383 4.949 1.00 98.06 299 ILE A N 1
ATOM 2352 C CA . ILE A 1 299 ? 17.659 8.739 4.493 1.00 98.06 299 ILE A CA 1
ATOM 2353 C C . ILE A 1 299 ? 17.014 9.741 5.437 1.00 98.06 299 ILE A C 1
ATOM 2355 O O . ILE A 1 299 ? 17.169 9.661 6.658 1.00 98.06 299 ILE A O 1
ATOM 2359 N N . TYR A 1 300 ? 16.305 10.702 4.861 1.00 97.81 300 TYR A N 1
ATOM 2360 C CA . TYR A 1 300 ? 15.560 11.733 5.568 1.00 97.81 300 TYR A CA 1
ATOM 2361 C C . TYR A 1 300 ? 14.074 11.507 5.303 1.00 97.81 300 TYR A C 1
ATOM 2363 O O . TYR A 1 300 ? 13.696 11.190 4.175 1.00 97.81 300 TYR A O 1
ATOM 2371 N N . GLU A 1 301 ? 13.224 11.662 6.318 1.00 96.94 301 GLU A N 1
ATOM 2372 C CA . GLU A 1 301 ? 11.772 11.557 6.136 1.00 96.94 301 GLU A CA 1
ATOM 2373 C C . GLU A 1 301 ? 11.001 12.415 7.144 1.00 96.94 301 GLU A C 1
ATOM 2375 O O . GLU A 1 301 ? 11.272 12.378 8.348 1.00 96.94 301 GLU A O 1
ATOM 2380 N N . ALA A 1 302 ? 9.984 13.133 6.660 1.00 92.94 302 ALA A N 1
ATOM 2381 C CA . ALA A 1 302 ? 8.951 13.720 7.506 1.00 92.94 302 ALA A CA 1
ATOM 2382 C C . ALA A 1 302 ? 7.881 12.666 7.831 1.00 92.94 302 ALA A C 1
ATOM 2384 O O . ALA A 1 302 ? 7.239 12.113 6.936 1.00 92.94 302 ALA A O 1
ATOM 2385 N N . THR A 1 303 ? 7.647 12.375 9.113 1.00 89.00 303 THR A N 1
ATOM 2386 C CA . THR A 1 303 ? 6.745 11.278 9.502 1.00 89.00 303 THR A CA 1
ATOM 2387 C C . THR A 1 303 ? 5.923 11.548 10.763 1.00 89.00 303 THR A C 1
ATOM 2389 O O . THR A 1 303 ? 6.216 12.437 11.557 1.00 89.00 303 THR A O 1
ATOM 2392 N N . SER A 1 304 ? 4.863 10.755 10.931 1.00 74.25 304 SER A N 1
ATOM 2393 C CA . SER A 1 304 ? 3.963 10.737 12.088 1.00 74.25 304 SER A CA 1
ATOM 2394 C C . SER A 1 304 ? 4.138 9.474 12.947 1.00 74.25 304 SER A C 1
ATOM 2396 O O . SER A 1 304 ? 3.171 9.072 13.585 1.00 74.25 304 SER A O 1
ATOM 2398 N N . THR A 1 305 ? 5.303 8.807 12.867 1.00 85.31 305 THR A N 1
ATOM 2399 C CA . THR A 1 305 ? 5.722 7.562 13.561 1.00 85.31 305 THR A CA 1
ATOM 2400 C C . THR A 1 305 ? 5.832 6.318 12.675 1.00 85.31 305 THR A C 1
ATOM 2402 O O . THR A 1 305 ? 6.949 5.887 12.405 1.00 85.31 305 THR A O 1
ATOM 2405 N N . ASN A 1 306 ? 4.725 5.718 12.214 1.00 93.06 306 ASN A N 1
ATOM 2406 C CA . ASN A 1 306 ? 4.752 4.374 11.599 1.00 93.06 306 ASN A CA 1
ATOM 2407 C C . ASN A 1 306 ? 5.704 4.266 10.395 1.00 93.06 306 ASN A C 1
ATOM 2409 O O . ASN A 1 306 ? 6.450 3.298 10.286 1.00 93.06 306 ASN A O 1
ATOM 2413 N N . THR A 1 307 ? 5.725 5.280 9.521 1.00 94.25 307 THR A N 1
ATOM 2414 C CA . THR A 1 307 ? 6.664 5.322 8.388 1.00 94.25 307 THR A CA 1
ATOM 2415 C C . THR A 1 307 ? 8.110 5.460 8.859 1.00 94.25 307 THR A C 1
ATOM 2417 O O . THR A 1 307 ? 8.995 4.899 8.235 1.00 94.25 307 THR A O 1
ATOM 2420 N N . GLY A 1 308 ? 8.351 6.155 9.976 1.00 94.81 308 GLY A N 1
ATOM 2421 C CA . GLY A 1 308 ? 9.688 6.280 10.558 1.00 94.81 308 GLY A CA 1
ATOM 2422 C C . GLY A 1 308 ? 10.213 4.944 11.068 1.00 94.81 308 GLY A C 1
ATOM 2423 O O . GLY A 1 308 ? 11.307 4.548 10.697 1.00 94.81 308 GLY A O 1
ATOM 2424 N N . ILE A 1 309 ? 9.396 4.212 11.834 1.00 95.69 309 ILE A N 1
ATOM 2425 C CA . ILE A 1 309 ? 9.741 2.866 12.318 1.00 95.69 309 ILE A CA 1
ATOM 2426 C C . ILE A 1 309 ? 10.017 1.938 11.127 1.00 95.69 309 ILE A C 1
ATOM 2428 O O . ILE A 1 309 ? 11.081 1.332 11.061 1.00 95.69 309 ILE A O 1
ATOM 2432 N N . ALA A 1 310 ? 9.106 1.895 10.147 1.00 96.88 310 ALA A N 1
ATOM 2433 C CA . ALA A 1 310 ? 9.256 1.070 8.949 1.00 96.88 310 ALA A CA 1
ATOM 2434 C C . ALA A 1 310 ? 10.552 1.379 8.183 1.00 96.88 310 ALA A C 1
ATOM 2436 O O . ALA A 1 310 ? 11.316 0.474 7.854 1.00 96.88 310 ALA A O 1
ATOM 2437 N N . LEU A 1 311 ? 10.809 2.661 7.911 1.00 97.19 311 LEU A N 1
ATOM 2438 C CA . LEU A 1 311 ? 11.990 3.093 7.173 1.00 97.19 311 LEU A CA 1
ATOM 2439 C C . LEU A 1 311 ? 13.279 2.796 7.925 1.00 97.19 311 LEU A C 1
ATOM 2441 O O . LEU A 1 311 ? 14.179 2.230 7.319 1.00 97.19 311 LEU A O 1
ATOM 2445 N N . THR A 1 312 ? 13.369 3.118 9.216 1.00 97.19 312 THR A N 1
ATOM 2446 C CA . THR A 1 312 ? 14.576 2.839 10.002 1.00 97.19 312 THR A CA 1
ATOM 2447 C C . THR A 1 312 ? 14.849 1.338 10.070 1.00 97.19 312 THR A C 1
ATOM 2449 O O . THR A 1 312 ? 15.965 0.910 9.792 1.00 97.19 312 THR A O 1
ATOM 2452 N N . SER A 1 313 ? 13.835 0.514 10.362 1.00 96.50 313 SER A N 1
ATOM 2453 C CA . SER A 1 313 ? 14.004 -0.942 10.431 1.00 96.50 313 SER A CA 1
ATOM 2454 C C . SER A 1 313 ? 14.499 -1.537 9.113 1.00 96.50 313 SER A C 1
ATOM 2456 O O . SER A 1 313 ? 15.401 -2.371 9.121 1.00 96.50 313 SER A O 1
ATOM 2458 N N . ILE A 1 314 ? 13.941 -1.104 7.979 1.00 96.31 314 ILE A N 1
ATOM 2459 C CA . ILE A 1 314 ? 14.323 -1.617 6.658 1.00 96.31 314 ILE A CA 1
ATOM 2460 C C . ILE A 1 314 ? 15.686 -1.050 6.238 1.00 96.31 314 ILE A C 1
ATOM 2462 O O . ILE A 1 314 ? 16.529 -1.802 5.755 1.00 96.31 314 ILE A O 1
ATOM 2466 N N . ALA A 1 315 ? 15.952 0.236 6.473 1.00 95.75 315 ALA A N 1
ATOM 2467 C CA . ALA A 1 315 ? 17.234 0.875 6.175 1.00 95.75 315 ALA A CA 1
ATOM 2468 C C . ALA A 1 315 ? 18.400 0.233 6.947 1.00 95.75 315 ALA A C 1
ATOM 2470 O O . ALA A 1 315 ? 19.465 0.021 6.367 1.00 95.75 315 ALA A O 1
ATOM 2471 N N . ASN A 1 316 ? 18.175 -0.199 8.195 1.00 95.81 316 ASN A N 1
ATOM 2472 C CA . ASN A 1 316 ? 19.160 -0.946 8.982 1.00 95.81 316 ASN A CA 1
ATOM 2473 C C . ASN A 1 316 ? 19.598 -2.246 8.285 1.00 95.81 316 ASN A C 1
ATOM 2475 O O . ASN A 1 316 ? 20.773 -2.602 8.342 1.00 95.81 316 ASN A O 1
ATOM 2479 N N . THR A 1 317 ? 18.695 -2.929 7.567 1.00 92.00 317 THR A N 1
ATOM 2480 C CA . THR A 1 317 ? 19.043 -4.139 6.788 1.00 92.00 317 THR A CA 1
ATOM 2481 C C . THR A 1 317 ? 19.948 -3.847 5.586 1.00 92.00 317 THR A C 1
ATOM 2483 O O . THR A 1 317 ? 20.601 -4.752 5.074 1.00 92.00 317 THR A O 1
ATOM 2486 N N . LEU A 1 318 ? 20.010 -2.582 5.161 1.00 90.00 318 LEU A N 1
ATOM 2487 C CA . LEU A 1 318 ? 20.822 -2.084 4.050 1.00 90.00 318 LEU A CA 1
ATOM 2488 C C . LEU A 1 318 ? 22.080 -1.333 4.526 1.00 90.00 318 LEU A C 1
ATOM 2490 O O . LEU A 1 318 ? 22.838 -0.835 3.699 1.00 90.00 318 LEU A O 1
ATOM 2494 N N . GLY A 1 319 ? 22.294 -1.208 5.843 1.00 93.88 319 GLY A N 1
ATOM 2495 C CA . GLY A 1 319 ? 23.373 -0.395 6.416 1.00 93.88 319 GLY A CA 1
ATOM 2496 C C . GLY A 1 319 ? 23.190 1.118 6.232 1.00 93.88 319 GLY A C 1
ATOM 2497 O O . GLY A 1 319 ? 24.161 1.866 6.330 1.00 93.88 319 GLY A O 1
ATOM 2498 N N . VAL A 1 320 ? 21.964 1.577 5.962 1.00 96.38 320 VAL A N 1
ATOM 2499 C CA . VAL A 1 320 ? 21.624 2.987 5.724 1.00 96.38 320 VAL A CA 1
ATOM 2500 C C . VAL A 1 320 ? 21.053 3.603 7.001 1.00 96.38 320 VAL A C 1
ATOM 2502 O O . VAL A 1 320 ? 20.170 3.029 7.634 1.00 96.38 320 VAL A O 1
ATOM 2505 N N . LYS A 1 321 ? 21.534 4.790 7.382 1.00 97.75 321 LYS A N 1
ATOM 2506 C CA . LYS A 1 321 ? 21.046 5.506 8.574 1.00 97.75 321 LYS A CA 1
ATOM 2507 C C . LYS A 1 321 ? 19.743 6.244 8.281 1.00 97.75 321 LYS A C 1
ATOM 2509 O O . LYS A 1 321 ? 19.528 6.693 7.158 1.00 97.75 321 LYS A O 1
ATOM 2514 N N . ALA A 1 322 ? 18.915 6.453 9.300 1.00 97.56 322 ALA A N 1
ATOM 2515 C CA . ALA A 1 322 ? 17.678 7.218 9.176 1.00 97.56 322 ALA A CA 1
ATOM 2516 C C . ALA A 1 322 ? 17.666 8.448 10.088 1.00 97.56 322 ALA A C 1
ATOM 2518 O O . ALA A 1 322 ? 17.916 8.341 11.290 1.00 97.56 322 ALA A O 1
ATOM 2519 N N . LYS A 1 323 ? 17.316 9.601 9.510 1.00 97.38 323 LYS A N 1
ATOM 2520 C CA . LYS A 1 323 ? 17.013 10.839 10.227 1.00 97.38 323 LYS A CA 1
ATOM 2521 C C . LYS A 1 323 ? 15.562 11.234 9.985 1.00 97.38 323 LYS A C 1
ATOM 2523 O O . LYS A 1 323 ? 15.122 11.417 8.851 1.00 97.38 323 LYS A O 1
ATOM 2528 N N . LEU A 1 324 ? 14.800 11.344 11.061 1.00 96.25 324 LEU A N 1
ATOM 2529 C CA . LEU A 1 324 ? 13.355 11.499 11.026 1.00 96.25 324 LEU A CA 1
ATOM 2530 C C . LEU A 1 324 ? 12.950 12.859 11.573 1.00 96.25 324 LEU A C 1
ATOM 2532 O O . LEU A 1 324 ? 13.346 13.251 12.668 1.00 96.25 324 LEU A O 1
ATOM 2536 N N . TYR A 1 325 ? 12.101 13.549 10.824 1.00 94.38 325 TYR A N 1
ATOM 2537 C CA . TYR A 1 325 ? 11.546 14.837 11.203 1.00 94.38 325 TYR A CA 1
ATOM 2538 C C . TYR A 1 325 ? 10.097 14.642 11.624 1.00 94.38 325 TYR A C 1
ATOM 2540 O O . TYR A 1 325 ? 9.245 14.252 10.822 1.00 94.38 325 TYR A O 1
ATOM 2548 N N . ILE A 1 326 ? 9.819 14.880 12.902 1.00 91.25 326 ILE A N 1
ATOM 2549 C CA . ILE A 1 326 ? 8.515 14.590 13.502 1.00 91.25 326 ILE A CA 1
ATOM 2550 C C . ILE A 1 326 ? 7.935 15.883 14.089 1.00 91.25 326 ILE A C 1
ATOM 2552 O O . ILE A 1 326 ? 8.630 16.574 14.836 1.00 91.25 326 ILE A O 1
ATOM 2556 N N . PRO A 1 327 ? 6.672 16.241 13.801 1.00 87.56 327 PRO A N 1
ATOM 2557 C CA . PRO A 1 327 ? 6.018 17.372 14.453 1.00 87.56 327 PRO A CA 1
ATOM 2558 C C . PRO A 1 327 ? 6.036 17.247 15.986 1.00 87.56 327 PRO A C 1
ATOM 2560 O O . PRO A 1 327 ? 5.897 16.151 16.538 1.00 87.56 327 PRO A O 1
ATOM 2563 N N . LYS A 1 328 ? 6.164 18.369 16.703 1.00 86.75 328 LYS A N 1
ATOM 2564 C CA . LYS A 1 328 ? 6.073 18.399 18.179 1.00 86.75 328 LYS A CA 1
ATOM 2565 C C . LYS A 1 328 ? 4.694 17.982 18.712 1.00 86.75 328 LYS A C 1
ATOM 2567 O O . LYS A 1 328 ? 4.599 17.611 19.875 1.00 86.75 328 LYS A O 1
ATOM 2572 N N . THR A 1 329 ? 3.658 18.034 17.874 1.00 78.62 329 THR A N 1
ATOM 2573 C CA . THR A 1 329 ? 2.275 17.631 18.186 1.00 78.62 329 THR A CA 1
ATOM 2574 C C . THR A 1 329 ? 2.080 16.113 18.255 1.00 78.62 329 THR A C 1
ATOM 2576 O O . THR A 1 329 ? 1.129 15.647 18.879 1.00 78.62 329 THR A O 1
ATOM 2579 N N . ILE A 1 330 ? 2.966 15.326 17.635 1.00 80.00 330 ILE A N 1
ATOM 2580 C CA . ILE A 1 330 ? 2.908 13.858 17.666 1.00 80.00 330 ILE A CA 1
ATOM 2581 C C . ILE A 1 330 ? 3.445 13.349 19.007 1.00 80.00 330 ILE A C 1
ATOM 2583 O O . ILE A 1 330 ? 4.424 13.885 19.527 1.00 80.00 330 ILE A O 1
ATOM 2587 N N . GLN A 1 331 ? 2.847 12.292 19.559 1.00 74.31 331 GLN A N 1
ATOM 2588 C CA . GLN A 1 331 ? 3.248 11.744 20.857 1.00 74.31 331 GLN A CA 1
ATOM 2589 C C . GLN A 1 331 ? 4.712 11.276 20.877 1.00 74.31 331 GLN A C 1
ATOM 2591 O O . GLN A 1 331 ? 5.290 10.920 19.847 1.00 74.31 331 GLN A O 1
ATOM 2596 N N . LYS A 1 332 ? 5.315 11.275 22.072 1.00 77.06 332 LYS A N 1
ATOM 2597 C CA . LYS A 1 332 ? 6.713 10.866 22.291 1.00 77.06 332 LYS A CA 1
ATOM 2598 C C . LYS A 1 332 ? 6.894 9.376 22.544 1.00 77.06 332 LYS A C 1
ATOM 2600 O O . LYS A 1 332 ? 8.019 8.906 22.449 1.00 77.06 332 LYS A O 1
ATOM 2605 N N . VAL A 1 333 ? 5.820 8.624 22.800 1.00 71.69 333 VAL A N 1
ATOM 2606 C CA . VAL A 1 333 ? 5.893 7.169 23.038 1.00 71.69 333 VAL A CA 1
ATOM 2607 C C . VAL A 1 333 ? 6.658 6.432 21.934 1.00 71.69 333 VAL A C 1
ATOM 2609 O O . VAL A 1 333 ? 7.361 5.460 22.190 1.00 71.69 333 VAL A O 1
ATOM 2612 N N . SER A 1 334 ? 6.591 6.937 20.701 1.00 77.94 334 SER A N 1
ATOM 2613 C CA . SER A 1 334 ? 7.321 6.361 19.582 1.00 77.94 334 SER A CA 1
ATOM 2614 C C . SER A 1 334 ? 8.804 6.697 19.512 1.00 77.94 334 SER A C 1
ATOM 2616 O O . SER A 1 334 ? 9.522 6.006 18.796 1.00 77.94 334 SER A O 1
ATOM 2618 N N . ASP A 1 335 ? 9.267 7.732 20.214 1.00 84.12 335 ASP A N 1
ATOM 2619 C CA . ASP A 1 335 ? 10.677 8.141 20.199 1.00 84.12 335 ASP A CA 1
ATOM 2620 C C . ASP A 1 335 ? 11.559 7.036 20.777 1.00 84.12 335 ASP A C 1
ATOM 2622 O O . ASP A 1 335 ? 12.620 6.768 20.230 1.00 84.12 335 ASP A O 1
ATOM 2626 N N . ILE A 1 336 ? 11.062 6.315 21.788 1.00 88.12 336 ILE A N 1
ATOM 2627 C CA . ILE A 1 336 ? 11.757 5.166 22.382 1.00 88.12 336 ILE A CA 1
ATOM 2628 C C . ILE A 1 336 ? 11.994 4.078 21.329 1.00 88.12 336 ILE A C 1
ATOM 2630 O O . ILE A 1 336 ? 13.104 3.570 21.202 1.00 88.12 336 ILE A O 1
ATOM 2634 N N . TYR A 1 337 ? 10.978 3.729 20.531 1.00 90.38 337 TYR A N 1
ATOM 2635 C CA . TYR A 1 337 ? 11.143 2.723 19.476 1.00 90.38 337 TYR A CA 1
ATOM 2636 C C . TYR A 1 337 ? 12.118 3.188 18.391 1.00 90.38 337 TYR A C 1
ATOM 2638 O O . TYR A 1 337 ? 12.898 2.389 17.881 1.00 90.38 337 TYR A O 1
ATOM 2646 N N . LEU A 1 338 ? 12.089 4.474 18.042 1.00 93.56 338 LEU A N 1
ATOM 2647 C CA . LEU A 1 338 ? 12.990 5.050 17.048 1.00 93.56 338 LEU A CA 1
ATOM 2648 C C . LEU A 1 338 ? 14.442 5.086 17.541 1.00 93.56 338 LEU A C 1
ATOM 2650 O O . LEU A 1 338 ? 15.340 4.751 16.772 1.00 93.56 338 LEU A O 1
ATOM 2654 N N . GLU A 1 339 ? 14.665 5.417 18.811 1.00 92.75 339 GLU A N 1
ATOM 2655 C CA . GLU A 1 339 ? 15.980 5.395 19.458 1.00 92.75 339 GLU A CA 1
ATOM 2656 C C . GLU A 1 339 ? 16.543 3.971 19.534 1.00 92.75 339 GLU A C 1
ATOM 2658 O O . GLU A 1 339 ? 17.687 3.746 19.143 1.00 92.75 339 GLU A O 1
ATOM 2663 N N . VAL A 1 340 ? 15.723 2.987 19.930 1.00 94.62 340 VAL A N 1
ATOM 2664 C CA . VAL A 1 340 ? 16.103 1.560 19.920 1.00 94.62 340 VAL A CA 1
ATOM 2665 C C . VAL A 1 340 ? 16.524 1.103 18.523 1.00 94.62 340 VAL A C 1
ATOM 2667 O O . VAL A 1 340 ? 17.469 0.331 18.376 1.00 94.62 340 VAL A O 1
ATOM 2670 N N . LEU A 1 341 ? 15.842 1.591 17.485 1.00 96.12 341 LEU A N 1
ATOM 2671 C CA . LEU A 1 341 ? 16.178 1.296 16.094 1.00 96.12 341 LEU A CA 1
ATOM 2672 C C . LEU A 1 341 ? 17.374 2.108 15.567 1.00 96.12 341 LEU A C 1
ATOM 2674 O O . LEU A 1 341 ? 17.802 1.866 14.440 1.00 96.12 341 LEU A O 1
ATOM 2678 N N . GLY A 1 342 ? 17.919 3.046 16.346 1.00 96.31 342 GLY A N 1
ATOM 2679 C CA . GL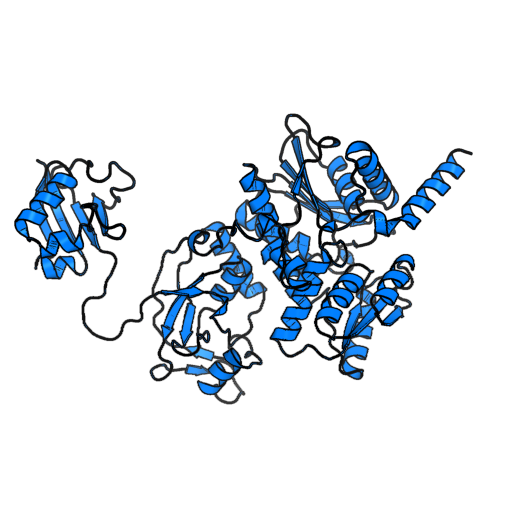Y A 1 342 ? 19.068 3.870 15.969 1.00 96.31 342 GLY A CA 1
ATOM 2680 C C . GLY A 1 342 ? 18.740 5.040 15.037 1.00 96.31 342 GLY A C 1
ATOM 2681 O O . GLY A 1 342 ? 19.630 5.526 14.339 1.00 96.31 342 GLY A O 1
ATOM 2682 N N . ALA A 1 343 ? 17.483 5.491 14.990 1.00 96.88 343 ALA A N 1
ATOM 2683 C CA . ALA A 1 343 ? 17.101 6.668 14.216 1.00 96.88 343 ALA A CA 1
ATOM 2684 C C . ALA A 1 343 ? 17.518 7.967 14.921 1.00 96.88 343 ALA A C 1
ATOM 2686 O O . ALA A 1 343 ? 17.292 8.138 16.118 1.00 96.88 343 ALA A O 1
ATOM 2687 N N . GLU A 1 344 ? 18.024 8.936 14.161 1.00 95.69 344 GLU A N 1
ATOM 2688 C CA . GLU A 1 344 ? 18.142 10.315 14.639 1.00 95.69 344 GLU A CA 1
ATOM 2689 C C . GLU A 1 344 ? 16.773 10.999 14.525 1.00 95.69 344 GLU A C 1
ATOM 2691 O O . GLU A 1 344 ? 16.201 11.060 13.438 1.00 95.69 344 GLU A O 1
ATOM 2696 N N . VAL A 1 345 ? 16.229 11.528 15.623 1.00 94.25 345 VAL A N 1
ATOM 2697 C CA . VAL A 1 345 ? 14.902 12.167 15.628 1.00 94.25 345 VAL A CA 1
ATOM 2698 C C . VAL A 1 345 ? 15.023 13.669 15.864 1.00 94.25 345 VAL A C 1
ATOM 2700 O O . VAL A 1 345 ? 15.537 14.119 16.885 1.00 94.25 345 VAL A O 1
ATOM 2703 N N . VAL A 1 346 ? 14.480 14.459 14.937 1.00 93.44 346 VAL A N 1
ATOM 2704 C CA . VAL A 1 346 ? 14.386 15.920 15.024 1.00 93.44 346 VAL A CA 1
ATOM 2705 C C . VAL A 1 346 ? 12.922 16.327 15.171 1.00 93.44 346 VAL A C 1
ATOM 2707 O O . VAL A 1 346 ? 12.096 16.092 14.288 1.00 93.44 346 VAL A O 1
ATOM 2710 N N . ARG A 1 347 ? 12.586 16.978 16.290 1.00 91.38 347 ARG A N 1
ATOM 2711 C CA . ARG A 1 347 ? 11.223 17.456 16.563 1.00 91.38 347 ARG A CA 1
ATOM 2712 C C . ARG A 1 347 ? 11.010 18.881 16.045 1.00 91.38 347 ARG A C 1
ATOM 2714 O O . ARG A 1 347 ? 11.574 19.830 16.590 1.00 91.38 347 ARG A O 1
ATOM 2721 N N . LEU A 1 348 ? 10.154 19.042 15.037 1.00 88.62 348 LEU A N 1
ATOM 2722 C CA . LEU A 1 348 ? 9.892 20.327 14.377 1.00 88.62 348 LEU A CA 1
ATOM 2723 C C . LEU A 1 348 ? 8.662 21.051 14.956 1.00 88.62 348 LEU A C 1
ATOM 2725 O O . LEU A 1 348 ? 7.671 20.398 15.294 1.00 88.62 348 LEU A O 1
ATOM 2729 N N . PRO A 1 349 ? 8.681 22.395 15.061 1.00 89.56 349 PRO A N 1
ATOM 2730 C CA . PRO A 1 349 ? 7.558 23.199 15.547 1.00 89.56 349 PRO A CA 1
ATOM 2731 C C . PRO A 1 349 ? 6.482 23.407 14.461 1.00 89.56 349 PRO A C 1
ATOM 2733 O O . PRO A 1 349 ? 6.090 24.533 14.183 1.00 89.56 349 PRO A O 1
ATOM 2736 N N . VAL A 1 350 ? 6.030 22.320 13.838 1.00 85.25 350 VAL A N 1
ATOM 2737 C CA . VAL A 1 350 ? 4.954 22.302 12.833 1.00 85.25 350 VAL A CA 1
ATOM 2738 C C . VAL A 1 350 ? 3.729 21.571 13.383 1.00 85.25 350 VAL A C 1
ATOM 2740 O O . VAL A 1 350 ? 3.859 20.761 14.308 1.00 85.25 350 VAL A O 1
ATOM 2743 N N . GLY A 1 351 ? 2.546 21.862 12.841 1.00 79.50 351 GLY A N 1
ATOM 2744 C CA . GLY A 1 351 ? 1.291 21.235 13.257 1.00 79.50 351 GLY A CA 1
ATOM 2745 C C . GLY A 1 351 ? 1.088 19.872 12.600 1.00 79.50 351 GLY A C 1
ATOM 2746 O O . GLY A 1 351 ? 0.731 18.902 13.275 1.00 79.50 351 GLY A O 1
ATOM 2747 N N . LEU A 1 352 ? 1.375 19.793 11.297 1.00 80.88 352 LEU A N 1
ATOM 2748 C CA . LEU A 1 352 ? 1.210 18.597 10.470 1.00 80.88 352 LEU A CA 1
ATOM 2749 C C . LEU A 1 352 ? 2.539 18.126 9.875 1.00 80.88 352 LEU A C 1
ATOM 2751 O O . LEU A 1 352 ? 3.427 18.911 9.561 1.00 80.88 352 LEU A O 1
ATOM 2755 N N . THR A 1 353 ? 2.658 16.820 9.630 1.00 83.19 353 THR A N 1
ATOM 2756 C CA . THR A 1 353 ? 3.858 16.234 9.008 1.00 83.19 353 THR A CA 1
ATOM 2757 C C . THR A 1 353 ? 4.149 16.805 7.615 1.00 83.19 353 THR A C 1
ATOM 2759 O O . THR A 1 353 ? 5.309 16.986 7.263 1.00 83.19 353 THR A O 1
ATOM 2762 N N . VAL A 1 354 ? 3.113 17.119 6.830 1.00 86.00 354 VAL A N 1
ATOM 2763 C CA . VAL A 1 354 ? 3.266 17.653 5.463 1.00 86.00 354 VAL A CA 1
ATOM 2764 C C . VAL A 1 354 ? 3.902 19.045 5.427 1.00 86.00 354 VAL A C 1
ATOM 2766 O O . VAL A 1 354 ? 4.566 19.389 4.456 1.00 86.00 354 VAL A O 1
ATOM 2769 N N . GLU A 1 355 ? 3.774 19.822 6.504 1.00 86.50 355 GLU A N 1
ATOM 2770 C CA . GLU A 1 355 ? 4.374 21.157 6.619 1.00 86.50 355 GLU A CA 1
ATOM 2771 C C . GLU A 1 355 ? 5.907 21.087 6.735 1.00 86.50 355 GLU A C 1
ATOM 2773 O O . GLU A 1 355 ? 6.599 22.049 6.415 1.00 86.50 355 GLU A O 1
ATOM 2778 N N . ALA A 1 356 ? 6.457 19.938 7.147 1.00 88.25 356 ALA A N 1
ATOM 2779 C CA . ALA A 1 356 ? 7.898 19.743 7.280 1.00 88.25 356 ALA A CA 1
ATOM 2780 C C . ALA A 1 356 ? 8.613 19.471 5.943 1.00 88.25 356 ALA A C 1
ATOM 2782 O O . ALA A 1 356 ? 9.831 19.625 5.877 1.00 88.25 356 ALA A O 1
ATOM 2783 N N . ILE A 1 357 ? 7.892 19.079 4.883 1.00 90.44 357 ILE A N 1
ATOM 2784 C CA . ILE A 1 357 ? 8.476 18.535 3.640 1.00 90.44 357 ILE A CA 1
ATOM 2785 C C . ILE A 1 357 ? 9.534 19.473 3.046 1.00 90.44 357 ILE A C 1
ATOM 2787 O O . ILE A 1 357 ? 10.652 19.035 2.790 1.00 90.44 357 ILE A O 1
ATOM 2791 N N . GLY A 1 358 ? 9.224 20.766 2.892 1.00 91.94 358 GLY A N 1
ATOM 2792 C CA . GLY A 1 358 ? 10.153 21.725 2.281 1.00 91.94 358 GLY A CA 1
ATOM 2793 C C . GLY A 1 358 ? 11.438 21.941 3.091 1.00 91.94 358 GLY A C 1
ATOM 2794 O O . GLY A 1 358 ? 12.521 22.095 2.518 1.00 91.94 358 GLY A O 1
ATOM 2795 N N . GLN A 1 359 ? 11.341 21.899 4.425 1.00 92.56 359 GLN A N 1
ATOM 2796 C CA . GLN A 1 359 ? 12.507 21.979 5.306 1.00 92.56 359 GLN A CA 1
ATOM 2797 C C . GLN A 1 359 ? 13.354 20.702 5.209 1.00 92.56 359 GLN A C 1
ATOM 2799 O O . GLN A 1 359 ? 14.578 20.793 5.112 1.00 92.56 359 GLN A O 1
ATOM 2804 N N . VAL A 1 360 ? 12.717 19.526 5.196 1.00 94.88 360 VAL A N 1
ATOM 2805 C CA . VAL A 1 360 ? 13.410 18.233 5.061 1.00 94.88 360 VAL A CA 1
ATOM 2806 C C . VAL A 1 360 ? 14.111 18.121 3.710 1.00 94.88 360 VAL A C 1
ATOM 2808 O O . VAL A 1 360 ? 15.276 17.737 3.673 1.00 94.88 360 VAL A O 1
ATOM 2811 N N . ASP A 1 361 ? 13.453 18.523 2.620 1.00 94.62 361 ASP A N 1
ATOM 2812 C CA . ASP A 1 361 ? 14.041 18.571 1.275 1.00 94.62 361 ASP A CA 1
ATOM 2813 C C . ASP A 1 361 ? 15.298 19.441 1.228 1.00 94.62 361 ASP A C 1
ATOM 2815 O O . ASP A 1 361 ? 16.329 19.034 0.687 1.00 94.62 361 ASP A O 1
ATOM 2819 N N . SER A 1 362 ? 15.221 20.644 1.801 1.00 94.75 362 SER A N 1
ATOM 2820 C CA . SER A 1 362 ? 16.347 21.579 1.825 1.00 94.75 362 SER A CA 1
ATOM 2821 C C . SER A 1 362 ? 17.524 20.997 2.606 1.00 94.75 362 SER A C 1
ATOM 2823 O O . SER A 1 362 ? 18.646 20.982 2.104 1.00 94.75 362 SER A O 1
ATOM 2825 N N . GLN A 1 363 ? 17.262 20.442 3.792 1.00 95.69 363 GLN A N 1
ATOM 2826 C CA . GLN A 1 363 ? 18.306 19.866 4.632 1.00 95.69 363 GLN A CA 1
ATOM 2827 C C . GLN A 1 363 ? 18.918 18.604 4.005 1.00 95.69 363 GLN A C 1
ATOM 2829 O O . GLN A 1 363 ? 20.135 18.446 4.017 1.00 95.69 363 GLN A O 1
ATOM 2834 N N . ALA A 1 364 ? 18.105 17.732 3.404 1.00 96.31 364 ALA A N 1
ATOM 2835 C CA . ALA A 1 364 ? 18.594 16.529 2.737 1.00 96.31 364 ALA A CA 1
ATOM 2836 C C . ALA A 1 364 ? 19.545 16.867 1.579 1.00 96.31 364 ALA A C 1
ATOM 2838 O O . ALA A 1 364 ? 20.568 16.207 1.410 1.00 96.31 364 ALA A O 1
ATOM 2839 N N . ARG A 1 365 ? 19.256 17.930 0.813 1.00 95.38 365 ARG A N 1
ATOM 2840 C CA . ARG A 1 365 ? 20.162 18.422 -0.239 1.00 95.38 365 ARG A CA 1
ATOM 2841 C C . ARG A 1 365 ? 21.486 18.919 0.334 1.00 95.38 365 ARG A C 1
ATOM 2843 O O . ARG A 1 365 ? 22.530 18.570 -0.208 1.00 95.38 365 ARG A O 1
ATOM 2850 N N . THR A 1 366 ? 21.445 19.702 1.412 1.00 96.94 366 THR A N 1
ATOM 2851 C CA . THR A 1 366 ? 22.652 20.201 2.092 1.00 96.94 366 THR A CA 1
ATOM 2852 C C . THR A 1 366 ? 23.514 19.061 2.628 1.00 96.94 366 THR A C 1
ATOM 2854 O O . THR A 1 366 ? 24.728 19.077 2.447 1.00 96.94 366 THR A O 1
ATOM 2857 N N . ASP A 1 367 ? 22.887 18.044 3.217 1.00 97.00 367 ASP A N 1
ATOM 2858 C CA . ASP A 1 367 ? 23.578 16.934 3.878 1.00 97.00 367 ASP A CA 1
ATOM 2859 C C . ASP A 1 367 ? 23.917 15.778 2.914 1.00 97.00 367 ASP A C 1
ATOM 2861 O O . ASP A 1 367 ? 24.448 14.750 3.334 1.00 97.00 367 ASP A O 1
ATOM 2865 N N . ASN A 1 368 ? 23.610 15.926 1.617 1.00 95.94 368 ASN A N 1
ATOM 2866 C CA . ASN A 1 368 ? 23.724 14.876 0.597 1.00 95.94 368 ASN A CA 1
ATOM 2867 C C . ASN A 1 368 ? 23.036 13.556 1.017 1.00 95.94 368 ASN A C 1
ATOM 2869 O O . ASN A 1 368 ? 23.559 12.455 0.819 1.00 95.94 368 ASN A O 1
ATOM 2873 N N . ALA A 1 369 ? 21.851 13.684 1.611 1.00 97.38 369 ALA A N 1
ATOM 2874 C CA . ALA A 1 369 ? 20.988 12.596 2.046 1.00 97.38 369 ALA A CA 1
ATOM 2875 C C . ALA A 1 369 ? 1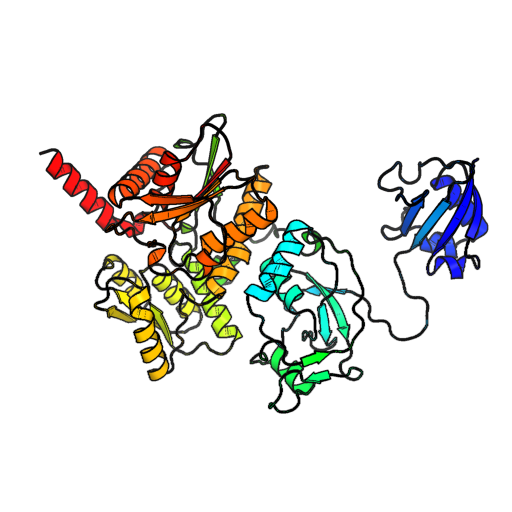9.847 12.347 1.046 1.00 97.38 369 ALA A C 1
ATOM 2877 O O . ALA A 1 369 ? 19.500 13.200 0.226 1.00 97.38 369 ALA A O 1
ATOM 2878 N N . THR A 1 370 ? 19.230 11.169 1.121 1.00 97.31 370 THR A N 1
ATOM 2879 C CA . THR A 1 370 ? 18.050 10.835 0.311 1.00 97.31 370 THR A CA 1
ATOM 2880 C C . THR A 1 370 ? 16.784 11.191 1.073 1.00 97.31 370 THR A C 1
ATOM 2882 O O . THR A 1 370 ? 16.465 10.540 2.063 1.00 97.31 370 THR A O 1
ATOM 2885 N N . HIS A 1 371 ? 16.011 12.162 0.595 1.00 97.31 371 HIS A N 1
ATOM 2886 C CA . HIS A 1 371 ? 14.639 12.341 1.068 1.00 97.31 371 HIS A CA 1
ATOM 2887 C C . HIS A 1 371 ? 13.703 11.415 0.283 1.00 97.31 371 HIS A C 1
ATOM 2889 O O . HIS A 1 371 ? 13.620 11.522 -0.940 1.00 97.31 371 HIS A O 1
ATOM 2895 N N . LEU A 1 372 ? 13.027 10.487 0.968 1.00 96.31 372 LEU A N 1
ATOM 2896 C CA . LEU A 1 372 ? 12.139 9.525 0.304 1.00 96.31 372 LEU A CA 1
ATOM 2897 C C . LEU A 1 372 ? 10.758 10.117 0.001 1.00 96.31 372 LEU A C 1
ATOM 2899 O O . LEU A 1 372 ? 10.193 9.779 -1.036 1.00 96.31 372 LEU A O 1
ATOM 2903 N N . ASN A 1 373 ? 10.266 11.015 0.859 1.00 95.56 373 ASN A N 1
ATOM 2904 C CA . ASN A 1 373 ? 9.050 11.813 0.707 1.00 95.56 373 ASN A CA 1
ATOM 2905 C C . ASN A 1 373 ? 7.800 10.961 0.440 1.00 95.56 373 ASN A C 1
ATOM 2907 O O . ASN A 1 373 ? 7.283 10.885 -0.680 1.00 95.56 373 ASN A O 1
ATOM 2911 N N . GLN A 1 374 ? 7.255 10.357 1.498 1.00 94.38 374 GLN A N 1
ATOM 2912 C CA . GLN A 1 374 ? 6.095 9.460 1.408 1.00 94.38 374 GLN A CA 1
ATOM 2913 C C . GLN A 1 374 ? 4.819 10.090 0.821 1.00 94.38 374 GLN A C 1
ATOM 2915 O O . GLN A 1 374 ? 3.881 9.360 0.486 1.00 94.38 374 GLN A O 1
ATOM 2920 N N . PHE A 1 375 ? 4.739 11.421 0.758 1.00 93.81 375 PHE A N 1
ATOM 2921 C CA . PHE A 1 375 ? 3.570 12.150 0.265 1.00 93.81 375 PHE A CA 1
ATOM 2922 C C . PHE A 1 375 ? 3.594 12.323 -1.254 1.00 93.81 375 PHE A C 1
ATOM 2924 O O . PHE A 1 375 ? 2.531 12.321 -1.871 1.00 93.81 375 PHE A O 1
ATOM 2931 N N . GLU A 1 376 ? 4.789 12.390 -1.847 1.00 93.69 376 GLU A N 1
ATOM 2932 C CA . GLU A 1 376 ? 4.971 12.616 -3.283 1.00 93.69 376 GLU A CA 1
ATOM 2933 C C . GLU A 1 376 ? 5.552 11.412 -4.037 1.00 93.69 376 GLU A C 1
ATOM 2935 O O . GLU A 1 376 ? 5.433 11.334 -5.262 1.00 93.69 376 GLU A O 1
ATOM 2940 N N . ASN A 1 377 ? 6.149 10.444 -3.342 1.00 95.19 377 ASN A N 1
ATOM 2941 C CA . ASN A 1 377 ? 6.807 9.303 -3.968 1.00 95.19 377 ASN A CA 1
ATOM 2942 C C . ASN A 1 377 ? 5.818 8.218 -4.421 1.00 95.19 377 ASN A C 1
ATOM 2944 O O . ASN A 1 377 ? 5.222 7.512 -3.607 1.00 95.19 377 ASN A O 1
ATOM 2948 N N . ASP A 1 378 ? 5.685 8.036 -5.738 1.00 96.06 378 ASP A N 1
ATOM 2949 C CA . ASP A 1 378 ? 4.752 7.076 -6.344 1.00 96.06 378 ASP A CA 1
ATOM 2950 C C . ASP A 1 378 ? 5.024 5.609 -5.986 1.00 96.06 378 ASP A C 1
ATOM 2952 O O . ASP A 1 378 ? 4.127 4.781 -6.147 1.00 96.06 378 ASP A O 1
ATOM 2956 N N . ALA A 1 379 ? 6.199 5.270 -5.445 1.00 96.25 379 ALA A N 1
ATOM 2957 C CA . ALA A 1 379 ? 6.459 3.944 -4.886 1.00 96.25 379 ALA A CA 1
ATOM 2958 C C . ALA A 1 379 ? 5.458 3.582 -3.765 1.00 96.25 379 ALA A C 1
ATOM 2960 O O . ALA A 1 379 ? 5.058 2.425 -3.641 1.00 96.25 379 ALA A O 1
ATOM 2961 N N . ASN A 1 380 ? 4.958 4.577 -3.020 1.00 97.69 380 ASN A N 1
ATOM 2962 C CA . ASN A 1 380 ? 3.882 4.402 -2.041 1.00 97.69 380 ASN A CA 1
ATOM 2963 C C . ASN A 1 380 ? 2.587 3.883 -2.699 1.00 97.69 380 ASN A C 1
ATOM 2965 O O . ASN A 1 380 ? 2.037 2.866 -2.284 1.00 97.69 380 ASN A O 1
ATOM 2969 N N . PHE A 1 381 ? 2.107 4.527 -3.764 1.00 98.06 381 PHE A N 1
ATOM 2970 C CA . PHE A 1 381 ? 0.910 4.053 -4.465 1.00 98.06 381 PHE A CA 1
ATOM 2971 C C . PHE A 1 381 ? 1.151 2.699 -5.152 1.00 98.06 381 PHE A C 1
ATOM 2973 O O . PHE A 1 381 ? 0.324 1.789 -5.050 1.00 98.06 381 PHE A O 1
ATOM 2980 N N . ARG A 1 382 ? 2.300 2.544 -5.827 1.00 97.25 382 ARG A N 1
ATOM 2981 C CA . ARG A 1 382 ? 2.647 1.345 -6.608 1.00 97.25 382 ARG A CA 1
ATOM 2982 C C . ARG A 1 382 ? 2.622 0.076 -5.763 1.00 97.25 382 ARG A C 1
ATOM 2984 O O . ARG A 1 382 ? 2.035 -0.911 -6.199 1.00 97.25 382 ARG A O 1
ATOM 2991 N N . VAL A 1 383 ? 3.196 0.091 -4.557 1.00 97.50 383 VAL A N 1
ATOM 2992 C CA . VAL A 1 383 ? 3.232 -1.108 -3.702 1.00 97.50 383 VAL A CA 1
ATOM 2993 C C . VAL A 1 383 ? 1.840 -1.542 -3.255 1.00 97.50 383 VAL A C 1
ATOM 2995 O O . VAL A 1 383 ? 1.546 -2.735 -3.214 1.00 97.50 383 VAL A O 1
ATOM 2998 N N . HIS A 1 384 ? 0.948 -0.593 -2.975 1.00 98.50 384 HIS A N 1
ATOM 2999 C CA . HIS A 1 384 ? -0.419 -0.919 -2.590 1.00 98.50 384 HIS A CA 1
ATOM 3000 C C . HIS A 1 384 ? -1.248 -1.429 -3.765 1.00 98.50 384 HIS A C 1
ATOM 3002 O O . HIS A 1 384 ? -2.085 -2.307 -3.568 1.00 98.50 384 HIS A O 1
ATOM 3008 N N . LEU A 1 385 ? -0.991 -0.937 -4.980 1.00 97.19 385 LEU A N 1
ATOM 3009 C CA . LEU A 1 385 ? -1.649 -1.452 -6.178 1.00 97.19 385 LEU A CA 1
ATOM 3010 C C . LEU A 1 385 ? -1.151 -2.864 -6.521 1.00 97.19 385 LEU A C 1
ATOM 3012 O O . LEU A 1 385 ? -1.958 -3.747 -6.807 1.00 97.19 385 LEU A O 1
ATOM 3016 N N . LYS A 1 386 ? 0.168 -3.079 -6.428 1.00 95.19 386 LYS A N 1
ATOM 3017 C CA . LYS A 1 386 ? 0.831 -4.354 -6.734 1.00 95.19 386 LYS A CA 1
ATOM 3018 C C . LYS A 1 386 ? 0.525 -5.459 -5.735 1.00 95.19 386 LYS A C 1
ATOM 3020 O O . LYS A 1 386 ? 0.432 -6.622 -6.128 1.00 95.19 386 LYS A O 1
ATOM 3025 N N . TYR A 1 387 ? 0.382 -5.099 -4.464 1.00 95.94 387 TYR A N 1
ATOM 3026 C CA . TYR A 1 387 ? 0.195 -6.053 -3.379 1.00 95.94 387 TYR A CA 1
ATOM 3027 C C . TYR A 1 387 ? -1.139 -5.842 -2.671 1.00 95.94 387 TYR A C 1
ATOM 3029 O O . TYR A 1 387 ? -2.064 -6.598 -2.924 1.00 95.94 387 TYR A O 1
ATOM 3037 N N . THR A 1 388 ? -1.299 -4.808 -1.841 1.00 97.88 388 THR A N 1
ATOM 3038 C CA . THR A 1 388 ? -2.465 -4.665 -0.941 1.00 97.88 388 THR A CA 1
ATOM 3039 C C . THR A 1 388 ? -3.828 -4.847 -1.626 1.00 97.88 388 THR A C 1
ATOM 3041 O O . THR A 1 388 ? -4.661 -5.599 -1.122 1.00 97.88 388 THR A O 1
ATOM 3044 N N . ALA A 1 389 ? -4.063 -4.188 -2.764 1.00 98.19 389 ALA A N 1
ATOM 3045 C CA . ALA A 1 389 ? -5.329 -4.270 -3.489 1.00 98.19 389 ALA A CA 1
ATOM 3046 C C . ALA A 1 389 ? -5.545 -5.653 -4.126 1.00 98.19 389 ALA A C 1
ATOM 3048 O O . ALA A 1 389 ? -6.618 -6.240 -3.980 1.00 98.19 389 ALA A O 1
ATOM 3049 N N . ARG A 1 390 ? -4.503 -6.202 -4.764 1.00 94.25 390 ARG A N 1
ATOM 3050 C CA . ARG A 1 390 ? -4.524 -7.539 -5.372 1.00 94.25 390 ARG A CA 1
ATOM 3051 C C . ARG A 1 390 ? -4.712 -8.638 -4.324 1.00 94.25 390 ARG A C 1
ATOM 3053 O O . ARG A 1 390 ? -5.547 -9.514 -4.514 1.00 94.25 390 ARG A O 1
ATOM 3060 N N . GLU A 1 391 ? -3.962 -8.586 -3.226 1.00 95.62 391 GLU A N 1
ATOM 3061 C CA . GLU A 1 391 ? -4.076 -9.522 -2.106 1.00 95.62 391 GLU A CA 1
ATOM 3062 C C . GLU A 1 391 ? -5.503 -9.552 -1.573 1.00 95.62 391 GLU A C 1
ATOM 3064 O O . GLU A 1 391 ? -6.067 -10.628 -1.411 1.00 95.62 391 GLU A O 1
ATOM 3069 N N . LEU A 1 392 ? -6.092 -8.377 -1.322 1.00 97.81 392 LEU A N 1
ATOM 3070 C CA . LEU A 1 392 ? -7.447 -8.279 -0.799 1.00 97.81 392 LEU A CA 1
ATOM 3071 C C . LEU A 1 392 ? -8.460 -8.939 -1.743 1.00 97.81 392 LEU A C 1
ATOM 3073 O O . LEU A 1 392 ? -9.309 -9.708 -1.301 1.00 97.81 392 LEU A O 1
ATOM 3077 N N . ASP A 1 393 ? -8.352 -8.667 -3.041 1.00 96.44 393 ASP A N 1
ATOM 3078 C CA . ASP A 1 393 ? -9.228 -9.247 -4.056 1.00 96.44 393 ASP A CA 1
ATOM 3079 C C . ASP A 1 393 ? -9.071 -10.774 -4.169 1.00 96.44 393 ASP A C 1
ATOM 3081 O O . ASP A 1 393 ? -10.060 -11.506 -4.187 1.00 96.44 393 ASP A O 1
ATOM 3085 N N . GLN A 1 394 ? -7.833 -11.275 -4.170 1.00 93.56 394 GLN A N 1
ATOM 3086 C CA . GLN A 1 394 ? -7.554 -12.714 -4.186 1.00 93.56 394 GLN A CA 1
ATOM 3087 C C . GLN A 1 394 ? -8.035 -13.414 -2.906 1.00 93.56 394 GLN A C 1
ATOM 3089 O O . GLN A 1 394 ? -8.565 -14.521 -2.976 1.00 93.56 394 GLN A O 1
ATOM 3094 N N . GLN A 1 395 ? -7.877 -12.779 -1.741 1.00 97.12 395 GLN A N 1
ATOM 3095 C CA . GLN A 1 395 ? -8.353 -13.304 -0.459 1.00 97.12 395 GLN A CA 1
ATOM 3096 C C . GLN A 1 395 ? -9.880 -13.364 -0.382 1.00 97.12 395 GLN A C 1
ATOM 3098 O O . GLN A 1 395 ? -10.413 -14.291 0.213 1.00 97.12 395 GLN A O 1
ATOM 3103 N N . LEU A 1 396 ? -10.596 -12.408 -0.981 1.00 97.25 396 LEU A N 1
ATOM 3104 C CA . LEU A 1 396 ? -12.058 -12.463 -1.072 1.00 97.25 396 LEU A CA 1
ATOM 3105 C C . LEU A 1 396 ? -12.511 -13.548 -2.055 1.00 97.25 396 LEU A C 1
ATOM 3107 O O . LEU A 1 396 ? -13.388 -14.345 -1.726 1.00 97.25 396 LEU A O 1
ATOM 3111 N N . GLN A 1 397 ? -11.873 -13.640 -3.225 1.00 94.44 397 GLN A N 1
ATOM 3112 C CA . GLN A 1 397 ? -12.184 -14.673 -4.217 1.00 94.44 397 GLN A CA 1
ATOM 3113 C C . GLN A 1 397 ? -11.942 -16.090 -3.692 1.00 94.44 397 GLN A C 1
ATOM 3115 O O . GLN A 1 397 ? -12.729 -16.983 -4.001 1.00 94.44 397 GLN A O 1
ATOM 3120 N N . SER A 1 398 ? -10.903 -16.313 -2.877 1.00 94.81 398 SER A N 1
ATOM 3121 C CA . SER A 1 398 ? -10.609 -17.643 -2.320 1.00 94.81 398 SER A CA 1
ATOM 3122 C C . SER A 1 398 ? -11.702 -18.166 -1.382 1.00 94.81 398 SER A C 1
ATOM 3124 O O . SER A 1 398 ? -11.808 -19.375 -1.189 1.00 94.81 398 SER A O 1
ATOM 3126 N N . VAL A 1 399 ? -12.542 -17.275 -0.848 1.00 95.25 399 VAL A N 1
ATOM 3127 C CA . VAL A 1 399 ? -13.731 -17.608 -0.051 1.00 95.25 399 VAL A CA 1
ATOM 3128 C C . VAL A 1 399 ? -15.042 -17.335 -0.803 1.00 95.25 399 VAL A C 1
ATOM 3130 O O . VAL A 1 399 ? -16.107 -17.305 -0.193 1.00 95.25 399 VAL A O 1
ATOM 3133 N N . GLY A 1 400 ? -14.982 -17.145 -2.127 1.00 95.69 400 GLY A N 1
ATOM 3134 C CA . GLY A 1 400 ? -16.153 -16.967 -2.989 1.00 95.69 400 GLY A CA 1
ATOM 3135 C C . GLY A 1 400 ? -16.871 -15.625 -2.824 1.00 95.69 400 GLY A C 1
ATOM 3136 O O . GLY A 1 400 ? -18.060 -15.532 -3.123 1.00 95.69 400 GLY A O 1
ATOM 3137 N N . LEU A 1 401 ? -16.182 -14.592 -2.334 1.00 96.19 401 LEU A N 1
ATOM 3138 C CA . LEU A 1 401 ? -16.763 -13.282 -2.048 1.00 96.19 401 LEU A CA 1
ATOM 3139 C C . LEU A 1 401 ? -16.289 -12.200 -3.024 1.00 96.19 401 LEU A C 1
ATOM 3141 O O . LEU A 1 401 ? -15.166 -12.210 -3.525 1.00 96.19 401 LEU A O 1
ATOM 3145 N N . LYS A 1 402 ? -17.158 -11.207 -3.218 1.00 96.62 402 LYS A N 1
ATOM 3146 C CA . LYS A 1 402 ? -16.886 -9.927 -3.880 1.00 96.62 402 LYS A CA 1
ATOM 3147 C C . LYS A 1 402 ? -17.322 -8.808 -2.927 1.00 96.62 402 LYS A C 1
ATOM 3149 O O . LYS A 1 402 ? -18.400 -8.935 -2.346 1.00 96.62 402 LYS A O 1
ATOM 3154 N N . PRO A 1 403 ? -16.531 -7.739 -2.731 1.00 97.75 403 PRO A N 1
ATOM 3155 C CA . PRO A 1 403 ? -16.888 -6.694 -1.781 1.00 97.75 403 PRO A CA 1
ATOM 3156 C C . PRO A 1 403 ? -17.963 -5.764 -2.350 1.00 97.75 403 PRO A C 1
ATOM 3158 O O . PRO A 1 403 ? -17.869 -5.321 -3.492 1.00 97.75 403 PRO A O 1
ATOM 3161 N N . SER A 1 404 ? -18.937 -5.420 -1.513 1.00 98.25 404 SER A N 1
ATOM 3162 C CA . SER A 1 404 ? -19.926 -4.364 -1.757 1.00 98.25 404 SER A CA 1
ATOM 3163 C C . SER A 1 404 ? -19.395 -2.993 -1.325 1.00 98.25 404 SER A C 1
ATOM 3165 O O . SER A 1 404 ? -19.733 -1.972 -1.919 1.00 98.25 404 SER A O 1
ATOM 3167 N N . CYS A 1 405 ? -18.562 -2.946 -0.280 1.00 98.75 405 CYS A N 1
ATOM 3168 C CA . CYS A 1 405 ? -17.979 -1.707 0.231 1.00 98.75 405 CYS A CA 1
ATOM 3169 C C . CYS A 1 405 ? -16.604 -1.951 0.867 1.00 98.75 405 CYS A C 1
ATOM 3171 O O . CYS A 1 405 ? -16.427 -2.908 1.624 1.00 98.75 405 CYS A O 1
ATOM 3173 N N . ILE A 1 406 ? -15.641 -1.073 0.587 1.00 98.88 406 ILE A N 1
ATOM 3174 C CA . ILE A 1 406 ? -14.315 -1.063 1.210 1.00 98.88 406 ILE A CA 1
ATOM 3175 C C . ILE A 1 406 ? -14.104 0.280 1.907 1.00 98.88 406 ILE A C 1
ATOM 3177 O O . ILE A 1 406 ? -14.235 1.335 1.288 1.00 98.88 406 ILE A O 1
ATOM 3181 N N . ILE A 1 407 ? -13.758 0.232 3.192 1.00 98.94 407 ILE A N 1
ATOM 3182 C CA . ILE A 1 407 ? -13.633 1.398 4.068 1.00 98.94 407 ILE A CA 1
ATOM 3183 C C . ILE A 1 407 ? -12.213 1.446 4.635 1.00 98.94 407 ILE A C 1
ATOM 3185 O O . ILE A 1 407 ? -11.706 0.446 5.155 1.00 98.94 407 ILE A O 1
ATOM 3189 N N . GLY A 1 408 ? -11.567 2.610 4.569 1.00 98.75 408 GLY A N 1
ATOM 3190 C CA . GLY A 1 408 ? -10.225 2.784 5.120 1.00 98.75 408 GLY A CA 1
ATOM 3191 C C . GLY A 1 408 ? -9.847 4.233 5.406 1.00 98.75 408 GLY A C 1
ATOM 3192 O O . GLY A 1 408 ? -10.398 5.179 4.845 1.00 98.75 408 GLY A O 1
ATOM 3193 N N . GLY A 1 409 ? -8.891 4.399 6.318 1.00 98.12 409 GLY A N 1
ATOM 3194 C CA . GLY A 1 409 ? -8.419 5.703 6.773 1.00 98.12 409 GLY A CA 1
ATOM 3195 C C . GLY A 1 409 ? -7.526 6.425 5.760 1.00 98.12 409 GLY A C 1
ATOM 3196 O O . GLY A 1 409 ? -6.679 5.816 5.107 1.00 98.12 409 GLY A O 1
ATOM 3197 N N . LEU A 1 410 ? -7.653 7.747 5.658 1.00 97.50 410 LEU A N 1
ATOM 3198 C CA . LEU A 1 410 ? -6.885 8.565 4.721 1.00 97.50 410 LEU A CA 1
ATOM 3199 C C . LEU A 1 410 ? -5.688 9.234 5.407 1.00 97.50 410 LEU A C 1
ATOM 3201 O O . LEU A 1 410 ? -5.834 10.165 6.186 1.00 97.50 410 LEU A O 1
ATOM 3205 N N . GLY A 1 411 ? -4.476 8.755 5.114 1.00 92.50 411 GLY A N 1
ATOM 3206 C CA . GLY A 1 411 ? -3.210 9.374 5.536 1.00 92.50 411 GLY A CA 1
ATOM 3207 C C . GLY A 1 411 ? -2.503 10.045 4.359 1.00 92.50 411 GLY A C 1
ATOM 3208 O O . GLY A 1 411 ? -2.891 11.109 3.893 1.00 92.50 411 GLY A O 1
ATOM 3209 N N . THR A 1 412 ? -1.485 9.392 3.801 1.00 94.31 412 THR A N 1
ATOM 3210 C CA . THR A 1 412 ? -0.876 9.802 2.519 1.00 94.31 412 THR A CA 1
ATOM 3211 C C . THR A 1 412 ? -1.814 9.604 1.320 1.00 94.31 412 THR A C 1
ATOM 3213 O O . THR A 1 412 ? -1.513 10.085 0.238 1.00 94.31 412 THR A O 1
ATOM 3216 N N . SER A 1 413 ? -2.949 8.918 1.511 1.00 96.44 413 SER A N 1
ATOM 3217 C CA . SER A 1 413 ? -3.899 8.395 0.511 1.00 96.44 413 SER A CA 1
ATOM 3218 C C . SER A 1 413 ? -3.424 7.205 -0.332 1.00 96.44 413 SER A C 1
ATOM 3220 O O . SER A 1 413 ? -4.257 6.606 -1.003 1.00 96.44 413 SER A O 1
ATOM 3222 N N . GLY A 1 414 ? -2.151 6.795 -0.260 1.00 97.56 414 GLY A N 1
ATOM 3223 C CA . GLY A 1 414 ? -1.587 5.770 -1.153 1.00 97.56 414 GLY A CA 1
ATOM 3224 C C . GLY A 1 414 ? -2.360 4.445 -1.176 1.00 97.56 414 GLY A C 1
ATOM 3225 O O . GLY A 1 414 ? -2.809 4.022 -2.239 1.00 97.56 414 GLY A O 1
ATOM 3226 N N . HIS A 1 415 ? -2.594 3.826 -0.011 1.00 98.12 415 HIS A N 1
ATOM 3227 C CA . HIS A 1 415 ? -3.281 2.528 0.049 1.00 98.12 415 HIS A CA 1
ATOM 3228 C C . HIS A 1 415 ? -4.741 2.588 -0.414 1.00 98.12 415 HIS A C 1
ATOM 3230 O O . HIS A 1 415 ? -5.133 1.806 -1.276 1.00 98.12 415 HIS A O 1
ATOM 3236 N N . MET A 1 416 ? -5.537 3.533 0.101 1.00 98.62 416 MET A N 1
ATOM 3237 C CA . MET A 1 416 ? -6.943 3.651 -0.296 1.00 98.62 416 MET A CA 1
ATOM 3238 C C . MET A 1 416 ? -7.110 4.096 -1.746 1.00 98.62 416 MET A C 1
ATOM 3240 O O . MET A 1 416 ? -8.052 3.659 -2.395 1.00 98.62 416 MET A O 1
ATOM 3244 N N . SER A 1 417 ? -6.198 4.909 -2.285 1.00 98.62 417 SER A N 1
ATOM 3245 C CA . SER A 1 417 ? -6.236 5.298 -3.701 1.00 98.62 417 SER A CA 1
ATOM 3246 C C . SER A 1 417 ? -5.921 4.106 -4.604 1.00 98.62 417 SER A C 1
ATOM 3248 O O . SER A 1 417 ? -6.594 3.907 -5.609 1.00 98.62 417 SER A O 1
ATOM 3250 N N . ALA A 1 418 ? -4.946 3.270 -4.236 1.00 98.56 418 ALA A N 1
ATOM 3251 C CA . ALA A 1 418 ? -4.643 2.049 -4.977 1.00 98.56 418 ALA A CA 1
ATOM 3252 C C . ALA A 1 418 ? -5.794 1.029 -4.919 1.00 98.56 418 ALA A C 1
ATOM 3254 O O . ALA A 1 418 ? -6.143 0.438 -5.940 1.00 98.56 418 ALA A O 1
ATOM 3255 N N . ILE A 1 419 ? -6.419 0.862 -3.747 1.00 98.75 419 ILE A N 1
ATOM 3256 C CA . ILE A 1 419 ? -7.622 0.034 -3.573 1.00 98.75 419 ILE A CA 1
ATOM 3257 C C . ILE A 1 419 ? -8.774 0.589 -4.415 1.00 98.75 419 ILE A C 1
ATOM 3259 O O . ILE A 1 419 ? -9.387 -0.168 -5.163 1.00 98.75 419 ILE A O 1
ATOM 3263 N N . SER A 1 420 ? -9.036 1.898 -4.346 1.00 98.62 420 SER A N 1
ATOM 3264 C CA . SER A 1 420 ? -10.050 2.565 -5.167 1.00 98.62 420 SER A CA 1
ATOM 3265 C C . SER A 1 420 ? -9.837 2.252 -6.644 1.00 98.62 420 SER A C 1
ATOM 3267 O O . SER A 1 420 ? -10.712 1.683 -7.294 1.00 98.62 420 SER A O 1
ATOM 3269 N N . PHE A 1 421 ? -8.637 2.541 -7.149 1.00 98.44 421 PHE A N 1
ATOM 3270 C CA . PHE A 1 421 ? -8.283 2.326 -8.540 1.00 98.44 421 PHE A CA 1
ATOM 3271 C C . PHE A 1 421 ? -8.494 0.873 -8.974 1.00 98.44 421 PHE A C 1
ATOM 3273 O O . PHE A 1 421 ? -9.142 0.621 -9.988 1.00 98.44 421 PHE A O 1
ATOM 3280 N N . TYR A 1 422 ? -7.991 -0.087 -8.197 1.00 98.50 422 TYR A N 1
ATOM 3281 C CA . TYR A 1 422 ? -8.116 -1.508 -8.505 1.00 98.50 422 TYR A CA 1
ATOM 3282 C C . TYR A 1 422 ? -9.582 -1.950 -8.571 1.00 98.50 422 TYR A C 1
ATOM 3284 O O . TYR A 1 422 ? -10.046 -2.479 -9.583 1.00 98.50 422 TYR A O 1
ATOM 3292 N N . PHE A 1 423 ? -10.329 -1.715 -7.491 1.00 98.50 423 PHE A N 1
ATOM 3293 C CA . PHE A 1 423 ? -11.679 -2.246 -7.332 1.00 98.50 423 PHE A CA 1
ATOM 3294 C C . PHE A 1 423 ? -12.685 -1.531 -8.238 1.00 98.50 423 PHE A C 1
ATOM 3296 O O . PHE A 1 423 ? -13.554 -2.198 -8.797 1.00 98.50 423 PHE A O 1
ATOM 3303 N N . LYS A 1 424 ? -12.534 -0.222 -8.485 1.00 97.75 424 LYS A N 1
ATOM 3304 C CA . LYS A 1 424 ? -13.377 0.502 -9.450 1.00 97.75 424 LYS A CA 1
ATOM 3305 C C . LYS A 1 424 ? -13.142 0.048 -10.888 1.00 97.75 424 LYS A C 1
ATOM 3307 O O . LYS A 1 424 ? -14.108 -0.093 -11.628 1.00 97.75 424 LYS A O 1
ATOM 3312 N N . ASN A 1 425 ? -11.904 -0.248 -11.288 1.00 96.69 425 ASN A N 1
ATOM 3313 C CA . ASN A 1 425 ? -11.645 -0.755 -12.642 1.00 96.69 425 ASN A CA 1
ATOM 3314 C C . ASN A 1 425 ? -12.088 -2.210 -12.837 1.00 96.69 425 ASN A C 1
ATOM 3316 O O . ASN A 1 425 ? -12.464 -2.584 -13.946 1.00 96.69 425 ASN A O 1
ATOM 3320 N N . LYS A 1 426 ? -12.060 -3.026 -11.776 1.00 95.38 426 LYS A N 1
ATOM 3321 C CA . LYS A 1 426 ? -12.460 -4.436 -11.846 1.00 95.38 426 LYS A CA 1
ATOM 3322 C C . LYS A 1 426 ? -13.964 -4.660 -11.680 1.00 95.38 426 LYS A C 1
ATOM 3324 O O . LYS A 1 426 ? -14.528 -5.520 -12.348 1.00 95.38 426 LYS A O 1
ATOM 3329 N N . TYR A 1 427 ? -14.610 -3.914 -10.786 1.00 95.81 427 TYR A N 1
ATOM 3330 C CA . TYR A 1 427 ? -16.001 -4.148 -10.383 1.00 95.81 427 TYR A CA 1
ATOM 3331 C C . TYR A 1 427 ? -16.930 -2.949 -10.602 1.00 95.81 427 TYR A C 1
ATOM 3333 O O . TYR A 1 427 ? -18.135 -3.075 -10.395 1.00 95.81 427 TYR A O 1
ATOM 3341 N N . GLY A 1 428 ? -16.409 -1.798 -11.031 1.00 95.19 428 GLY A N 1
ATOM 3342 C CA . GLY A 1 428 ? -17.221 -0.635 -11.375 1.00 95.19 428 GLY A CA 1
ATOM 3343 C C . GLY A 1 428 ? -18.061 -0.122 -10.206 1.00 95.19 428 GLY A C 1
ATOM 3344 O O . GLY A 1 428 ? -17.549 0.158 -9.121 1.00 95.19 428 GLY A O 1
ATOM 3345 N N . VAL A 1 429 ? -19.361 0.028 -10.455 1.00 95.06 429 VAL A N 1
ATOM 3346 C CA . VAL A 1 429 ? -20.346 0.560 -9.498 1.00 95.06 429 VAL A CA 1
ATOM 3347 C C . VAL A 1 429 ? -20.768 -0.445 -8.424 1.00 95.06 429 VAL A C 1
ATOM 3349 O O . VAL A 1 429 ? -21.350 -0.039 -7.423 1.00 95.06 429 VAL A O 1
ATOM 3352 N N . ASP A 1 430 ? -20.438 -1.730 -8.587 1.00 95.69 430 ASP A N 1
ATOM 3353 C CA . ASP A 1 430 ? -20.832 -2.786 -7.642 1.00 95.69 430 ASP A CA 1
ATOM 3354 C C . ASP A 1 430 ? -20.073 -2.716 -6.308 1.00 95.69 430 ASP A C 1
ATOM 3356 O O . ASP A 1 430 ? -20.425 -3.408 -5.354 1.00 95.69 430 ASP A O 1
ATOM 3360 N N . VAL A 1 431 ? -19.010 -1.910 -6.245 1.00 98.00 431 VAL A N 1
ATOM 3361 C CA . VAL A 1 431 ? -18.188 -1.710 -5.053 1.00 98.00 431 VAL A CA 1
ATOM 3362 C C . VAL A 1 431 ? -18.116 -0.228 -4.703 1.00 98.00 431 VAL A C 1
ATOM 3364 O O . VAL A 1 431 ? -17.733 0.610 -5.525 1.00 98.00 431 VAL A O 1
ATOM 3367 N N . LYS A 1 432 ?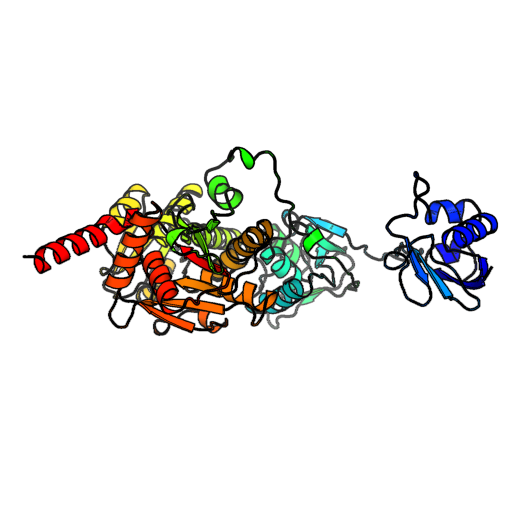 -18.452 0.098 -3.455 1.00 98.62 432 LYS A N 1
ATOM 3368 C CA . LYS A 1 432 ? -18.243 1.427 -2.874 1.00 98.62 432 LYS A CA 1
ATOM 3369 C C . LYS A 1 432 ? -16.873 1.517 -2.209 1.00 98.62 432 LYS A C 1
ATOM 3371 O O . LYS A 1 432 ? -16.427 0.567 -1.571 1.00 98.62 432 LYS A O 1
ATOM 3376 N N . ILE A 1 433 ? -16.223 2.664 -2.327 1.00 98.75 433 ILE A N 1
ATOM 3377 C CA . ILE A 1 433 ? -14.941 2.976 -1.708 1.00 98.75 433 ILE A CA 1
ATOM 3378 C C . ILE A 1 433 ? -15.129 4.201 -0.826 1.00 98.75 433 ILE A C 1
ATOM 3380 O O . ILE A 1 433 ? -15.429 5.286 -1.322 1.00 98.75 433 ILE A O 1
ATOM 3384 N N . VAL A 1 434 ? -14.944 4.020 0.478 1.00 98.88 434 VAL A N 1
ATOM 3385 C CA . VAL A 1 434 ? -15.201 5.058 1.477 1.00 98.88 434 VAL A CA 1
ATOM 3386 C C . VAL A 1 434 ? -13.917 5.414 2.211 1.00 98.88 434 VAL A C 1
ATOM 3388 O O . VAL A 1 434 ? -13.249 4.559 2.800 1.00 98.88 434 VAL A O 1
ATOM 3391 N N . GLY A 1 435 ? -13.574 6.699 2.167 1.00 98.69 435 GLY A N 1
ATOM 3392 C CA . GLY A 1 435 ? -12.476 7.266 2.937 1.00 98.69 435 GLY A CA 1
ATOM 3393 C C . GLY A 1 435 ? -12.913 7.640 4.351 1.00 98.69 435 GLY A C 1
ATOM 3394 O O . GLY A 1 435 ? -14.057 8.022 4.581 1.00 98.69 435 GLY A O 1
ATOM 3395 N N . VAL A 1 436 ? -11.994 7.567 5.310 1.00 98.81 436 VAL A N 1
ATOM 3396 C CA . VAL A 1 436 ? -12.229 8.028 6.685 1.00 98.81 436 VAL A CA 1
ATOM 3397 C C . VAL A 1 436 ? -11.176 9.052 7.067 1.00 98.81 436 VAL A C 1
ATOM 3399 O O . VAL A 1 436 ? -9.979 8.812 6.884 1.00 98.81 436 VAL A O 1
ATOM 3402 N N . GLN A 1 437 ? -11.617 10.179 7.616 1.00 98.38 437 GLN A N 1
ATOM 3403 C CA . GLN A 1 437 ? -10.744 11.255 8.071 1.00 98.38 437 GLN A CA 1
ATOM 3404 C C . GLN A 1 437 ? -11.154 11.750 9.469 1.00 98.38 437 GLN A C 1
ATOM 3406 O O . GLN A 1 437 ? -12.293 11.535 9.891 1.00 98.38 437 GLN A O 1
ATOM 3411 N N . PRO A 1 438 ? -10.248 12.410 10.212 1.00 97.94 438 PRO A N 1
ATOM 3412 C CA . PRO A 1 438 ? -10.617 13.068 11.462 1.00 97.94 438 PRO A CA 1
ATOM 3413 C C . PRO A 1 438 ? -11.662 14.155 11.210 1.00 97.94 438 PRO A C 1
ATOM 3415 O O . PRO A 1 438 ? -11.553 14.877 10.220 1.00 97.94 438 PRO A O 1
ATOM 3418 N N . ALA A 1 439 ? -12.627 14.327 12.110 1.00 98.12 439 ALA A N 1
ATOM 3419 C CA . ALA A 1 439 ? -13.525 15.480 12.090 1.00 98.12 439 ALA A CA 1
ATOM 3420 C C . ALA A 1 439 ? -12.737 16.808 12.235 1.00 98.12 439 ALA A C 1
ATOM 3422 O O . ALA A 1 439 ? -11.562 16.795 12.619 1.00 98.12 439 ALA A O 1
ATOM 3423 N N . PRO A 1 440 ? -13.328 17.972 11.907 1.00 95.31 440 PRO A N 1
ATOM 3424 C CA . PRO A 1 440 ? -12.635 19.250 12.047 1.00 95.31 440 PRO A CA 1
ATOM 3425 C C . PRO A 1 440 ? -12.086 19.450 13.466 1.00 95.31 440 PRO A C 1
ATOM 3427 O O . PRO A 1 440 ? -12.802 19.241 14.442 1.00 95.31 440 PRO A O 1
ATOM 3430 N N . ASN A 1 441 ? -10.824 19.877 13.566 1.00 90.38 441 ASN A N 1
ATOM 3431 C CA . ASN A 1 441 ? -10.078 20.078 14.821 1.00 90.38 441 ASN A CA 1
ATOM 3432 C C . ASN A 1 441 ? -9.771 18.806 15.636 1.00 90.38 441 ASN A C 1
ATOM 3434 O O . ASN A 1 441 ? -9.204 18.907 16.722 1.00 90.38 441 ASN A O 1
ATOM 3438 N N . GLU A 1 442 ? -10.083 17.619 15.119 1.00 94.19 442 GLU A N 1
ATOM 3439 C CA . GLU A 1 442 ? -9.732 16.343 15.744 1.00 94.19 442 GLU A CA 1
ATOM 3440 C C . GLU A 1 442 ? -8.417 15.794 15.181 1.00 94.19 442 GLU A C 1
ATOM 3442 O O . GLU A 1 442 ? -8.067 15.999 14.015 1.00 94.19 442 GLU A O 1
ATOM 3447 N N . VAL A 1 443 ? -7.693 15.035 16.005 1.00 91.19 443 VAL A N 1
ATOM 3448 C CA . VAL A 1 443 ? -6.451 14.363 15.604 1.00 91.19 443 VAL A CA 1
ATOM 3449 C C . VAL A 1 443 ? -6.602 12.868 15.831 1.00 91.19 443 VAL A C 1
ATOM 3451 O O . VAL A 1 443 ? -6.690 12.406 16.964 1.00 91.19 443 VAL A O 1
ATOM 3454 N N . ILE A 1 444 ? -6.566 12.081 14.758 1.00 93.94 444 ILE A N 1
ATOM 3455 C CA . ILE A 1 444 ? -6.521 10.618 14.847 1.00 93.94 444 ILE A CA 1
ATOM 3456 C C . ILE A 1 444 ? -5.176 10.162 14.276 1.00 93.94 444 ILE A C 1
ATOM 3458 O O . ILE A 1 444 ? -4.929 10.360 13.084 1.00 93.94 444 ILE A O 1
ATOM 3462 N N . PRO A 1 445 ? -4.286 9.566 15.093 1.00 90.69 445 PRO A N 1
ATOM 3463 C CA . PRO A 1 445 ? -2.964 9.161 14.634 1.00 90.69 445 PRO A CA 1
ATOM 3464 C C . PRO A 1 445 ? -2.997 8.304 13.361 1.00 90.69 445 PRO A C 1
ATOM 3466 O O . PRO A 1 445 ? -3.715 7.309 13.273 1.00 90.69 445 PRO A O 1
ATOM 3469 N N . GLY A 1 446 ? -2.177 8.686 12.380 1.00 89.19 446 GLY A N 1
ATOM 3470 C CA . GLY A 1 446 ? -2.004 7.961 11.118 1.00 89.19 446 GLY A CA 1
ATOM 3471 C C . GLY A 1 446 ? -2.945 8.371 9.978 1.00 89.19 446 GLY A C 1
ATOM 3472 O O . GLY A 1 446 ? -2.690 7.960 8.841 1.00 89.19 446 GLY A O 1
ATOM 3473 N N . ILE A 1 447 ? -3.966 9.193 10.246 1.00 94.69 447 ILE A N 1
ATOM 3474 C CA . ILE A 1 447 ? -4.877 9.755 9.237 1.00 94.69 447 ILE A CA 1
ATOM 3475 C C . ILE A 1 447 ? -4.954 11.284 9.348 1.00 94.69 447 ILE A C 1
ATOM 3477 O O . ILE A 1 447 ? -4.589 11.869 10.364 1.00 94.69 447 ILE A O 1
ATOM 3481 N N . ARG A 1 448 ? -5.387 11.944 8.275 1.00 94.31 448 ARG A N 1
ATOM 3482 C CA . ARG A 1 448 ? -5.509 13.400 8.156 1.00 94.31 448 ARG A CA 1
ATOM 3483 C C . ARG A 1 448 ? -6.667 13.755 7.228 1.00 94.31 448 ARG A C 1
ATOM 3485 O O . ARG A 1 448 ? -7.218 12.888 6.557 1.00 94.31 448 ARG A O 1
ATOM 3492 N N . ARG A 1 449 ? -7.017 15.035 7.190 1.00 95.88 449 ARG A N 1
ATOM 3493 C CA . ARG A 1 449 ? -8.119 15.541 6.368 1.00 95.88 449 ARG A CA 1
ATOM 3494 C C . ARG A 1 449 ? -7.667 15.820 4.934 1.00 95.88 449 ARG A C 1
ATOM 3496 O O . ARG A 1 449 ? -6.518 16.219 4.724 1.00 95.88 449 ARG A O 1
ATOM 3503 N N . ILE A 1 450 ? -8.531 15.577 3.952 1.00 95.50 450 ILE A N 1
ATOM 3504 C CA . ILE A 1 450 ? -8.202 15.665 2.516 1.00 95.50 450 ILE A CA 1
ATOM 3505 C C . ILE A 1 450 ? -7.722 17.064 2.120 1.00 95.50 450 ILE A C 1
ATOM 3507 O O . ILE A 1 450 ? -6.775 17.186 1.343 1.00 95.50 450 ILE A O 1
ATOM 3511 N N . GLU A 1 451 ? -8.302 18.116 2.701 1.00 92.81 451 GLU A N 1
ATOM 3512 C CA . GLU A 1 451 ? -7.938 19.517 2.449 1.00 92.81 451 GLU A CA 1
ATOM 3513 C C . GLU A 1 451 ? -6.482 19.853 2.795 1.00 92.81 451 GLU A C 1
ATOM 3515 O O . GLU A 1 451 ? -5.952 20.853 2.323 1.00 92.81 451 GLU A O 1
ATOM 3520 N N . THR A 1 452 ? -5.801 18.995 3.563 1.00 88.81 452 THR A N 1
ATOM 3521 C CA . THR A 1 452 ? -4.363 19.130 3.848 1.00 88.81 452 THR A CA 1
ATOM 3522 C C . THR A 1 452 ? -3.475 18.656 2.682 1.00 88.81 452 THR A C 1
ATOM 3524 O O . THR A 1 452 ? -2.254 18.614 2.813 1.00 88.81 452 THR A O 1
ATOM 3527 N N . GLY A 1 453 ? -4.076 18.261 1.552 1.00 89.06 453 GLY A N 1
ATOM 3528 C CA . GLY A 1 453 ? -3.426 17.937 0.278 1.00 89.06 453 GLY A CA 1
ATOM 3529 C C . GLY A 1 453 ? -2.999 16.475 0.155 1.00 89.06 453 GLY A C 1
ATOM 3530 O O . GLY A 1 453 ? -2.011 16.068 0.759 1.00 89.06 453 GLY A O 1
ATOM 3531 N N . MET A 1 454 ? -3.701 15.665 -0.645 1.00 93.88 454 MET A N 1
ATOM 3532 C CA . MET A 1 454 ? -3.430 14.229 -0.832 1.00 93.88 454 MET A CA 1
ATOM 3533 C C . MET A 1 454 ? -3.227 13.878 -2.312 1.00 93.88 454 MET A C 1
ATOM 3535 O O . MET A 1 454 ? -4.202 13.733 -3.046 1.00 93.88 454 MET A O 1
ATOM 3539 N N . LYS A 1 455 ? -1.969 13.684 -2.740 1.00 94.31 455 LYS A N 1
ATOM 3540 C CA . LYS A 1 455 ? -1.593 13.474 -4.151 1.00 94.31 455 LYS A CA 1
ATOM 3541 C C . LYS A 1 455 ? -2.496 12.484 -4.896 1.00 94.31 455 LYS A C 1
ATOM 3543 O O . LYS A 1 455 ? -3.106 12.862 -5.893 1.00 94.31 455 LYS A O 1
ATOM 3548 N N . TRP A 1 456 ? -2.579 11.236 -4.429 1.00 96.50 456 TRP A N 1
ATOM 3549 C CA . TRP A 1 456 ? -3.271 10.161 -5.155 1.00 96.50 456 TRP A CA 1
ATOM 3550 C C . TRP A 1 456 ? -4.783 10.154 -4.959 1.00 96.50 456 TRP A C 1
ATOM 3552 O O . TRP A 1 456 ? -5.486 9.689 -5.852 1.00 96.50 456 TRP A O 1
ATOM 3562 N N . TYR A 1 457 ? -5.292 10.702 -3.850 1.00 96.88 457 TYR A N 1
ATOM 3563 C CA . TYR A 1 457 ? -6.735 10.821 -3.620 1.00 96.88 457 TYR A CA 1
ATOM 3564 C C . TYR A 1 457 ? -7.418 11.528 -4.798 1.00 96.88 457 TYR A C 1
ATOM 3566 O O . TYR A 1 457 ? -8.407 11.038 -5.328 1.00 96.88 457 TYR A O 1
ATOM 3574 N N . HIS A 1 458 ? -6.824 12.626 -5.279 1.00 94.25 458 HIS A N 1
ATOM 3575 C CA . HIS A 1 458 ? -7.355 13.415 -6.394 1.00 94.25 458 HIS A CA 1
ATOM 3576 C C . HIS A 1 458 ? -7.267 12.725 -7.763 1.00 94.25 458 HIS A C 1
ATOM 3578 O O . HIS A 1 458 ? -7.764 13.265 -8.747 1.00 94.25 458 HIS A O 1
ATOM 3584 N N . TRP A 1 459 ? -6.605 11.570 -7.861 1.00 93.56 459 TRP A N 1
ATOM 3585 C CA . TRP A 1 459 ? -6.528 10.804 -9.108 1.00 93.56 459 TRP A CA 1
ATOM 3586 C C . TRP A 1 459 ? -7.624 9.741 -9.188 1.00 93.56 459 TRP A C 1
ATOM 3588 O O . TRP A 1 459 ? -7.838 9.181 -10.260 1.00 93.56 459 TRP A O 1
ATOM 3598 N N . MET A 1 460 ? -8.273 9.437 -8.061 1.00 95.62 460 MET A N 1
ATOM 3599 C CA . MET A 1 460 ? -9.110 8.255 -7.890 1.00 95.62 460 MET A CA 1
ATOM 3600 C C . MET A 1 460 ? -10.526 8.625 -7.458 1.00 95.62 460 MET A C 1
ATOM 3602 O O . MET A 1 460 ? -10.800 9.735 -7.009 1.00 95.62 460 MET A O 1
ATOM 3606 N N . THR A 1 461 ? -11.445 7.673 -7.597 1.00 95.19 461 THR A N 1
ATOM 3607 C CA . THR A 1 461 ? -12.857 7.871 -7.260 1.00 95.19 461 THR A CA 1
ATOM 3608 C C . THR A 1 461 ? -13.163 7.315 -5.875 1.00 95.19 461 THR A C 1
ATOM 3610 O O . THR A 1 461 ? -12.961 6.130 -5.608 1.00 95.19 461 THR A O 1
ATOM 3613 N N . PHE A 1 462 ? -13.700 8.162 -5.007 1.00 98.25 462 PHE A N 1
ATOM 3614 C CA . PHE A 1 462 ? -14.250 7.780 -3.711 1.00 98.25 462 PHE A CA 1
ATOM 3615 C C . PHE A 1 462 ? -15.749 8.057 -3.730 1.00 98.25 462 PHE A C 1
ATOM 3617 O O . PHE A 1 462 ? -16.172 9.094 -4.235 1.00 98.25 462 PHE A O 1
ATOM 3624 N N . ASP A 1 463 ? -16.544 7.116 -3.226 1.00 98.44 463 ASP A N 1
ATOM 3625 C CA . ASP A 1 463 ? -18.003 7.250 -3.192 1.00 98.44 463 ASP A CA 1
ATOM 3626 C C . ASP A 1 463 ? -18.462 8.101 -2.006 1.00 98.44 463 ASP A C 1
ATOM 3628 O O . ASP A 1 463 ? -19.511 8.731 -2.085 1.00 98.44 463 ASP A O 1
ATOM 3632 N N . ASP A 1 464 ? -17.688 8.113 -0.916 1.00 97.94 464 ASP A N 1
ATOM 3633 C CA . ASP A 1 464 ? -17.974 8.917 0.272 1.00 97.94 464 ASP A CA 1
ATOM 3634 C C . ASP A 1 464 ? -16.713 9.134 1.132 1.00 97.94 464 ASP A C 1
ATOM 3636 O O . ASP A 1 464 ? -15.719 8.401 1.018 1.00 97.94 464 ASP A O 1
ATOM 3640 N N . VAL A 1 465 ? -16.768 10.127 2.021 1.00 98.44 465 VAL A N 1
ATOM 3641 C CA . VAL A 1 465 ? -15.759 10.397 3.050 1.00 98.44 465 VAL A CA 1
ATOM 3642 C C . VAL A 1 465 ? -16.448 10.677 4.380 1.00 98.44 465 VAL A C 1
ATOM 3644 O O . VAL A 1 465 ? -17.246 11.603 4.499 1.00 98.44 465 VAL A O 1
ATOM 3647 N N . VAL A 1 466 ? -16.094 9.910 5.411 1.00 98.69 466 VAL A N 1
ATOM 3648 C CA . VAL A 1 466 ? -16.698 10.031 6.742 1.00 98.69 466 VAL A CA 1
ATOM 3649 C C . VAL A 1 466 ? -15.751 10.742 7.707 1.00 98.69 466 VAL A C 1
ATOM 3651 O O . VAL A 1 466 ? -14.625 10.293 7.933 1.00 98.69 466 VAL A O 1
ATOM 3654 N N . ASP A 1 467 ? -16.243 11.826 8.307 1.00 98.62 467 ASP A N 1
ATOM 3655 C CA . ASP A 1 467 ? -15.617 12.502 9.446 1.00 98.62 467 ASP A CA 1
ATOM 3656 C C . ASP A 1 467 ? -15.874 11.723 10.743 1.00 98.62 467 ASP A C 1
ATOM 3658 O O . ASP A 1 467 ? -17.018 11.364 11.039 1.00 98.62 467 ASP A O 1
ATOM 3662 N N . VAL A 1 468 ? -14.813 11.492 11.522 1.00 98.75 468 VAL A N 1
ATOM 3663 C CA . VAL A 1 468 ? -14.862 10.758 12.797 1.00 98.75 468 VAL A CA 1
ATOM 3664 C C . VAL A 1 468 ? -14.062 11.492 13.872 1.00 98.75 468 VAL A C 1
ATOM 3666 O O . VAL A 1 468 ? -12.953 11.964 13.615 1.00 98.75 468 VAL A O 1
ATOM 3669 N N . LYS A 1 469 ? -14.604 11.590 15.086 1.00 98.44 469 LYS A N 1
ATOM 3670 C CA . LYS A 1 469 ? -13.915 12.174 16.245 1.00 98.44 469 LYS A CA 1
ATOM 3671 C C . LYS A 1 469 ? -12.913 11.200 16.854 1.00 98.44 469 LYS A C 1
ATOM 3673 O O . LYS A 1 469 ? -13.053 9.981 16.736 1.00 98.44 469 LYS A O 1
ATOM 3678 N N . GLN A 1 470 ? -11.913 11.713 17.570 1.00 96.88 470 GLN A N 1
ATOM 3679 C CA . GLN A 1 470 ? -10.933 10.849 18.226 1.00 96.88 470 GLN A CA 1
ATOM 3680 C C . GLN A 1 470 ? -11.582 9.932 19.275 1.00 96.88 470 GLN A C 1
ATOM 3682 O O . GLN A 1 470 ? -11.240 8.752 19.354 1.00 96.88 470 GLN A O 1
ATOM 3687 N N . THR A 1 471 ? -12.549 10.438 20.043 1.00 97.19 471 THR A N 1
ATOM 3688 C CA . THR A 1 471 ? -13.278 9.654 21.054 1.00 97.19 471 THR A CA 1
ATOM 3689 C C . THR A 1 471 ? -14.075 8.506 20.435 1.00 97.19 471 THR A C 1
ATOM 3691 O O . THR A 1 471 ? -13.980 7.377 20.905 1.00 97.19 471 THR A O 1
ATOM 3694 N N . GLU A 1 472 ? -14.773 8.763 19.327 1.00 98.50 472 GLU A N 1
ATOM 3695 C CA . GLU A 1 472 ? -15.524 7.763 18.554 1.00 98.50 472 GLU A CA 1
ATOM 3696 C C . GLU A 1 472 ? -14.611 6.641 18.035 1.00 98.50 472 GLU A C 1
ATOM 3698 O O . GLU A 1 472 ? -14.961 5.458 18.086 1.00 98.50 472 GLU A O 1
ATOM 3703 N N . ALA A 1 473 ? -13.411 7.004 17.576 1.00 98.62 473 ALA A N 1
ATOM 3704 C CA . ALA A 1 473 ? -12.403 6.051 17.134 1.00 98.62 473 ALA A CA 1
ATOM 3705 C C . ALA A 1 473 ? -11.873 5.183 18.290 1.00 98.62 473 ALA A C 1
ATOM 3707 O O . ALA A 1 473 ? -11.759 3.964 18.142 1.00 98.62 473 ALA A O 1
ATOM 3708 N N . ILE A 1 474 ? -11.582 5.787 19.449 1.00 98.38 474 ILE A N 1
ATOM 3709 C CA . ILE A 1 474 ? -11.138 5.068 20.655 1.00 98.38 474 ILE A CA 1
ATOM 3710 C C . ILE A 1 474 ? -12.222 4.091 21.130 1.00 98.38 474 ILE A C 1
ATOM 3712 O O . ILE A 1 474 ? -11.934 2.922 21.391 1.00 98.38 474 ILE A O 1
ATOM 3716 N N . GLU A 1 475 ? -13.475 4.537 21.195 1.00 98.44 475 GLU A N 1
ATOM 3717 C CA . GLU A 1 475 ? -14.616 3.720 21.619 1.00 98.44 475 GLU A CA 1
ATOM 3718 C C . GLU A 1 475 ? -14.840 2.518 20.709 1.00 98.44 475 GLU A C 1
ATOM 3720 O O . GLU A 1 475 ? -15.026 1.394 21.186 1.00 98.44 475 GLU A O 1
ATOM 3725 N N . ALA A 1 476 ? -14.766 2.728 19.396 1.00 98.62 476 ALA A N 1
ATOM 3726 C CA . ALA A 1 476 ? -14.871 1.654 18.422 1.00 98.62 476 ALA A CA 1
ATOM 3727 C C . ALA A 1 476 ? -13.713 0.649 18.547 1.00 98.62 476 ALA A C 1
ATOM 3729 O O . ALA A 1 476 ? -13.955 -0.560 18.509 1.00 98.62 476 ALA A O 1
ATOM 3730 N N . ALA A 1 477 ? -12.478 1.114 18.772 1.00 98.62 477 ALA A N 1
ATOM 3731 C CA . ALA A 1 477 ? -11.334 0.235 19.017 1.00 98.62 477 ALA A CA 1
ATOM 3732 C C . ALA A 1 477 ? -11.513 -0.610 20.294 1.00 98.62 477 ALA A C 1
ATOM 3734 O O . ALA A 1 477 ? -11.295 -1.822 20.263 1.00 98.62 477 ALA A O 1
ATOM 3735 N N . ILE A 1 478 ? -11.986 -0.008 21.393 1.00 98.56 478 ILE A N 1
ATOM 3736 C CA . ILE A 1 478 ? -12.297 -0.722 22.645 1.00 98.56 478 ILE A CA 1
ATOM 3737 C C . ILE A 1 478 ? -13.410 -1.756 22.426 1.00 98.56 478 ILE A C 1
ATOM 3739 O O . ILE A 1 478 ? -13.337 -2.868 22.952 1.00 98.56 478 ILE A O 1
ATOM 3743 N N . ASN A 1 479 ? -14.443 -1.412 21.655 1.00 98.44 479 ASN A N 1
ATOM 3744 C CA . ASN A 1 479 ? -15.552 -2.314 21.355 1.00 98.44 479 ASN A CA 1
ATOM 3745 C C . ASN A 1 479 ? -15.076 -3.557 20.584 1.00 98.44 479 ASN A C 1
ATOM 3747 O O . ASN A 1 479 ? -15.397 -4.676 20.980 1.00 98.44 479 ASN A O 1
ATOM 3751 N N . ILE A 1 480 ? -14.248 -3.379 19.548 1.00 98.56 480 ILE A N 1
ATOM 3752 C CA . ILE A 1 480 ? -13.643 -4.505 18.819 1.00 98.56 480 ILE A CA 1
ATOM 3753 C C . ILE A 1 480 ? -12.745 -5.338 19.729 1.00 98.56 480 ILE A C 1
ATOM 3755 O O . ILE A 1 480 ? -12.870 -6.560 19.735 1.00 98.56 480 ILE A O 1
ATOM 3759 N N . ALA A 1 481 ? -11.917 -4.711 20.567 1.00 98.50 481 ALA A N 1
ATOM 3760 C CA . ALA A 1 481 ? -11.077 -5.446 21.511 1.00 98.50 481 ALA A CA 1
ATOM 3761 C C . ALA A 1 481 ? -11.907 -6.335 22.451 1.00 98.50 481 ALA A C 1
ATOM 3763 O O . ALA A 1 481 ? -11.541 -7.478 22.708 1.00 98.50 481 ALA A O 1
ATOM 3764 N N . ARG A 1 482 ? -13.057 -5.843 22.926 1.00 98.50 482 ARG A N 1
ATOM 3765 C CA . ARG A 1 482 ? -13.941 -6.586 23.838 1.00 98.50 482 ARG A CA 1
ATOM 3766 C C . ARG A 1 482 ? -14.782 -7.661 23.152 1.00 98.50 482 ARG A C 1
ATOM 3768 O O . ARG A 1 482 ? -15.110 -8.647 23.803 1.00 98.50 482 ARG A O 1
ATOM 3775 N N . LYS A 1 483 ? -15.164 -7.470 21.886 1.00 98.38 483 LYS A N 1
ATOM 3776 C CA . LYS A 1 483 ? -16.058 -8.392 21.165 1.00 98.38 483 LYS A CA 1
ATOM 3777 C C . LYS A 1 483 ? -15.337 -9.405 20.279 1.00 98.38 483 LYS A C 1
ATOM 3779 O O . LYS A 1 483 ? -15.862 -10.491 20.074 1.00 98.38 483 LYS A O 1
ATOM 3784 N N . GLU A 1 484 ? -14.164 -9.055 19.761 1.00 98.06 484 GLU A N 1
ATOM 3785 C CA . GLU A 1 484 ? -13.369 -9.890 18.845 1.00 98.06 484 GLU A CA 1
ATOM 3786 C C . GLU A 1 484 ? -12.045 -10.351 19.469 1.00 98.06 484 GLU A C 1
ATOM 3788 O O . GLU A 1 484 ? -11.358 -11.195 18.903 1.00 98.06 484 GLU A O 1
ATOM 3793 N N . GLY A 1 485 ? -11.628 -9.766 20.600 1.00 97.75 485 GLY A N 1
ATOM 3794 C CA . GLY A 1 485 ? -10.304 -10.011 21.185 1.00 97.75 485 GLY A CA 1
ATOM 3795 C C . GLY A 1 485 ? -9.149 -9.346 20.424 1.00 97.75 485 GLY A C 1
ATOM 3796 O O . GLY A 1 485 ? -7.988 -9.562 20.762 1.00 97.75 485 GLY A O 1
ATOM 3797 N N . LEU A 1 486 ? -9.441 -8.529 19.405 1.00 97.62 486 LEU A N 1
ATOM 3798 C CA . LEU A 1 486 ? -8.440 -7.840 18.589 1.00 97.62 486 LEU A CA 1
ATOM 3799 C C . LEU A 1 486 ? -8.250 -6.397 19.060 1.00 97.62 486 LEU A C 1
ATOM 3801 O O . LEU A 1 486 ? -9.130 -5.554 18.891 1.00 97.62 486 LEU A O 1
ATOM 3805 N N . LEU A 1 487 ? -7.073 -6.082 19.600 1.00 97.75 487 LEU A N 1
ATOM 3806 C CA . LEU A 1 487 ? -6.722 -4.710 19.957 1.00 97.75 487 LEU A CA 1
ATOM 3807 C C . LEU A 1 487 ? -6.224 -3.952 18.714 1.00 97.75 487 LEU A C 1
ATOM 3809 O O . LEU A 1 487 ? -5.046 -4.013 18.354 1.00 97.75 487 LEU A O 1
ATOM 3813 N N . ILE A 1 488 ? -7.139 -3.258 18.038 1.00 98.19 488 ILE A N 1
ATOM 3814 C CA . ILE A 1 488 ? -6.884 -2.520 16.789 1.00 98.19 488 ILE A CA 1
ATOM 3815 C C . ILE A 1 488 ? -6.388 -1.088 17.042 1.00 98.19 488 ILE A C 1
ATOM 3817 O O . ILE A 1 488 ? -6.644 -0.512 18.100 1.00 98.19 488 ILE A O 1
ATOM 3821 N N . GLY A 1 489 ? -5.668 -0.509 16.075 1.00 97.12 489 GLY A N 1
ATOM 3822 C CA . GLY A 1 489 ? -5.199 0.880 16.144 1.00 97.12 489 GLY A CA 1
ATOM 3823 C C . GLY A 1 489 ? -6.321 1.924 16.080 1.00 97.12 489 GLY A C 1
ATOM 3824 O O . GLY A 1 489 ? -7.453 1.629 15.698 1.00 97.12 489 GLY A O 1
ATOM 3825 N N . LEU A 1 490 ? -6.010 3.182 16.406 1.00 97.19 490 LEU A N 1
ATOM 3826 C CA . LEU A 1 490 ? -7.022 4.251 16.454 1.00 97.19 490 LEU A CA 1
ATOM 3827 C C . LEU A 1 490 ? -7.603 4.590 15.076 1.00 97.19 490 LEU A C 1
ATOM 3829 O O . LEU A 1 490 ? -8.807 4.789 14.945 1.00 97.19 490 LEU A O 1
ATOM 3833 N N . SER A 1 491 ? -6.777 4.587 14.026 1.00 97.69 491 SER A N 1
ATOM 3834 C CA . SER A 1 491 ? -7.271 4.763 12.651 1.00 97.69 491 SER A CA 1
ATOM 3835 C C . SER A 1 491 ? -8.207 3.626 12.216 1.00 97.69 491 SER A C 1
ATOM 3837 O O . SER A 1 491 ? -9.183 3.872 11.513 1.00 97.69 491 SER A O 1
ATOM 3839 N N . ALA A 1 492 ? -7.970 2.398 12.688 1.00 98.62 492 ALA A N 1
ATOM 3840 C CA . ALA A 1 492 ? -8.870 1.265 12.483 1.00 98.62 492 ALA A CA 1
ATOM 3841 C C . ALA A 1 492 ? -10.177 1.417 13.283 1.00 98.62 492 ALA A C 1
ATOM 3843 O O . ALA A 1 492 ? -11.252 1.126 12.764 1.00 98.62 492 ALA A O 1
ATOM 3844 N N . GLY A 1 493 ? -10.111 1.942 14.510 1.00 98.75 493 GLY A N 1
ATOM 3845 C CA . GLY A 1 493 ? -11.294 2.324 15.283 1.00 98.75 493 GLY A CA 1
ATOM 3846 C C . GLY A 1 493 ? -12.162 3.351 14.549 1.00 98.75 493 GLY A C 1
ATOM 3847 O O . GLY A 1 493 ? -13.373 3.171 14.444 1.00 98.75 493 GLY A O 1
ATOM 3848 N N . ALA A 1 494 ? -11.547 4.366 13.934 1.00 98.88 494 ALA A N 1
ATOM 3849 C CA . ALA A 1 494 ? -12.263 5.333 13.102 1.00 98.88 494 ALA A CA 1
ATOM 3850 C C . ALA A 1 494 ? -12.970 4.663 11.909 1.00 98.88 494 ALA A C 1
ATOM 3852 O O . ALA A 1 494 ? -14.127 4.962 11.620 1.00 98.88 494 ALA A O 1
ATOM 3853 N N . VAL A 1 495 ? -12.305 3.703 11.254 1.00 98.88 495 VAL A N 1
ATOM 3854 C CA . VAL A 1 495 ? -12.889 2.898 10.166 1.00 98.88 495 VAL A CA 1
ATOM 3855 C C . VAL A 1 495 ? -14.092 2.081 10.641 1.00 98.88 495 VAL A C 1
ATOM 3857 O O . VAL A 1 495 ? -15.108 2.032 9.951 1.00 98.88 495 VAL A O 1
ATOM 3860 N N . VAL A 1 496 ? -14.017 1.477 11.828 1.00 98.88 496 VAL A N 1
ATOM 3861 C CA . VAL A 1 496 ? -15.137 0.731 12.425 1.00 98.88 496 VAL A CA 1
ATOM 3862 C C . VAL A 1 496 ? -16.299 1.658 12.774 1.00 98.88 496 VAL A C 1
ATOM 3864 O O . VAL A 1 496 ? -17.454 1.306 12.539 1.00 98.88 496 VAL A O 1
ATOM 3867 N N . HIS A 1 497 ? -16.023 2.851 13.303 1.00 98.81 497 HIS A N 1
ATOM 3868 C CA . HIS A 1 497 ? -17.065 3.839 13.567 1.00 98.81 497 HIS A CA 1
ATOM 3869 C C . HIS A 1 497 ? -17.758 4.282 12.269 1.00 98.81 497 HIS A C 1
ATOM 3871 O O . HIS A 1 497 ? -18.986 4.258 12.188 1.00 98.81 497 HIS A O 1
ATOM 3877 N N . ALA A 1 498 ? -16.982 4.607 11.231 1.00 98.81 498 ALA A N 1
ATOM 3878 C CA . ALA A 1 498 ? -17.517 4.951 9.917 1.00 98.81 498 ALA A CA 1
ATOM 3879 C C . ALA A 1 498 ? -18.374 3.815 9.339 1.00 98.81 498 ALA A C 1
ATOM 3881 O O . ALA A 1 498 ? -19.486 4.068 8.884 1.00 98.81 498 ALA A O 1
ATOM 3882 N N . PHE A 1 499 ? -17.911 2.564 9.437 1.00 98.75 499 PHE A N 1
ATOM 3883 C CA . PHE A 1 499 ? -18.697 1.383 9.077 1.00 98.75 499 PHE A CA 1
ATOM 3884 C C . PHE A 1 499 ? -20.042 1.344 9.811 1.00 98.75 499 PHE A C 1
ATOM 3886 O O . PHE A 1 499 ? -21.076 1.241 9.159 1.00 98.75 499 PHE A O 1
ATOM 3893 N N . ASN A 1 500 ? -20.054 1.488 11.139 1.00 98.31 500 ASN A N 1
ATOM 3894 C CA . ASN A 1 500 ? -21.292 1.446 11.926 1.00 98.31 500 ASN A CA 1
ATOM 3895 C C . ASN A 1 500 ? -22.295 2.538 11.521 1.00 98.31 500 ASN A C 1
ATOM 3897 O O . ASN A 1 500 ? -23.497 2.346 11.683 1.00 98.31 500 ASN A O 1
ATOM 3901 N N . LYS A 1 501 ? -21.811 3.668 10.993 1.00 97.75 501 LYS A N 1
ATOM 3902 C CA . LYS A 1 501 ? -22.645 4.778 10.520 1.00 97.75 501 LYS A CA 1
ATOM 3903 C C . LYS A 1 501 ? -23.275 4.519 9.149 1.00 97.75 501 LYS A C 1
ATOM 3905 O O . LYS A 1 501 ? -24.372 5.011 8.901 1.00 97.75 501 LYS A O 1
ATOM 3910 N N . ILE A 1 502 ? -22.589 3.796 8.259 1.00 97.12 502 ILE A N 1
ATOM 3911 C CA . ILE A 1 502 ? -22.989 3.672 6.843 1.00 97.12 502 ILE A CA 1
ATOM 3912 C C . ILE A 1 502 ? -23.432 2.267 6.424 1.00 97.12 502 ILE A C 1
ATOM 3914 O O . ILE A 1 502 ? -23.950 2.094 5.321 1.00 97.12 502 ILE A O 1
ATOM 3918 N N . ALA A 1 503 ? -23.164 1.247 7.238 1.00 96.19 503 ALA A N 1
ATOM 3919 C CA . ALA A 1 503 ? -23.449 -0.132 6.875 1.00 96.19 503 ALA A CA 1
ATOM 3920 C C . ALA A 1 503 ? -24.957 -0.401 6.818 1.00 96.19 503 ALA A C 1
ATOM 3922 O O . ALA A 1 503 ? -25.703 -0.040 7.726 1.00 96.19 503 ALA A O 1
ATOM 3923 N N . GLY A 1 504 ? -25.383 -1.092 5.762 1.00 94.25 504 GLY A N 1
ATOM 3924 C CA . GLY A 1 504 ? -26.717 -1.660 5.642 1.00 94.25 504 GLY A CA 1
ATOM 3925 C C . GLY A 1 504 ? -26.847 -2.976 6.411 1.00 94.25 504 GLY A C 1
ATOM 3926 O O . GLY A 1 504 ? -25.978 -3.357 7.209 1.00 94.25 504 GLY A O 1
ATOM 3927 N N . ASN A 1 505 ? -27.950 -3.675 6.151 1.00 93.56 505 ASN A N 1
ATOM 3928 C CA . ASN A 1 505 ? -28.249 -4.974 6.757 1.00 93.56 505 ASN A CA 1
ATOM 3929 C C . ASN A 1 505 ? -27.637 -6.154 5.990 1.00 93.56 505 ASN A C 1
ATOM 3931 O O . ASN A 1 505 ? -27.523 -7.237 6.562 1.00 93.56 505 ASN A O 1
ATOM 3935 N N . ASP A 1 506 ? -27.208 -5.927 4.749 1.00 96.50 506 ASP A N 1
ATOM 3936 C CA . ASP A 1 506 ? -26.702 -6.922 3.814 1.00 96.50 506 ASP A CA 1
ATOM 3937 C C . ASP A 1 506 ? -25.379 -6.493 3.155 1.00 96.50 506 ASP A C 1
ATOM 3939 O O . ASP A 1 506 ? -24.941 -5.345 3.252 1.00 96.50 506 ASP A O 1
ATOM 3943 N N . GLY A 1 507 ? -24.716 -7.440 2.491 1.00 97.31 507 GLY A N 1
ATOM 3944 C CA . GLY A 1 507 ? -23.537 -7.187 1.663 1.00 97.31 507 GLY A CA 1
ATOM 3945 C C . GLY A 1 507 ? -22.199 -7.525 2.322 1.00 97.31 507 GLY A C 1
ATOM 3946 O O . GLY A 1 507 ? -22.106 -7.920 3.489 1.00 97.31 507 GLY A O 1
ATOM 3947 N N . VAL A 1 508 ? -21.129 -7.397 1.535 1.00 98.56 508 VAL A N 1
ATOM 3948 C CA . VAL A 1 508 ? -19.763 -7.742 1.952 1.00 98.56 508 VAL A CA 1
ATOM 3949 C C . VAL A 1 508 ? -18.957 -6.468 2.179 1.00 98.56 508 VAL A C 1
ATOM 3951 O O . VAL A 1 508 ? -18.666 -5.725 1.241 1.00 98.56 508 VAL A O 1
ATOM 3954 N N . TYR A 1 509 ? -18.563 -6.232 3.426 1.00 98.81 509 TYR A N 1
ATOM 3955 C CA . TYR A 1 509 ? -17.782 -5.071 3.835 1.00 98.81 509 TYR A CA 1
ATOM 3956 C C . TYR A 1 509 ? -16.344 -5.468 4.135 1.00 98.81 509 TYR A C 1
ATOM 3958 O O . TYR A 1 509 ? -16.100 -6.457 4.825 1.00 98.81 509 TYR A O 1
ATOM 3966 N N . VAL A 1 510 ? -15.397 -4.658 3.671 1.00 98.88 510 VAL A N 1
ATOM 3967 C CA . VAL A 1 510 ? -13.983 -4.779 4.028 1.00 98.88 510 VAL A CA 1
ATOM 3968 C C . VAL A 1 510 ? -13.532 -3.525 4.758 1.00 98.88 510 VAL A C 1
ATOM 3970 O O . VAL A 1 510 ? -13.667 -2.416 4.247 1.00 98.88 510 VAL A O 1
ATOM 3973 N N . LEU A 1 511 ? -12.939 -3.711 5.930 1.00 98.88 511 LEU A N 1
ATOM 3974 C CA . LEU A 1 511 ? -12.338 -2.672 6.749 1.00 98.88 511 LEU A CA 1
ATOM 3975 C C . LEU A 1 511 ? -10.816 -2.820 6.703 1.00 98.88 511 LEU A C 1
ATOM 3977 O O . LEU A 1 511 ? -10.276 -3.876 7.038 1.00 98.88 511 LEU A O 1
ATOM 3981 N N . VAL A 1 512 ? -10.101 -1.779 6.284 1.00 98.81 512 VAL A N 1
ATOM 3982 C CA . VAL A 1 512 ? -8.632 -1.799 6.260 1.00 98.81 512 VAL A CA 1
ATOM 3983 C C . VAL A 1 512 ? -8.105 -1.322 7.607 1.00 98.81 512 VAL A C 1
ATOM 3985 O O . VAL A 1 512 ? -8.305 -0.162 7.965 1.00 98.81 512 VAL A O 1
ATOM 3988 N N . PHE A 1 513 ? -7.435 -2.203 8.356 1.00 98.62 513 PHE A N 1
ATOM 3989 C CA . PHE A 1 513 ? -6.880 -1.904 9.678 1.00 98.62 513 PHE A CA 1
ATOM 3990 C C . PHE A 1 513 ? -5.372 -1.667 9.567 1.00 98.62 513 PHE A C 1
ATOM 3992 O O . PHE A 1 513 ? -4.624 -2.636 9.412 1.00 98.62 513 PHE A O 1
ATOM 3999 N N . PRO A 1 514 ? -4.906 -0.401 9.623 1.00 97.50 514 PRO A N 1
ATOM 4000 C CA . PRO A 1 514 ? -3.531 -0.072 9.264 1.00 97.50 514 PRO A CA 1
ATOM 4001 C C . PRO A 1 514 ? -2.483 -0.597 10.240 1.00 97.50 514 PRO A C 1
ATOM 4003 O O . PRO A 1 514 ? -1.352 -0.806 9.815 1.00 97.50 514 PRO A O 1
ATOM 4006 N N . ASP A 1 515 ? -2.823 -0.752 11.522 1.00 96.81 515 ASP A N 1
ATOM 4007 C CA . ASP A 1 515 ? -1.919 -1.186 12.586 1.00 96.81 515 ASP A CA 1
ATOM 4008 C C . ASP A 1 515 ? -2.641 -1.698 13.848 1.00 96.81 515 ASP A C 1
ATOM 4010 O O . ASP A 1 515 ? -3.856 -1.917 13.856 1.00 96.81 515 ASP A O 1
ATOM 4014 N N . THR A 1 516 ? -1.868 -1.943 14.911 1.00 95.31 516 THR A N 1
ATOM 4015 C CA . THR A 1 516 ? -2.325 -2.509 16.185 1.00 95.31 516 THR A CA 1
ATOM 4016 C C . THR A 1 516 ? -2.524 -1.443 17.265 1.00 95.31 516 THR A C 1
ATOM 4018 O O . THR A 1 516 ? -1.879 -0.392 17.268 1.00 95.31 516 THR A O 1
ATOM 4021 N N . GLY A 1 517 ? -3.400 -1.733 18.228 1.00 94.62 517 GLY A N 1
ATOM 4022 C CA . GLY A 1 517 ? -3.724 -0.826 19.329 1.00 94.62 517 GLY A CA 1
ATOM 4023 C C . GLY A 1 517 ? -2.634 -0.720 20.400 1.00 94.62 517 GLY A C 1
ATOM 4024 O O . GLY A 1 517 ? -2.620 0.238 21.164 1.00 94.62 517 GLY A O 1
ATOM 4025 N N . TYR A 1 518 ? -1.671 -1.646 20.431 1.00 91.00 518 TYR A N 1
ATOM 4026 C CA . TYR A 1 518 ? -0.596 -1.661 21.435 1.00 91.00 518 TYR A CA 1
ATOM 4027 C C . TYR A 1 518 ? 0.273 -0.396 21.430 1.00 91.00 518 TYR A C 1
ATOM 4029 O O . TYR A 1 518 ? 0.825 -0.027 22.460 1.00 91.00 518 TYR A O 1
ATOM 4037 N N . LYS A 1 519 ? 0.343 0.312 20.297 1.00 88.69 519 LYS A N 1
ATOM 4038 C CA . LYS A 1 519 ? 1.080 1.579 20.159 1.00 88.69 519 LYS A CA 1
ATOM 4039 C C . LYS A 1 519 ? 0.347 2.792 20.743 1.00 88.69 519 LYS A C 1
ATOM 4041 O O . LYS A 1 519 ? 0.897 3.888 20.737 1.00 88.69 519 LYS A O 1
ATOM 4046 N N . TYR A 1 520 ? -0.883 2.606 21.222 1.00 91.38 520 TYR A N 1
ATOM 4047 C CA . TYR A 1 520 ? -1.785 3.684 21.632 1.00 91.38 520 TYR A CA 1
ATOM 4048 C C . TYR A 1 520 ? -2.191 3.608 23.111 1.00 91.38 520 TYR A C 1
ATOM 4050 O O . TYR A 1 520 ? -3.271 4.057 23.496 1.00 91.38 520 TYR A O 1
ATOM 4058 N N . ALA A 1 521 ? -1.333 3.018 23.950 1.00 90.81 521 ALA A N 1
ATOM 4059 C CA . ALA A 1 521 ? -1.594 2.846 25.378 1.00 90.81 521 ALA A CA 1
ATOM 4060 C C . ALA A 1 521 ? -1.893 4.177 26.094 1.00 90.81 521 ALA A C 1
ATOM 4062 O O . ALA A 1 521 ? -2.840 4.235 26.873 1.00 90.81 521 ALA A O 1
ATOM 4063 N N . GLU A 1 522 ? -1.163 5.254 25.779 1.00 88.69 522 GLU A N 1
ATOM 4064 C CA . GLU A 1 522 ? -1.380 6.586 26.372 1.00 88.69 522 GLU A CA 1
ATOM 4065 C C . GLU A 1 522 ? -2.775 7.146 26.051 1.00 88.69 522 GLU A C 1
ATOM 4067 O O . GLU A 1 522 ? -3.441 7.721 26.908 1.00 88.69 522 GLU A O 1
ATOM 4072 N N . GLN A 1 523 ? -3.259 6.963 24.819 1.00 91.56 523 GLN A N 1
ATOM 4073 C CA . GLN A 1 523 ? -4.584 7.435 24.411 1.00 91.56 523 GLN A CA 1
ATOM 4074 C C . GLN A 1 523 ? -5.688 6.648 25.118 1.00 91.56 523 GLN A C 1
ATOM 4076 O O . GLN A 1 523 ? -6.671 7.241 25.561 1.00 91.56 523 GLN A O 1
ATOM 4081 N N . PHE A 1 524 ? -5.516 5.331 25.270 1.00 94.38 524 PHE A N 1
ATOM 4082 C CA . PHE A 1 524 ? -6.446 4.517 26.050 1.00 94.38 524 PHE A CA 1
ATOM 4083 C C . PHE A 1 524 ? -6.429 4.892 27.535 1.00 94.38 524 PHE A C 1
ATOM 4085 O O . PHE A 1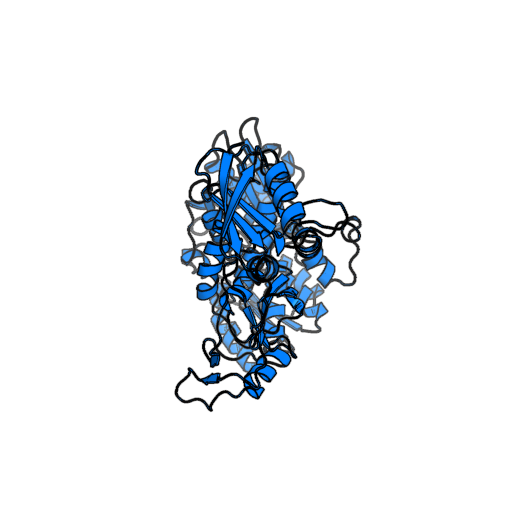 524 ? -7.493 5.026 28.136 1.00 94.38 524 PHE A O 1
ATOM 4092 N N . GLU A 1 525 ? -5.251 5.110 28.123 1.00 93.88 525 GLU A N 1
ATOM 4093 C CA . GLU A 1 525 ? -5.111 5.545 29.514 1.00 93.88 525 GLU A CA 1
ATOM 4094 C C . GLU A 1 525 ? -5.834 6.877 29.755 1.00 93.88 525 GLU A C 1
ATOM 4096 O O . GLU A 1 525 ? -6.662 6.974 30.663 1.00 93.88 525 GLU A O 1
ATOM 4101 N N . ASN A 1 526 ? -5.574 7.880 28.912 1.00 92.06 526 ASN A N 1
ATOM 4102 C CA . ASN A 1 526 ? -6.213 9.192 29.006 1.00 92.06 526 ASN A CA 1
ATOM 4103 C C . ASN A 1 526 ? -7.736 9.093 28.867 1.00 92.06 526 ASN A C 1
ATOM 4105 O O . ASN A 1 526 ? -8.469 9.699 29.647 1.00 92.06 526 ASN A O 1
ATOM 4109 N N . TYR A 1 527 ? -8.226 8.280 27.928 1.00 94.50 527 TYR A N 1
ATOM 4110 C CA . TYR A 1 527 ? -9.659 8.040 27.770 1.00 94.50 527 TYR A CA 1
ATOM 4111 C C . TYR A 1 527 ? -10.289 7.446 29.041 1.00 94.50 527 TYR A C 1
ATOM 4113 O O . TYR A 1 527 ? -11.324 7.928 29.505 1.00 94.50 527 TYR A O 1
ATOM 4121 N N . PHE A 1 528 ? -9.657 6.440 29.656 1.00 95.12 528 PHE A N 1
ATOM 4122 C CA . PHE A 1 528 ? -10.179 5.837 30.885 1.00 95.12 528 PHE A CA 1
ATOM 4123 C C . PHE A 1 528 ? -10.108 6.770 32.098 1.00 95.12 528 PHE A C 1
ATOM 4125 O O . PHE A 1 528 ? -11.033 6.740 32.911 1.00 95.12 528 PHE A O 1
ATOM 4132 N N . LYS A 1 529 ? -9.073 7.611 32.215 1.00 93.75 529 LYS A N 1
ATOM 4133 C CA . LYS A 1 529 ? -8.992 8.643 33.265 1.00 93.75 529 LYS A CA 1
ATOM 4134 C C . LYS A 1 529 ? -10.148 9.636 33.147 1.00 93.75 529 LYS A C 1
ATOM 4136 O O . LYS A 1 529 ? -10.891 9.814 34.108 1.00 93.75 529 LYS A O 1
ATOM 4141 N N . ASN A 1 530 ? -10.385 10.165 31.948 1.00 91.38 530 ASN A N 1
ATOM 4142 C CA . ASN A 1 530 ? -11.479 11.108 31.702 1.00 91.38 530 ASN A CA 1
ATOM 4143 C C . ASN A 1 530 ? -12.856 10.481 31.992 1.00 91.38 530 ASN A C 1
ATOM 4145 O O . ASN A 1 530 ? -13.727 11.120 32.576 1.00 91.38 530 ASN A O 1
ATOM 4149 N N . LEU A 1 531 ? -13.059 9.203 31.648 1.00 89.44 531 LEU A N 1
ATOM 4150 C CA . LEU A 1 531 ? -14.295 8.491 31.995 1.00 89.44 531 LEU A CA 1
ATOM 4151 C C . LEU A 1 531 ? -14.501 8.333 33.507 1.00 89.44 531 LEU A C 1
ATOM 4153 O O . LEU A 1 531 ? -15.644 8.316 33.962 1.00 89.44 531 LEU A O 1
ATOM 4157 N N . GLN A 1 532 ? -13.429 8.162 34.283 1.00 84.50 532 GLN A N 1
ATOM 4158 C CA . GLN A 1 532 ? -13.521 8.088 35.743 1.00 84.50 532 GLN A CA 1
ATOM 4159 C C . GLN A 1 532 ? -13.867 9.444 36.354 1.00 84.50 532 GLN A C 1
ATOM 4161 O O . GLN A 1 532 ? -14.637 9.480 37.308 1.00 84.50 532 GLN A O 1
ATOM 4166 N N . GLU A 1 533 ? -13.343 10.536 35.796 1.00 84.38 533 GLU A N 1
ATOM 4167 C CA . GLU A 1 533 ? -13.681 11.898 36.218 1.00 84.38 533 GLU A CA 1
ATOM 4168 C C . GLU A 1 533 ? -15.145 12.241 35.937 1.00 84.38 533 GLU A C 1
ATOM 4170 O O . GLU A 1 533 ? -15.795 12.793 36.807 1.00 84.38 533 GLU A O 1
ATOM 4175 N N . ILE A 1 534 ? -15.698 11.839 34.786 1.00 82.69 534 ILE A N 1
ATOM 4176 C CA . ILE A 1 534 ? -17.122 12.058 34.450 1.00 82.69 534 ILE A CA 1
ATOM 4177 C C . ILE A 1 534 ? -18.069 11.244 35.352 1.00 82.69 534 ILE A C 1
ATOM 4179 O O . ILE A 1 534 ? -19.231 11.600 35.530 1.00 82.69 534 ILE A O 1
ATOM 4183 N N . ARG A 1 535 ? -17.604 10.104 35.876 1.00 75.81 535 ARG A N 1
ATOM 4184 C CA . ARG A 1 535 ? -18.395 9.221 36.753 1.00 75.81 535 ARG A CA 1
ATOM 4185 C C . ARG A 1 535 ? -18.347 9.619 38.229 1.00 75.81 535 ARG A C 1
ATOM 4187 O O . ARG A 1 535 ? -19.113 9.049 39.006 1.00 75.81 535 ARG A O 1
ATOM 4194 N N . ARG A 1 536 ? -17.421 10.497 38.608 1.00 64.31 536 ARG A N 1
ATOM 4195 C CA . ARG A 1 536 ? -17.349 11.114 39.936 1.00 64.31 536 ARG A CA 1
ATOM 4196 C C . ARG A 1 536 ? -18.164 12.394 39.931 1.00 64.31 536 ARG A C 1
ATOM 4198 O O . ARG A 1 536 ? -18.755 12.671 40.995 1.00 64.31 536 ARG A O 1
#

Sequence (536 aa):
MGKVKVKFYGVLKEITKEREVEAEALTIKHLLSTLAAKYGNSFVEKIYDQDCAIRRFINICINGRDIRFINHVNTLLRDGDEVAIIPAVSGGSCGSSEEVELTEVKNLKPAEYMDLREVLSLYAKILNTGIISRPVLIDGETGVILDGYDLFYSLDLLSAIKIPVVKLNLSNIKIRSLQQGLKPITRENIIEAGIKGPRLPPKSFKVSAEIPQINIPLKDLLPEWEKDSLNLKVYNSTLELLYKGWPTPLVKLNSLSSGERSVWAKLEGFNPFSNSVKDRIGWSMLNDALERGTLRQVIYEATSTNTGIALTSIANTLGVKAKLYIPKTIQKVSDIYLEVLGAEVVRLPVGLTVEAIGQVDSQARTDNATHLNQFENDANFRVHLKYTARELDQQLQSVGLKPSCIIGGLGTSGHMSAISFYFKNKYGVDVKIVGVQPAPNEVIPGIRRIETGMKWYHWMTFDDVVDVKQTEAIEAAINIARKEGLLIGLSAGAVVHAFNKIAGNDGVYVLVFPDTGYKYAEQFENYFKNLQEIRR

Secondary structure (DSSP, 8-state):
-EEEEEEE-THHHHHHS-SEEEEEESBHHHHHHHHHHHH-HHHHHHHB-TTSSBPTTEEEEETTEEGGGTTGGG-B--TT-EEEEEE--PPPSSS----EEEEEGGG-B--B---HHHHHHHHHHHHHH-EE-SPEEEETTT-BEEE-HHHHHHHHHTT-SEEEEEEE-GGG--EEE-STTSPPPPHHHHHHHHHTSPPBPTT-EEE--------EEGGGTSPP---SSGGGT--SSHHHHHHTSPSPPEEE-TTT--SSEEEEEEEGGGSTTTSBTHHHHHHHHHHHHHHTT---SEEEEE-SSHHHHHHHHHHHHTT-EEEEEEETTS-SHHHHHHHHTT-EEEEES-SSGGGGHHHHHHHHHHTT-EE--TTT-THHHHHIIIIIIHHHHHHHHTTT---SEEEEE-SSSHHHHHHHHHHHHHHGGGSEEEEEEEPTT---TT---GGG--TTGGGS--SEEEEE-HHHHHHHHHHHHHHHS--B-HHHHHHHHHHHHH--SSEEEEEEE-BBGGGGHHHHHHHHHHHHHHH-

Foldseek 3Di:
DAFEKEAEDACRCVQLVDRIDTDDAFWQLRVLVVVCVVRDDVSQPQQADPVRHGPPQWFKAKPRHTLVVPVRRRHTHHYYIYIYTDGRDDDDDDDDDFDKDKDFLVQAFEQEDDDPVLLLVVLLVCLAVQWDWWFFEAAQPRNYTQDDVSVSLSLVLLVFRITIYTHDHPVPKDKDADDPPDDTQDPVSSSCSRPPDDHDYPRGIHIDDDIDTDTDGSVVRHDDLDPDPCVVPDDPDPVCNAPVVDDQDKAWQPVPADPFETEIERQQLPRDFLSFPLLLLLVLLQVVCVSNVLADLEEEEQDLQSNLRSNLQVCVVVNHAYEYEYEPCRDCLRVVSNVVSVHHYDYDPDDDSVVCVVVRVVVCVVVVHHYSYCLPHCSLLSSLLSGVLSRVQVVQVVVPHDAQEEEFEAALCRNLLSNQSSNCSHPNNSYAREYEAAAPPADFRRHHDCVVPHVSVVVGDHPYYDHDHQLQLLVQQVVCCVRVVFNAGSRQSRRSSVCVVDPDNHGYYYGYGGRGNPSVVVVNVVSVVVVVVVVD

=== Feature glossary ===
Legend for the data blocks above and below:

— What the protein is —

The amino-acid sequence is the protein's primary structure: the linear order of residues from the N-terminus to the C-terminus, written in one-letter code. Everything else here — the 3D coordinates, the secondary structure, the domain annotations — is ultimately a consequence of this string.

Database cross-references. InterPro integrates a dozen domain/family signature databases into unified entries with residue-range hits. GO terms attach function/process/location labels with evidence codes. CATH codes position the fold in a four-level structural taxonomy. Organism is the NCBI-taxonomy species name.

— Where its atoms are —

The mmCIF block holds the 3D Cartesian coordinates of each backbone atom (N, Cα, C, O) in ångströms. mmCIF is the PDB's canonical archive format — a tagged-loop text representation of the atomic model.

The six renders are orthographic views along the three Cartesian axes in both directions. Representation (cartoon, sticks, or surface) and color scheme (sequence-rainbow or by-chain) vary across proteins so the training set covers all the common visualization conventions.

— Local backbone conformation —

Secondary structure is the local, repeating backbone conformation. DSSP classifies it into eight states by reading the hydrogen-bond network: three helix types (H, G, I), two β types (E, B), two non-regular types (T, S), and unstructured coil (-).

SS3 is a coarse helix/strand/coil call (letters a/b/c) made by the P-SEA algorithm from inter-Cα distances and dihedrals. It is less detailed than DSSP but needs only Cα positions.

Backbone dihedral angles. Every residue except chain termini has a φ (preceding-C → N → Cα → C) and a ψ (N → Cα → C → next-N). They are reported in degrees following the IUPAC sign convention. Secondary structure is essentially a statement about which (φ, ψ) basin each residue occupies.

— Global shape and packing —

The geometric summary reports three shape descriptors. Rg (radius of gyration) measures how spread out the Cα atoms are about their centre of mass; compact globular proteins have small Rg, elongated or unfolded ones large. Cα contacts (<8 Å, |i−j|>4) count long-range residue pairs in spatial proximity — high for tightly packed folds, near zero for rods or random coil. The bounding-box extents give the protein's footprint along x, y, z in Å.

Solvent accessibility: the surface area of each residue that a 1.4 Å water probe can touch, in Å². When only backbone atoms are present the absolute values are lower than full-atom SASA (side chains contribute most of the area) and are flagged as backbone-only.

Plot images: a contact map (which residues are close in 3D, as an N×N binary image), a Ramachandran scatter (backbone torsion angles, revealing secondary-structure composition at a glance), and — for AlphaFold structures — a PAE heatmap (pairwise prediction confidence).

— Structural neighborhood —

Foldseek's 3Di representation compresses backbone geometry into a per-residue letter drawn from a learned twenty-state alphabet. It captures the tertiary interaction pattern around each residue — which residues are packed against it in space, regardless of where they are in sequence.

Structural nearest neighbors (via Foldseek easy-search vs the PDB). Reported per hit: target PDB id, E-value, and alignment TM-score. A TM-score above ~0.5 is the conventional threshold for 'same fold'.

— Confidence and disorder —

pLDDT (predicted Local Distance Difference Test) is AlphaFold's per-residue confidence score, ranging from 0 to 100. Values above 90 indicate high confidence (typically well-packed cores); 70–90 is confident; 50–70 low confidence; below 50 usually means the region is disordered or the prediction is unreliable there. AlphaFold stores pLDDT in the mmCIF B-factor column.

For experimental (PDB) structures, the B-factor (temperature factor) quantifies the positional spread of each atom in the crystal — a combination of thermal vibration and static disorder — in units of Å². High B-factors mark flexible loops or poorly resolved regions; low B-factors mark the rigid, well-ordered core.

Predicted Aligned Error (PAE) is an AlphaFold confidence matrix: entry (i, j) is the expected error in the position of residue j, in ångströms, when the prediction is superimposed on the true structure at residue i. Low PAE within a block of residues means that block is internally rigid and well-predicted; high PAE between two blocks means their relative placement is uncertain even if each block individually is confident.